Protein AF-A0A1W9X2I6-F1 (afdb_monomer)

Solvent-accessible surface area (backbone atoms only — not comparable to full-atom values): 22082 Å² total; per-residue (Å²): 133,64,73,77,59,77,73,37,68,71,55,51,52,52,49,50,56,45,30,75,76,35,59,84,73,40,57,72,68,56,37,52,52,53,51,53,50,51,55,56,53,47,56,72,68,49,77,68,73,69,90,64,49,73,66,58,52,51,52,49,51,30,52,51,52,50,56,52,43,40,50,56,50,19,35,79,42,22,36,32,58,79,85,54,83,68,60,89,79,49,78,88,78,37,54,67,73,51,78,44,55,80,88,47,31,79,42,74,39,84,32,86,70,83,34,97,81,33,44,44,32,42,50,57,54,49,49,48,48,42,47,30,18,29,31,52,37,17,44,46,42,68,82,39,82,53,65,65,60,48,46,54,49,49,70,63,31,55,76,45,26,62,57,74,88,72,52,70,66,57,51,52,49,42,49,51,35,38,48,51,44,52,51,51,51,54,47,47,54,72,73,45,67,84,56,77,63,27,74,37,51,56,40,43,38,56,50,32,23,51,46,44,36,58,53,54,42,46,77,70,74,44,54,71,47,82,44,74,46,39,44,71,23,35,65,49,44,40,37,78,63,57,62,46,54,67,65,62,56,50,30,64,75,65,70,60,72,61,76,92,74,62,78,78,92,72,77,58,83,65,49,63,64,51,78,39,78,40,79,43,98,85,76,45,65,35,34,40,35,42,41,58,69,77,84,86,91,72,52,69,82,81,67,43,97,58,97,50,93,62,55,71,46,56,81,71,56,39,44,36,38,39,25,15,31,89,39,49,70,47,39,35,49,49,40,47,53,43,50,51,47,28,72,73,69,76,44,72,65,46,76,46,73,33,55,56,68,72,60,30,85,36,72,79,46,73,46,60,84,82,39,45,72,60,53,51,46,62,57,69,72,49,78,84,129

Foldseek 3Di:
DDPVQVVDPVSLVVLVVQCVVPLVRHDPVNSCVVVVVVVVVVVVVDPPPPPDDPVNVLVLVLLVVLLVQLLACLQVQAPFAPLDDRHDDDPCNDQVVSPHDPVQQQPKYAAPAQDPVRIDGSVSVSVLSCLQDRYQKHKHAPLFPDPVLVVVCCNQRRVCSLQDDDDPVLVVLLVVQLVLLVVVQVVCCVPLPPDWQQHCPFQSLVRSLLLLLQVLVVVVVAAEEEAEDERHCQVVCCCRPVVDDPVVVVCLSVVPDDPVPDDPPDDHPSQDKDWHFDQHPVRGTHIYIYHYDYDDDDDPVRVDPDPDPCVVCSVVSAMEMRGHSVPSSSSSSVSSVQVVSCVVPVGHHHYHNHTDDQDPSTNPDDCCVPCVPSNVSSVVPDDDD

Nearest PDB structures (foldseek):
  6r2b-assembly1_B  TM=8.689E-01  e=6.543E-29  Mycolicibacterium smegmatis MC2 155
  6r2b-assembly2_C  TM=8.763E-01  e=9.701E-29  Mycolicibacterium smegmatis MC2 155
  6sy1-assembly1_A  TM=8.929E-01  e=2.909E-21  Homo sapiens
  6sy1-assembly1_B  TM=8.937E-01  e=3.256E-21  Homo sapiens
  5rvy-assembly1_B  TM=8.989E-01  e=4.827E-21  Homo sapiens

Structure (mmCIF, N/CA/C/O backbone):
data_AF-A0A1W9X2I6-F1
#
_entry.id   AF-A0A1W9X2I6-F1
#
loop_
_atom_site.group_PDB
_atom_site.id
_atom_site.type_symbol
_atom_site.label_atom_id
_atom_site.label_alt_id
_atom_site.label_comp_id
_atom_site.label_asym_id
_atom_site.label_entity_id
_atom_site.label_seq_id
_atom_site.pdbx_PDB_ins_code
_atom_site.Cartn_x
_atom_site.Cartn_y
_atom_site.Cartn_z
_atom_site.occupancy
_atom_site.B_iso_or_equiv
_atom_site.auth_seq_id
_atom_site.auth_comp_id
_atom_site.auth_asym_id
_atom_site.auth_atom_id
_atom_site.pdbx_PDB_model_num
ATOM 1 N N . MET A 1 1 ? -65.850 -13.785 35.058 1.00 58.19 1 MET A N 1
ATOM 2 C CA . MET A 1 1 ? -65.980 -12.599 35.938 1.00 58.19 1 MET A CA 1
ATOM 3 C C . MET A 1 1 ? -67.031 -11.643 35.356 1.00 58.19 1 MET A C 1
ATOM 5 O O . MET A 1 1 ? -66.900 -11.293 34.188 1.00 58.19 1 MET A O 1
ATOM 9 N N . GLU A 1 2 ? -68.091 -11.275 36.093 1.00 56.69 2 GLU A N 1
ATOM 10 C CA . GLU A 1 2 ? -69.067 -10.262 35.633 1.00 56.69 2 GLU A CA 1
ATOM 11 C C . GLU A 1 2 ? -68.526 -8.838 35.856 1.00 56.69 2 GLU A C 1
ATOM 13 O O . GLU A 1 2 ? -67.976 -8.525 36.910 1.00 56.69 2 GLU A O 1
ATOM 18 N N . ILE A 1 3 ? -68.678 -7.957 34.862 1.00 56.00 3 ILE A N 1
ATOM 19 C CA . ILE A 1 3 ? -68.078 -6.606 34.843 1.00 56.00 3 ILE A CA 1
ATOM 20 C C . ILE A 1 3 ? -68.606 -5.721 35.989 1.00 56.00 3 ILE A C 1
ATOM 22 O O . ILE A 1 3 ? -67.876 -4.901 36.544 1.00 56.00 3 ILE A O 1
ATOM 26 N N . THR A 1 4 ? -69.857 -5.918 36.395 1.00 59.72 4 THR A N 1
ATOM 27 C CA . THR A 1 4 ? -70.511 -5.213 37.507 1.00 59.72 4 THR A CA 1
ATOM 28 C C . THR A 1 4 ? -69.862 -5.491 38.863 1.00 59.72 4 THR A C 1
ATOM 30 O O . THR A 1 4 ? -69.806 -4.592 39.701 1.00 59.72 4 THR A O 1
ATOM 33 N N . GLU A 1 5 ? -69.313 -6.690 39.075 1.00 57.72 5 GLU A N 1
ATOM 34 C CA . GLU A 1 5 ? -68.635 -7.062 40.325 1.00 57.72 5 GLU A CA 1
ATOM 35 C C . GLU A 1 5 ? -67.229 -6.449 40.438 1.00 57.72 5 GLU A C 1
ATOM 37 O O . GLU A 1 5 ? -66.774 -6.121 41.533 1.00 57.72 5 GLU A O 1
ATOM 42 N N . THR A 1 6 ? -66.558 -6.217 39.305 1.00 59.56 6 THR A N 1
ATOM 43 C CA . THR A 1 6 ? -65.202 -5.630 39.247 1.00 59.56 6 THR A CA 1
ATOM 44 C C . THR A 1 6 ? -65.143 -4.123 39.505 1.00 59.56 6 THR A C 1
ATOM 46 O O . THR A 1 6 ? -64.059 -3.552 39.575 1.00 59.56 6 THR A O 1
ATOM 49 N N . LEU A 1 7 ? -66.294 -3.464 39.662 1.00 62.22 7 LEU A N 1
ATOM 50 C CA . LEU A 1 7 ? -66.395 -2.019 39.904 1.00 62.22 7 LEU A CA 1
ATOM 51 C C . LEU A 1 7 ? -66.646 -1.669 41.383 1.00 62.22 7 LEU A C 1
ATOM 53 O O . LEU A 1 7 ? -66.723 -0.491 41.727 1.00 62.22 7 LEU A O 1
ATOM 57 N N . ASN A 1 8 ? -66.763 -2.666 42.270 1.00 81.38 8 ASN A N 1
ATOM 58 C CA . ASN A 1 8 ? -66.995 -2.461 43.701 1.00 81.38 8 ASN A CA 1
ATOM 59 C C . ASN A 1 8 ? -65.741 -2.796 44.525 1.00 81.38 8 ASN A C 1
ATOM 61 O O . ASN A 1 8 ? -65.448 -3.962 44.782 1.00 81.38 8 ASN A O 1
ATOM 65 N N . ALA A 1 9 ? -65.034 -1.766 44.997 1.00 77.62 9 ALA A N 1
ATOM 66 C CA . ALA A 1 9 ? -63.784 -1.909 45.749 1.00 77.62 9 ALA A CA 1
ATOM 67 C C . ALA A 1 9 ? -63.910 -2.787 47.010 1.00 77.62 9 ALA A C 1
ATOM 69 O O . ALA A 1 9 ? -63.012 -3.576 47.297 1.00 77.62 9 ALA A O 1
ATOM 70 N N . ASN A 1 10 ? -65.040 -2.716 47.722 1.00 80.06 10 ASN A N 1
ATOM 71 C CA . ASN A 1 10 ? -65.262 -3.513 48.934 1.00 80.06 10 ASN A CA 1
ATOM 72 C C . ASN A 1 10 ? -65.408 -5.008 48.618 1.00 80.06 10 ASN A C 1
ATOM 74 O O . ASN A 1 10 ? -65.025 -5.857 49.420 1.00 80.06 10 ASN A O 1
ATOM 78 N N . TYR A 1 11 ? -65.959 -5.337 47.448 1.00 83.75 11 TYR A N 1
ATOM 79 C CA . TYR A 1 11 ? -66.089 -6.722 47.003 1.00 83.75 11 TYR A CA 1
ATOM 80 C C . TYR A 1 11 ? -64.733 -7.304 46.593 1.00 83.75 11 TYR A C 1
ATOM 82 O O . TYR A 1 11 ? -64.411 -8.425 46.980 1.00 83.75 11 TYR A O 1
ATOM 90 N N . ILE A 1 12 ? -63.909 -6.526 45.885 1.00 82.94 12 ILE A N 1
ATOM 91 C CA . ILE A 1 12 ? -62.549 -6.932 45.499 1.00 82.94 12 ILE A CA 1
ATOM 92 C C . ILE A 1 12 ? -61.693 -7.210 46.740 1.00 82.94 12 ILE A C 1
ATOM 94 O O . ILE A 1 12 ? -61.029 -8.244 46.795 1.00 82.94 12 ILE A O 1
ATOM 98 N N . ASP A 1 13 ? -61.744 -6.337 47.751 1.00 83.69 13 ASP A N 1
ATOM 99 C CA . ASP A 1 13 ? -60.986 -6.531 48.993 1.00 83.69 13 ASP A CA 1
ATOM 100 C C . ASP A 1 13 ? -61.453 -7.785 49.754 1.00 83.69 13 ASP A C 1
ATOM 102 O O . ASP A 1 13 ? -60.635 -8.596 50.185 1.00 83.69 13 ASP A O 1
ATOM 106 N N . ALA A 1 14 ? -62.764 -8.043 49.815 1.00 84.88 14 ALA A N 1
ATOM 107 C CA . ALA A 1 14 ? -63.292 -9.276 50.402 1.00 84.88 14 ALA A CA 1
ATOM 108 C C . ALA A 1 14 ? -62.803 -10.543 49.667 1.00 84.88 14 ALA A C 1
ATOM 110 O O . ALA A 1 14 ? -62.422 -11.521 50.318 1.00 84.88 14 ALA A O 1
ATOM 111 N N . GLN A 1 15 ? -62.764 -10.527 48.327 1.00 86.38 15 GLN A N 1
ATOM 112 C CA . GLN A 1 15 ? -62.213 -11.631 47.528 1.00 86.38 15 GLN A CA 1
ATOM 113 C C . GLN A 1 15 ? -60.702 -11.798 47.748 1.00 86.38 15 GLN A C 1
ATOM 115 O O . GLN A 1 15 ? -60.215 -12.926 47.828 1.00 86.38 15 GLN A O 1
ATOM 120 N N . TYR A 1 16 ? -59.963 -10.701 47.916 1.00 83.38 16 TYR A N 1
ATOM 121 C CA . TYR A 1 16 ? -58.530 -10.738 48.200 1.00 83.38 16 TYR A CA 1
ATOM 122 C C . TYR A 1 16 ? -58.228 -11.346 49.579 1.00 83.38 16 TYR A C 1
ATOM 124 O O . TYR A 1 16 ? -57.356 -12.208 49.698 1.00 83.38 16 TYR A O 1
ATOM 132 N N . GLN A 1 17 ? -58.989 -10.982 50.619 1.00 85.81 17 GLN A N 1
ATOM 133 C CA . GLN A 1 17 ? -58.852 -11.598 51.946 1.00 85.81 17 GLN A CA 1
ATOM 134 C C . GLN A 1 17 ? -59.194 -13.094 51.919 1.00 85.81 17 GLN A C 1
ATOM 136 O O . GLN A 1 17 ? -58.493 -13.905 52.526 1.00 85.81 17 GLN A O 1
ATOM 141 N N . LEU A 1 18 ? -60.231 -13.486 51.172 1.00 85.06 18 LEU A N 1
ATOM 142 C CA . LEU A 1 18 ? -60.578 -14.896 50.970 1.00 85.06 18 LEU A CA 1
ATOM 143 C C . LEU A 1 18 ? -59.443 -15.664 50.285 1.00 85.06 18 LEU A C 1
ATOM 145 O O . LEU A 1 18 ? -59.067 -16.735 50.770 1.00 85.06 18 LEU A O 1
ATOM 149 N N . TRP A 1 19 ? -58.858 -15.095 49.228 1.00 87.44 19 TRP A N 1
ATOM 150 C CA . TRP A 1 19 ? -57.713 -15.663 48.515 1.00 87.44 19 TRP A CA 1
ATOM 151 C C . TRP A 1 19 ? -56.489 -15.846 49.429 1.00 87.44 19 TRP A C 1
ATOM 153 O O . TRP A 1 19 ? -55.891 -16.923 49.418 1.00 87.44 19 TRP A O 1
ATOM 163 N N . LYS A 1 20 ? -56.187 -14.883 50.317 1.00 83.38 20 LYS A N 1
ATOM 164 C CA . LYS A 1 20 ? -55.103 -15.008 51.318 1.00 83.38 20 LYS A CA 1
ATOM 165 C C . LYS A 1 20 ? -55.281 -16.178 52.283 1.00 83.38 20 LYS A C 1
ATOM 167 O O . LYS A 1 20 ? -54.297 -16.760 52.728 1.00 83.38 20 LYS A O 1
ATOM 172 N N . THR A 1 21 ? -56.522 -16.538 52.619 1.00 86.50 21 THR A N 1
ATOM 173 C CA . THR A 1 21 ? -56.786 -17.711 53.476 1.00 86.50 21 THR A CA 1
ATOM 174 C C . THR A 1 21 ? -56.692 -19.044 52.730 1.00 86.50 21 THR A C 1
ATOM 176 O O . THR A 1 21 ? -56.659 -20.096 53.366 1.00 86.50 21 THR A O 1
ATOM 179 N N . GLY A 1 22 ? -56.676 -19.024 51.395 1.00 83.81 22 GLY A N 1
ATOM 180 C CA . GLY A 1 22 ? -56.599 -20.213 50.556 1.00 83.81 22 GLY A CA 1
ATOM 181 C C . GLY A 1 22 ? -56.913 -19.897 49.086 1.00 83.81 22 GLY A C 1
ATOM 182 O O . GLY A 1 22 ? -58.064 -19.571 48.788 1.00 83.81 22 GLY A O 1
ATOM 183 N N . PRO A 1 23 ? -55.963 -20.074 48.144 1.00 80.94 23 PRO A N 1
ATOM 184 C CA . PRO A 1 23 ? -56.152 -19.721 46.729 1.00 80.94 23 PRO A CA 1
ATOM 185 C C . PRO A 1 23 ? -57.308 -20.449 46.027 1.00 80.94 23 PRO A C 1
ATOM 187 O O . PRO A 1 23 ? -57.912 -19.918 45.102 1.00 80.94 23 PRO A O 1
ATOM 190 N N . SER A 1 24 ? -57.671 -21.647 46.496 1.00 83.31 24 SER A N 1
ATOM 191 C CA . SER A 1 24 ? -58.791 -22.441 45.973 1.00 83.31 24 SER A CA 1
ATOM 192 C C . SER A 1 24 ? -60.174 -21.978 46.449 1.00 83.31 24 SER A C 1
ATOM 194 O O . SER A 1 24 ? -61.182 -22.548 46.030 1.00 83.31 24 SER A O 1
ATOM 196 N N . ARG A 1 25 ? -60.245 -20.976 47.339 1.00 83.31 25 ARG A N 1
ATOM 197 C CA . ARG A 1 25 ? -61.506 -20.465 47.910 1.00 83.31 25 ARG A CA 1
ATOM 198 C C . ARG A 1 25 ? -62.161 -19.372 47.071 1.00 83.31 25 ARG A C 1
ATOM 200 O O . ARG A 1 25 ? -63.309 -19.027 47.332 1.00 83.31 25 ARG A O 1
ATOM 207 N N . VAL A 1 26 ? -61.451 -18.847 46.078 1.00 87.94 26 VAL A N 1
ATOM 208 C CA . VAL A 1 26 ? -61.981 -17.897 45.098 1.00 87.94 26 VAL A CA 1
ATOM 209 C C . VAL A 1 26 ? -62.112 -18.571 43.736 1.00 87.94 26 VAL A C 1
ATOM 211 O O . VAL A 1 26 ? -61.492 -19.600 43.464 1.00 87.94 26 VAL A O 1
ATOM 214 N N . SER A 1 27 ? -62.934 -17.997 42.858 1.00 85.62 27 SER A N 1
ATOM 215 C CA . SER A 1 27 ? -63.051 -18.491 41.482 1.00 85.62 27 SER A CA 1
ATOM 216 C C . SER A 1 27 ? -61.701 -18.439 40.753 1.00 85.62 27 SER A C 1
ATOM 218 O O . SER A 1 27 ? -60.849 -17.605 41.063 1.00 85.62 27 SER A O 1
ATOM 220 N N . ARG A 1 28 ? -61.534 -19.282 39.731 1.00 81.06 28 ARG A N 1
ATOM 221 C CA . ARG A 1 28 ? -60.298 -19.368 38.939 1.00 81.06 28 ARG A CA 1
ATOM 222 C C . ARG A 1 28 ? -59.864 -18.019 38.347 1.00 81.06 28 ARG A C 1
ATOM 224 O O . ARG A 1 28 ? -58.676 -17.719 38.364 1.00 81.06 28 ARG A O 1
ATOM 231 N N . ASP A 1 29 ? -60.814 -17.195 37.903 1.00 81.38 29 ASP A N 1
ATOM 232 C CA . ASP A 1 29 ? -60.541 -15.857 37.360 1.00 81.38 29 ASP A CA 1
ATOM 233 C C . ASP A 1 29 ? -59.942 -14.920 38.427 1.00 81.38 29 ASP A C 1
ATOM 235 O O . ASP A 1 29 ? -58.978 -14.207 38.160 1.00 81.38 29 ASP A O 1
ATOM 239 N N . TRP A 1 30 ? -60.475 -14.958 39.655 1.00 83.56 30 TRP A N 1
ATOM 240 C CA . TRP A 1 30 ? -59.967 -14.185 40.798 1.00 83.56 30 TRP A CA 1
ATOM 241 C C . TRP A 1 30 ? -58.610 -14.695 41.285 1.00 83.56 30 TRP A C 1
ATOM 243 O O . TRP A 1 30 ? -57.750 -13.893 41.641 1.00 83.56 30 TRP A O 1
ATOM 253 N N . CYS A 1 31 ? -58.391 -16.012 41.255 1.00 83.31 31 CYS A N 1
ATOM 254 C CA . CYS A 1 31 ? -57.097 -16.596 41.592 1.00 83.31 31 CYS A CA 1
ATOM 255 C C . CYS A 1 31 ? -56.005 -16.085 40.642 1.00 83.31 31 CYS A C 1
ATOM 257 O O . CYS A 1 31 ? -54.986 -15.596 41.114 1.00 83.31 31 CYS A O 1
ATOM 259 N N . PHE A 1 32 ? -56.251 -16.106 39.326 1.00 80.75 32 PHE A N 1
ATOM 260 C CA . PHE A 1 32 ? -55.308 -15.567 38.341 1.00 80.75 32 PHE A CA 1
ATOM 261 C C . PHE A 1 32 ? -55.120 -14.051 38.456 1.00 80.75 32 PHE A C 1
ATOM 263 O O . PHE A 1 32 ? -54.011 -13.557 38.264 1.00 80.75 32 PHE A O 1
ATOM 270 N N . PHE A 1 33 ? -56.184 -13.310 38.774 1.00 82.69 33 PHE A N 1
ATOM 271 C CA . PHE A 1 33 ? -56.110 -11.866 38.979 1.00 82.69 33 PHE A CA 1
ATOM 272 C C . PHE A 1 33 ? -55.178 -11.505 40.149 1.00 82.69 33 PHE A C 1
ATOM 274 O O . PHE A 1 33 ? -54.262 -10.704 39.970 1.00 82.69 33 PHE A O 1
ATOM 281 N N . PHE A 1 34 ? -55.351 -12.125 41.323 1.00 85.88 34 PHE A N 1
ATOM 282 C CA . PHE A 1 34 ? -54.514 -11.843 42.497 1.00 85.88 34 PHE A CA 1
ATOM 283 C C . PHE A 1 34 ? -53.106 -12.434 42.395 1.00 85.88 34 PHE A C 1
ATOM 285 O O . PHE A 1 34 ? -52.149 -11.775 42.793 1.00 85.88 34 PHE A O 1
ATOM 292 N N . GLU A 1 35 ? -52.957 -13.616 41.794 1.00 80.69 35 GLU A N 1
ATOM 293 C CA . GLU A 1 35 ? -51.647 -14.202 41.494 1.00 80.69 35 GLU A CA 1
ATOM 294 C C . GLU A 1 35 ? -50.850 -13.303 40.539 1.00 80.69 35 GLU A C 1
ATOM 296 O O . GLU A 1 35 ? -49.674 -13.048 40.778 1.00 80.69 35 GLU A O 1
ATOM 301 N N . GLY A 1 36 ? -51.492 -12.731 39.513 1.00 74.00 36 GLY A N 1
ATOM 302 C CA . GLY A 1 36 ? -50.869 -11.759 38.611 1.00 74.00 36 GLY A CA 1
ATOM 303 C C . GLY A 1 36 ? -50.436 -10.461 39.304 1.00 74.00 36 GLY A C 1
ATOM 304 O O . GLY A 1 36 ? -49.377 -9.922 38.975 1.00 74.00 36 GLY A O 1
ATOM 305 N N . PHE A 1 37 ? -51.210 -9.983 40.285 1.00 73.12 37 PHE A N 1
ATOM 306 C CA . PHE A 1 37 ? -50.859 -8.816 41.101 1.00 73.12 37 PHE A CA 1
ATOM 307 C C . PHE A 1 37 ? -49.712 -9.102 42.077 1.00 73.12 37 PHE A C 1
ATOM 309 O O . PHE A 1 37 ? -48.791 -8.295 42.146 1.00 73.12 37 PHE A O 1
ATOM 316 N N . GLU A 1 38 ? -49.690 -10.249 42.766 1.00 71.50 38 GLU A N 1
ATOM 317 C CA . GLU A 1 38 ? -48.538 -10.632 43.599 1.00 71.50 38 GLU A CA 1
ATOM 318 C C . GLU A 1 38 ? -47.286 -10.908 42.768 1.00 71.50 38 GLU A C 1
ATOM 320 O O . GLU A 1 38 ? -46.182 -10.600 43.206 1.00 71.50 38 GLU A O 1
ATOM 325 N N . LEU A 1 39 ? -47.419 -11.443 41.552 1.00 67.31 39 LEU A N 1
ATOM 326 C CA . LEU A 1 39 ? -46.282 -11.610 40.649 1.00 67.31 39 LEU A CA 1
ATOM 327 C C . LEU A 1 39 ? -45.718 -10.252 40.202 1.00 67.31 39 LEU A C 1
ATOM 329 O O . LEU A 1 39 ? -44.510 -10.115 40.013 1.00 67.31 39 LEU A O 1
ATOM 333 N N . ALA A 1 40 ? -46.582 -9.247 40.031 1.00 62.22 40 ALA A N 1
ATOM 334 C CA . ALA A 1 40 ? -46.190 -7.875 39.719 1.00 62.22 40 ALA A CA 1
ATOM 335 C C . ALA A 1 40 ? -45.610 -7.134 40.938 1.00 62.22 40 ALA A C 1
ATOM 337 O O . ALA A 1 40 ? -44.663 -6.368 40.777 1.00 62.22 40 ALA A O 1
ATOM 338 N N . ASP A 1 41 ? -46.106 -7.397 42.147 1.00 61.75 41 ASP A N 1
ATOM 339 C CA . ASP A 1 41 ? -45.588 -6.802 43.386 1.00 61.75 41 ASP A CA 1
ATOM 340 C C . ASP A 1 41 ? -44.258 -7.459 43.812 1.00 61.75 41 ASP A C 1
ATOM 342 O O . ASP A 1 41 ? -43.296 -6.781 44.174 1.00 61.75 41 ASP A O 1
ATOM 346 N N . ASN A 1 42 ? -44.107 -8.771 43.596 1.00 52.56 42 ASN A N 1
ATOM 347 C CA . ASN A 1 42 ? -42.828 -9.477 43.734 1.00 52.56 42 ASN A CA 1
ATOM 348 C C . ASN A 1 42 ? -41.791 -9.071 42.672 1.00 52.56 42 ASN A C 1
ATOM 350 O O . ASN A 1 42 ? -40.595 -9.234 42.908 1.00 52.56 42 ASN A O 1
ATOM 354 N N . ARG A 1 43 ? -42.194 -8.478 41.536 1.00 51.09 43 ARG A N 1
ATOM 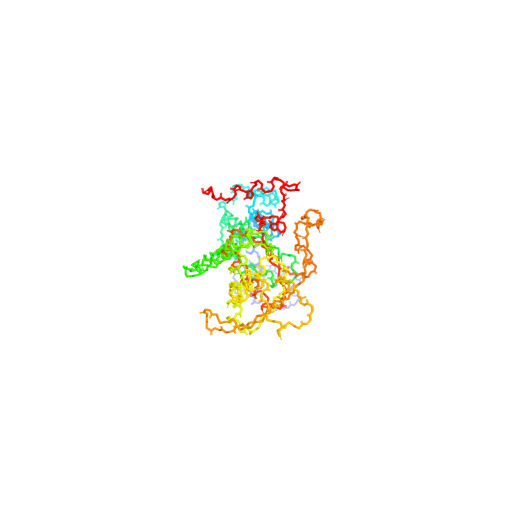355 C CA . ARG A 1 43 ? -41.244 -7.819 40.613 1.00 51.09 43 ARG A CA 1
ATOM 356 C C . ARG A 1 43 ? -40.650 -6.532 41.192 1.00 51.09 43 ARG A C 1
ATOM 358 O O . ARG A 1 43 ? -39.571 -6.154 40.754 1.00 51.09 43 ARG A O 1
ATOM 365 N N . ASN A 1 44 ? -41.294 -5.904 42.179 1.00 48.41 44 ASN A N 1
ATOM 366 C CA . ASN A 1 44 ? -40.725 -4.774 42.922 1.00 48.41 44 ASN A CA 1
ATOM 367 C C . ASN A 1 44 ? -39.900 -5.216 44.148 1.00 48.41 44 ASN A C 1
ATOM 369 O O . ASN A 1 44 ? -39.059 -4.450 44.613 1.00 48.41 44 ASN A O 1
ATOM 373 N N . ALA A 1 45 ? -40.094 -6.444 44.650 1.00 43.09 45 ALA A N 1
ATOM 374 C CA . ALA A 1 45 ? -39.290 -7.036 45.730 1.00 43.09 45 ALA A CA 1
ATOM 375 C C . ALA A 1 45 ? -38.077 -7.846 45.229 1.00 43.09 45 ALA A C 1
ATOM 377 O O . ALA A 1 45 ? -37.129 -8.088 45.977 1.00 43.09 45 ALA A O 1
ATOM 378 N N . GLY A 1 46 ? -38.061 -8.223 43.950 1.00 40.47 46 GLY A N 1
ATOM 379 C CA . GLY A 1 46 ? -36.856 -8.653 43.264 1.00 40.47 46 GLY A CA 1
ATOM 380 C C . GLY A 1 46 ? -36.018 -7.438 42.891 1.00 40.47 46 GLY A C 1
ATOM 381 O O . GLY A 1 46 ? -36.190 -6.879 41.810 1.00 40.47 46 GLY A O 1
ATOM 382 N N . GLN A 1 47 ? -35.063 -7.062 43.744 1.00 42.84 47 GLN A N 1
ATOM 383 C CA . GLN A 1 47 ? -33.829 -6.459 43.247 1.00 42.84 47 GLN A CA 1
ATOM 384 C C . GLN A 1 47 ? -33.207 -7.460 42.267 1.00 42.84 47 GLN A C 1
ATOM 386 O O . GLN A 1 47 ? -32.383 -8.291 42.635 1.00 42.84 47 GLN A O 1
ATOM 391 N N . GLY A 1 48 ? -33.630 -7.414 41.005 1.00 38.94 48 GLY A N 1
ATOM 392 C CA . GLY A 1 48 ? -32.742 -7.802 39.932 1.00 38.94 48 GLY A CA 1
ATOM 393 C C . GLY A 1 48 ? -31.543 -6.885 40.080 1.00 38.94 48 GLY A C 1
ATOM 394 O O . GLY A 1 48 ? -31.683 -5.672 39.915 1.00 38.94 48 GLY A O 1
ATOM 395 N N . GLU A 1 49 ? -30.402 -7.439 40.487 1.00 41.28 49 GLU A N 1
ATOM 396 C CA . GLU A 1 49 ? -29.123 -6.756 40.365 1.00 41.28 49 GLU A CA 1
ATOM 397 C C . GLU A 1 49 ? -29.115 -6.066 39.001 1.00 41.28 49 GLU A C 1
ATOM 399 O O . GLU A 1 49 ? -29.313 -6.708 37.967 1.00 41.28 49 GLU A O 1
ATOM 404 N N . SER A 1 50 ? -28.949 -4.744 38.979 1.00 43.91 50 SER A N 1
ATOM 405 C CA . SER A 1 50 ? -28.611 -4.063 37.738 1.00 43.91 50 SER A CA 1
ATOM 406 C C . SER A 1 50 ? -27.235 -4.586 37.340 1.00 43.91 50 SER A C 1
ATOM 408 O O . SER A 1 50 ? -26.219 -4.054 37.778 1.00 43.91 50 SER A O 1
ATOM 410 N N . VAL A 1 51 ? -27.209 -5.661 36.544 1.00 54.09 51 VAL A N 1
ATOM 411 C CA . VAL A 1 51 ? -26.007 -6.396 36.103 1.00 54.09 51 VAL A CA 1
ATOM 412 C C . VAL A 1 51 ? -25.015 -5.483 35.361 1.00 54.09 51 VAL A C 1
ATOM 414 O O . VAL A 1 51 ? -23.857 -5.836 35.174 1.00 54.09 51 VAL A O 1
ATOM 417 N N . CYS A 1 52 ? -25.427 -4.271 34.982 1.00 57.25 52 CYS A N 1
ATOM 418 C CA . CYS A 1 52 ? -24.536 -3.226 34.505 1.00 57.25 52 CYS A CA 1
ATOM 419 C C . CYS A 1 52 ? -24.757 -1.941 35.310 1.00 57.25 52 CYS A C 1
ATOM 421 O O . CYS A 1 52 ? -25.860 -1.389 35.330 1.00 57.25 52 CYS A O 1
ATOM 423 N N . THR A 1 53 ? -23.713 -1.451 35.976 1.00 80.31 53 THR A N 1
ATOM 424 C CA . THR A 1 53 ? -23.749 -0.111 36.571 1.00 80.31 53 THR A CA 1
ATOM 425 C C . THR A 1 53 ? -23.705 0.934 35.452 1.00 80.31 53 THR A C 1
ATOM 427 O O . THR A 1 53 ? -23.066 0.721 34.417 1.00 80.31 53 THR A O 1
ATOM 430 N N . LEU A 1 54 ? -24.370 2.082 35.640 1.00 83.44 54 LEU A N 1
ATOM 431 C CA . LEU A 1 54 ? -24.312 3.202 34.685 1.00 83.44 54 LEU A CA 1
ATOM 432 C C . LEU A 1 54 ? -22.857 3.565 34.345 1.00 83.44 54 LEU A C 1
ATOM 434 O O . LEU A 1 54 ? -22.527 3.831 33.194 1.00 83.44 54 LEU A O 1
ATOM 438 N N . ASP A 1 55 ? -21.982 3.507 35.345 1.00 82.94 55 ASP A N 1
ATOM 439 C CA . ASP A 1 55 ? -20.561 3.785 35.200 1.00 82.94 55 ASP A CA 1
ATOM 440 C C . ASP A 1 55 ? -19.839 2.761 34.302 1.00 82.94 55 ASP A C 1
ATOM 442 O O . ASP A 1 55 ? -19.098 3.144 33.399 1.00 82.94 55 ASP A O 1
ATOM 446 N N . GLN A 1 56 ? -20.127 1.463 34.447 1.00 83.81 56 GLN A N 1
ATOM 447 C CA . GLN A 1 56 ? -19.581 0.426 33.564 1.00 83.81 56 GLN A CA 1
ATOM 448 C C . GLN A 1 56 ? -20.069 0.584 32.115 1.00 83.81 56 GLN A C 1
ATOM 450 O O . GLN A 1 56 ? -19.284 0.434 31.176 1.00 83.81 56 GLN A O 1
ATOM 455 N N . SER A 1 57 ? -21.338 0.960 31.921 1.00 87.88 57 SER A N 1
ATOM 456 C CA . SER A 1 57 ? -21.884 1.274 30.591 1.00 87.88 57 SER A CA 1
ATOM 457 C C . SER A 1 57 ? -21.193 2.486 29.954 1.00 87.88 57 SER A C 1
ATOM 459 O O . SER A 1 57 ? -20.851 2.458 28.770 1.00 87.88 57 SER A O 1
ATOM 461 N N . LEU A 1 58 ? -20.937 3.540 30.737 1.00 90.38 58 LEU A N 1
ATOM 462 C CA . LEU A 1 58 ? -20.219 4.729 30.273 1.00 90.38 58 LEU A CA 1
ATOM 463 C C . LEU A 1 58 ? -18.772 4.402 29.890 1.00 90.38 58 LEU A C 1
ATOM 465 O O . LEU A 1 58 ? -18.317 4.830 28.829 1.00 90.38 58 LEU A O 1
ATOM 469 N N . ARG A 1 59 ? -18.059 3.610 30.701 1.00 90.69 59 ARG A N 1
ATOM 470 C CA . ARG A 1 59 ? -16.697 3.160 30.369 1.00 90.69 59 ARG A CA 1
ATOM 471 C C . ARG A 1 59 ? -16.681 2.324 29.086 1.00 90.69 59 ARG A C 1
ATOM 473 O O . ARG A 1 59 ? -15.868 2.590 28.205 1.00 90.69 59 ARG A O 1
ATOM 480 N N . GLN A 1 60 ? -17.629 1.400 28.912 1.00 92.75 60 GLN A N 1
ATOM 481 C CA . GLN A 1 60 ? -17.759 0.628 27.670 1.00 92.75 60 GLN A CA 1
ATOM 482 C C . GLN A 1 60 ? -17.992 1.535 26.446 1.00 92.75 60 GLN A C 1
ATOM 484 O O . GLN A 1 60 ? -17.375 1.328 25.401 1.00 92.75 60 GLN A O 1
ATOM 489 N N . ALA A 1 61 ? -18.830 2.570 26.562 1.00 93.19 61 ALA A N 1
ATOM 490 C CA . ALA A 1 61 ? -19.064 3.529 25.478 1.00 93.19 61 ALA A CA 1
ATOM 491 C C . ALA A 1 61 ? -17.805 4.346 25.118 1.00 93.19 61 ALA A C 1
ATOM 493 O O . ALA A 1 61 ? -17.555 4.616 23.937 1.00 93.19 61 ALA A O 1
ATOM 494 N N . ARG A 1 62 ? -16.976 4.700 26.112 1.00 94.81 62 ARG A N 1
ATOM 495 C CA . ARG A 1 62 ? -15.672 5.354 25.890 1.00 94.81 62 ARG A CA 1
ATOM 496 C C . ARG A 1 62 ? -14.722 4.448 25.108 1.00 94.81 62 ARG A C 1
ATOM 498 O O . ARG A 1 62 ? -14.094 4.908 24.158 1.00 94.81 62 ARG A O 1
ATOM 505 N N . VAL A 1 63 ? -14.679 3.156 25.437 1.00 94.62 63 VAL A N 1
ATOM 506 C CA . VAL A 1 63 ? -13.862 2.168 24.711 1.00 94.62 63 VAL A CA 1
ATOM 507 C C . VAL A 1 63 ? -14.353 1.963 23.274 1.00 94.62 63 VAL A C 1
ATOM 509 O O . VAL A 1 63 ? -13.540 1.889 22.354 1.00 94.62 63 VAL A O 1
ATOM 512 N N . GLU A 1 64 ? -15.664 1.942 23.022 1.00 93.56 64 GLU A N 1
ATOM 513 C CA . GLU A 1 64 ? -16.176 1.909 21.641 1.00 93.56 64 GLU A CA 1
ATOM 514 C C . GLU A 1 64 ? -15.831 3.185 20.856 1.00 93.56 64 GLU A C 1
ATOM 516 O O . GLU A 1 64 ? -15.478 3.107 19.677 1.00 93.56 64 GLU A O 1
ATOM 521 N N . SER A 1 65 ? -15.852 4.347 21.514 1.00 94.88 65 SER A N 1
ATOM 522 C CA . SER A 1 65 ? -15.436 5.621 20.909 1.00 94.88 65 SER A CA 1
ATOM 523 C C . SER A 1 65 ? -13.942 5.625 20.562 1.00 94.88 65 SER A C 1
ATOM 525 O O . SER A 1 65 ? -13.568 6.039 19.464 1.00 94.88 65 SER A O 1
ATOM 527 N N . LEU A 1 66 ? -13.097 5.087 21.448 1.00 95.50 66 LEU A N 1
ATOM 528 C CA . LEU A 1 66 ? -11.667 4.867 21.211 1.00 95.50 66 LEU A CA 1
ATOM 529 C C . LEU A 1 66 ? -11.446 3.971 19.984 1.00 95.50 66 LEU A C 1
ATOM 531 O O . LEU A 1 66 ? -10.736 4.348 19.053 1.00 95.50 66 LEU A O 1
ATOM 535 N N . LYS A 1 67 ? -12.117 2.813 19.935 1.00 94.62 67 LYS A N 1
ATOM 536 C CA . LYS A 1 67 ? -12.052 1.875 18.801 1.00 94.62 67 LYS A CA 1
ATOM 537 C C . LYS A 1 67 ? -12.449 2.533 17.486 1.00 94.62 67 LYS A C 1
ATOM 539 O O . LYS A 1 67 ? -11.762 2.362 16.480 1.00 94.62 67 LYS A O 1
ATOM 544 N N . TYR A 1 68 ? -13.555 3.278 17.486 1.00 95.12 68 TYR A N 1
ATOM 545 C CA . TYR A 1 68 ? -13.992 4.036 16.317 1.00 95.12 68 TYR A CA 1
ATOM 546 C C . TYR A 1 68 ? -12.913 5.028 15.876 1.00 95.12 68 TYR A C 1
ATOM 548 O O . TYR A 1 68 ? -12.585 5.095 14.694 1.00 95.12 68 TYR A O 1
ATOM 556 N N . ARG A 1 69 ? -12.307 5.752 16.823 1.00 96.31 69 ARG A N 1
ATOM 557 C CA . ARG A 1 69 ? -11.317 6.779 16.506 1.00 96.31 69 ARG A CA 1
ATOM 558 C C . ARG A 1 69 ? -10.008 6.220 15.958 1.00 96.31 69 ARG A C 1
ATOM 560 O O . ARG A 1 69 ? -9.447 6.832 15.060 1.00 96.31 69 ARG A O 1
ATOM 567 N N . TYR A 1 70 ? -9.556 5.052 16.416 1.00 96.31 70 TYR A N 1
ATOM 568 C CA . TYR A 1 70 ? -8.412 4.358 15.808 1.00 96.31 70 TYR A CA 1
ATOM 569 C C . TYR A 1 70 ? -8.700 3.887 14.378 1.00 96.31 70 TYR A C 1
ATOM 571 O O . TYR A 1 70 ? -7.824 3.970 13.526 1.00 96.31 70 TYR A O 1
ATOM 579 N N . ARG A 1 71 ? -9.925 3.436 14.085 1.00 96.56 71 ARG A N 1
ATOM 580 C CA . ARG A 1 71 ? -10.325 3.065 12.714 1.00 96.56 71 ARG A CA 1
ATOM 581 C C . ARG A 1 71 ? -10.390 4.268 11.776 1.00 96.56 71 ARG A C 1
ATOM 583 O O . ARG A 1 71 ? -10.146 4.126 10.586 1.00 96.56 71 ARG A O 1
ATOM 590 N N . ASP A 1 72 ? -10.763 5.422 12.318 1.00 96.19 72 ASP A N 1
ATOM 591 C CA . ASP A 1 72 ? -10.923 6.673 11.580 1.00 96.19 72 ASP A CA 1
ATOM 592 C C . ASP A 1 72 ? -9.584 7.395 11.369 1.00 96.19 72 ASP A C 1
ATOM 594 O O . ASP A 1 72 ? -9.264 7.769 10.252 1.00 96.19 72 ASP A O 1
ATOM 598 N N . LEU A 1 73 ? -8.777 7.546 12.427 1.00 96.25 73 LEU A N 1
ATOM 599 C CA . LEU A 1 73 ? -7.555 8.360 12.429 1.00 96.25 73 LEU A CA 1
ATOM 600 C C . LEU A 1 73 ? -6.259 7.588 12.695 1.00 96.25 73 LEU A C 1
ATOM 602 O O . LEU A 1 73 ? -5.191 8.199 12.742 1.00 96.25 73 LEU A O 1
ATOM 606 N N . GLY A 1 74 ? -6.302 6.269 12.891 1.00 95.88 74 GLY A N 1
ATOM 607 C CA . GLY A 1 74 ? -5.106 5.477 13.205 1.00 95.88 74 GLY A CA 1
ATOM 608 C C . GLY A 1 74 ? -3.999 5.634 12.161 1.00 95.88 74 GLY A C 1
ATOM 609 O O . GLY A 1 74 ? -2.826 5.723 12.523 1.00 95.88 74 GLY A O 1
ATOM 610 N N . HIS A 1 75 ? -4.384 5.805 10.892 1.00 95.19 75 HIS A N 1
ATOM 611 C CA . HIS A 1 75 ? -3.478 6.072 9.775 1.00 95.19 75 HIS A CA 1
ATOM 612 C C . HIS A 1 75 ? -2.624 7.345 9.948 1.00 95.19 75 HIS A C 1
ATOM 614 O O . HIS A 1 75 ? -1.538 7.426 9.378 1.00 95.19 75 HIS A O 1
ATOM 620 N N . LEU A 1 76 ? -3.059 8.324 10.757 1.00 93.50 76 LEU A N 1
ATOM 621 C CA . LEU A 1 76 ? -2.273 9.530 11.048 1.00 93.50 76 LEU A CA 1
ATOM 622 C C . LEU A 1 76 ? -1.061 9.248 11.945 1.00 93.50 76 LEU A C 1
ATOM 624 O O . LEU A 1 76 ? -0.113 10.034 11.927 1.00 93.50 76 LEU A O 1
ATOM 628 N N . LEU A 1 77 ? -1.126 8.169 12.733 1.00 94.69 77 LEU A N 1
ATOM 629 C CA . LEU A 1 77 ? -0.065 7.685 13.619 1.00 94.69 77 LEU A CA 1
ATOM 630 C C . LEU A 1 77 ? 0.720 6.518 12.991 1.00 94.69 77 LEU A C 1
ATOM 632 O O . LEU A 1 77 ? 1.696 6.055 13.573 1.00 94.69 77 LEU A O 1
ATOM 636 N N . ALA A 1 78 ? 0.310 6.031 11.816 1.00 94.25 78 ALA A N 1
ATOM 637 C CA . ALA A 1 78 ? 1.015 4.964 11.121 1.00 94.25 78 ALA A CA 1
ATOM 638 C C . ALA A 1 78 ? 2.440 5.385 10.741 1.00 94.25 78 ALA A C 1
ATOM 640 O O . ALA A 1 78 ? 2.680 6.495 10.259 1.00 94.25 78 ALA A O 1
ATOM 641 N N . CYS A 1 79 ? 3.389 4.472 10.934 1.00 93.62 79 CYS A N 1
ATOM 642 C CA . CYS A 1 79 ? 4.770 4.682 10.533 1.00 93.62 79 CYS A CA 1
ATOM 643 C C . CYS A 1 79 ? 4.916 4.384 9.042 1.00 93.62 79 CYS A C 1
ATOM 645 O O . CYS A 1 79 ? 5.195 3.254 8.648 1.00 93.62 79 CYS A O 1
ATOM 647 N N . LEU A 1 80 ? 4.670 5.399 8.217 1.00 91.81 80 LEU A N 1
ATOM 648 C CA . LEU A 1 80 ? 4.582 5.268 6.760 1.00 91.81 80 LEU A CA 1
ATOM 649 C C . LEU A 1 80 ? 5.814 5.807 6.032 1.00 91.81 80 LEU A C 1
ATOM 651 O O . LEU A 1 80 ? 6.195 5.249 5.012 1.00 91.81 80 LEU A O 1
ATOM 655 N N . ASP A 1 81 ? 6.425 6.875 6.545 1.00 90.44 81 ASP A N 1
ATOM 656 C CA . ASP A 1 81 ? 7.582 7.512 5.916 1.00 90.44 81 ASP A CA 1
ATOM 657 C C . ASP A 1 81 ? 8.876 6.760 6.277 1.00 90.44 81 ASP A C 1
ATOM 659 O O . ASP A 1 81 ? 9.244 6.743 7.452 1.00 90.44 81 ASP A O 1
ATOM 663 N N . PRO A 1 82 ? 9.586 6.156 5.306 1.00 88.75 82 PRO A N 1
ATOM 664 C CA . PRO A 1 82 ? 10.855 5.471 5.557 1.00 88.75 82 PRO A CA 1
ATOM 665 C C . PRO A 1 82 ? 12.013 6.414 5.920 1.00 88.75 82 PRO A C 1
ATOM 667 O O . PRO A 1 82 ? 13.053 5.945 6.375 1.00 88.75 82 PRO A O 1
ATOM 670 N N . LEU A 1 83 ? 11.871 7.730 5.717 1.00 87.81 83 LEU A N 1
ATOM 671 C CA . LEU A 1 83 ? 12.917 8.723 5.997 1.00 87.81 83 LEU A CA 1
ATOM 672 C C . LEU A 1 83 ? 12.729 9.466 7.324 1.00 87.81 83 LEU A C 1
ATOM 674 O O . LEU A 1 83 ? 13.541 10.336 7.659 1.00 87.81 83 LEU A O 1
ATOM 678 N N . SER A 1 84 ? 11.656 9.177 8.055 1.00 86.56 84 SER A N 1
ATOM 679 C CA . SER A 1 84 ? 11.318 9.855 9.304 1.00 86.56 84 SER A CA 1
ATOM 680 C C . SER A 1 84 ? 11.118 8.849 10.429 1.00 86.56 84 SER A C 1
ATOM 682 O O . SER A 1 84 ? 10.729 7.705 10.209 1.00 86.56 84 SER A O 1
ATOM 684 N N . GLU A 1 85 ? 11.368 9.284 11.661 1.00 85.25 85 GLU A N 1
ATOM 685 C CA . GLU A 1 85 ? 11.097 8.459 12.835 1.00 85.25 85 GLU A CA 1
ATOM 686 C C . GLU A 1 85 ? 9.591 8.229 13.009 1.00 85.25 85 GLU A C 1
ATOM 688 O O . GLU A 1 85 ? 8.764 9.116 12.771 1.00 85.25 85 GLU A O 1
ATOM 693 N N . CYS A 1 86 ? 9.227 7.027 13.457 1.00 86.62 86 CYS A N 1
ATOM 694 C CA . CYS A 1 86 ? 7.840 6.699 13.751 1.00 86.62 86 CYS A CA 1
ATOM 695 C C . CYS A 1 86 ? 7.331 7.523 14.944 1.00 86.62 86 CYS A C 1
ATOM 697 O O . CYS A 1 86 ? 7.939 7.527 16.015 1.00 86.62 86 CYS A O 1
ATOM 699 N N . ALA A 1 87 ? 6.163 8.149 14.804 1.00 84.81 87 ALA A N 1
ATOM 700 C CA . ALA A 1 87 ? 5.474 8.757 15.936 1.00 84.81 87 ALA A CA 1
ATOM 701 C C . ALA A 1 87 ? 4.803 7.681 16.810 1.00 84.81 87 ALA A C 1
ATOM 703 O O . ALA A 1 87 ? 4.203 6.735 16.304 1.00 84.81 87 ALA A O 1
ATOM 704 N N . PHE A 1 88 ? 4.860 7.846 18.135 1.00 81.69 88 PHE A N 1
ATOM 705 C CA . PHE A 1 88 ? 4.253 6.905 19.090 1.00 81.69 88 PHE A CA 1
ATOM 706 C C . PHE A 1 88 ? 3.040 7.472 19.829 1.00 81.69 88 PHE A C 1
ATOM 708 O O . PHE A 1 88 ? 2.354 6.728 20.525 1.00 81.69 88 PHE A O 1
ATOM 715 N N . ILE A 1 89 ? 2.758 8.768 19.707 1.00 85.31 89 ILE A N 1
ATOM 716 C CA . ILE A 1 89 ? 1.661 9.424 20.422 1.00 85.31 89 ILE A CA 1
ATOM 717 C C . ILE A 1 89 ? 0.940 10.354 19.453 1.00 85.31 89 ILE A C 1
ATOM 719 O O . ILE A 1 89 ? 1.572 11.082 18.690 1.00 85.31 89 ILE A O 1
ATOM 723 N N . HIS A 1 90 ? -0.389 10.340 19.503 1.00 89.88 90 HIS A N 1
ATOM 724 C CA . HIS A 1 90 ? -1.223 11.317 18.820 1.00 89.88 90 HIS A CA 1
ATOM 725 C C . HIS A 1 90 ? -2.281 11.835 19.804 1.00 89.88 90 HIS A C 1
ATOM 727 O O . HIS A 1 90 ? -3.034 11.014 20.329 1.00 89.88 90 HIS A O 1
ATOM 733 N N . PRO A 1 91 ? -2.411 13.158 20.029 1.00 91.44 91 PRO A N 1
ATOM 734 C CA . PRO A 1 91 ? -3.333 13.705 21.033 1.00 91.44 91 PRO A CA 1
ATOM 735 C C . PRO A 1 91 ? -4.789 13.242 20.876 1.00 91.44 91 PRO A C 1
ATOM 737 O O . PRO A 1 91 ? -5.493 13.047 21.856 1.00 91.44 91 PRO A O 1
ATOM 740 N N . LEU A 1 92 ? -5.242 13.021 19.635 1.00 90.94 92 LEU A N 1
ATOM 741 C CA . LEU A 1 92 ? -6.606 12.547 19.335 1.00 90.94 92 LEU A CA 1
ATOM 742 C C . LEU A 1 92 ? -6.816 11.027 19.489 1.00 90.94 92 LEU A C 1
ATOM 744 O O . LEU A 1 92 ? -7.927 10.555 19.256 1.00 90.94 92 LEU A O 1
ATOM 748 N N . LEU A 1 93 ? -5.766 10.265 19.805 1.00 92.94 93 LEU A N 1
ATOM 749 C CA . LEU A 1 93 ? -5.796 8.806 19.993 1.00 92.94 93 LEU A CA 1
ATOM 750 C C . LEU A 1 93 ? -5.360 8.386 21.405 1.00 92.94 93 LEU A C 1
ATOM 752 O O . LEU A 1 93 ? -5.323 7.191 21.704 1.00 92.94 93 LEU A O 1
ATOM 756 N N . ASP A 1 94 ? -5.020 9.356 22.252 1.00 91.44 94 ASP A N 1
ATOM 757 C CA . ASP A 1 94 ? -4.568 9.132 23.618 1.00 91.44 94 ASP A CA 1
ATOM 758 C C . ASP A 1 94 ? -5.750 8.923 24.581 1.00 91.44 94 ASP A C 1
ATOM 760 O O . ASP A 1 94 ? -6.845 9.443 24.354 1.00 91.44 94 ASP A O 1
ATOM 764 N N . LEU A 1 95 ? -5.539 8.175 25.667 1.00 93.12 95 LEU A N 1
ATOM 765 C CA . LEU A 1 95 ? -6.589 7.801 26.628 1.00 93.12 95 LEU A CA 1
ATOM 766 C C . LEU A 1 95 ? -7.377 8.998 27.193 1.00 93.12 95 LEU A C 1
ATOM 768 O O . LEU A 1 95 ? -8.615 8.920 27.233 1.00 93.12 95 LEU A O 1
ATOM 772 N N . PRO A 1 96 ? -6.732 10.126 27.566 1.00 93.69 96 PRO A N 1
ATOM 773 C CA . PRO A 1 96 ? -7.443 11.271 28.124 1.00 93.69 96 PRO A CA 1
ATOM 774 C C . PRO A 1 96 ? -8.466 11.880 27.160 1.00 93.69 96 PRO A C 1
ATOM 776 O O . PRO A 1 96 ? -9.487 12.396 27.614 1.00 93.69 96 PRO A O 1
ATOM 779 N N . ALA A 1 97 ? -8.264 11.764 25.840 1.00 91.94 97 ALA A N 1
ATOM 780 C CA . ALA A 1 97 ? -9.208 12.268 24.838 1.00 91.94 97 ALA A CA 1
ATOM 781 C C . ALA A 1 97 ? -10.577 11.559 24.887 1.00 91.94 97 ALA A C 1
ATOM 783 O O . ALA A 1 97 ? -11.564 12.085 24.374 1.00 91.94 97 ALA A O 1
ATOM 784 N N . PHE A 1 98 ? -10.649 10.392 25.534 1.00 93.88 98 PHE A N 1
ATOM 785 C CA . PHE A 1 98 ? -11.865 9.591 25.696 1.00 93.88 98 PHE A CA 1
ATOM 786 C C . PHE A 1 98 ? -12.333 9.516 27.154 1.00 93.88 98 PHE A C 1
ATOM 788 O O . PHE A 1 98 ? -13.278 8.788 27.451 1.00 93.88 98 PHE A O 1
ATOM 795 N N . GLY A 1 99 ? -11.687 10.243 28.075 1.00 92.25 99 GLY A N 1
ATOM 796 C CA . GLY A 1 99 ? -11.963 10.142 29.510 1.00 92.25 99 GLY A CA 1
ATOM 797 C C . GLY A 1 99 ? -11.602 8.772 30.095 1.00 92.25 99 GLY A C 1
ATOM 798 O O . GLY A 1 99 ? -12.307 8.286 30.982 1.00 92.25 99 GLY A O 1
ATOM 799 N N . LEU A 1 100 ? -10.561 8.132 29.556 1.00 94.12 100 LEU A N 1
ATOM 800 C CA . LEU A 1 100 ? -9.969 6.896 30.068 1.00 94.12 100 LEU A CA 1
ATOM 801 C C . LEU A 1 100 ? -8.630 7.215 30.743 1.00 94.12 100 LEU A C 1
ATOM 803 O O . LEU A 1 100 ? -7.970 8.200 30.406 1.00 94.12 100 LEU A O 1
ATOM 807 N N . THR A 1 101 ? -8.234 6.378 31.694 1.00 93.88 101 THR A N 1
ATOM 808 C CA . THR A 1 101 ? -6.994 6.527 32.465 1.00 93.88 101 THR A CA 1
ATOM 809 C C . THR A 1 101 ? -6.176 5.241 32.441 1.00 93.88 101 THR A C 1
ATOM 811 O O . THR A 1 101 ? -6.659 4.192 32.022 1.00 93.88 101 THR A O 1
ATOM 814 N N . GLU A 1 102 ? -4.937 5.294 32.928 1.00 92.50 102 GLU A N 1
ATOM 815 C CA . GLU A 1 102 ? -4.091 4.099 33.050 1.00 92.50 102 GLU A CA 1
ATOM 816 C C . GLU A 1 102 ? -4.713 3.023 33.958 1.00 92.50 102 GLU A C 1
ATOM 818 O O . GLU A 1 102 ? -4.545 1.836 33.703 1.00 92.50 102 GLU A O 1
ATOM 823 N N . ASN A 1 103 ? -5.533 3.417 34.940 1.00 92.31 103 ASN A N 1
ATOM 824 C CA . ASN A 1 103 ? -6.260 2.489 35.818 1.00 92.31 103 ASN A CA 1
ATOM 825 C C . ASN A 1 103 ? -7.323 1.650 35.081 1.00 92.31 103 ASN A C 1
ATOM 827 O O . ASN A 1 103 ? -7.845 0.678 35.633 1.00 92.31 103 ASN A O 1
ATOM 831 N N . ASP A 1 104 ? -7.684 2.036 33.856 1.00 92.25 104 ASP A N 1
ATOM 832 C CA . ASP A 1 104 ? -8.655 1.315 33.036 1.00 92.25 104 ASP A CA 1
ATOM 833 C C . ASP A 1 104 ? -7.993 0.256 32.140 1.00 92.25 104 ASP A C 1
ATOM 835 O O . ASP A 1 104 ? -8.699 -0.564 31.558 1.00 92.25 104 ASP A O 1
ATOM 839 N N . LEU A 1 105 ? -6.655 0.232 32.037 1.00 93.19 105 LEU A N 1
ATOM 840 C CA . LEU A 1 105 ? -5.913 -0.651 31.126 1.00 93.19 105 LEU A CA 1
ATOM 841 C C . LEU A 1 105 ? -6.138 -2.143 31.404 1.00 93.19 105 LEU A C 1
ATOM 843 O O . LEU A 1 105 ? -6.332 -2.916 30.462 1.00 93.19 105 LEU A O 1
ATOM 847 N N . ASP A 1 106 ? -6.159 -2.526 32.680 1.00 94.12 106 ASP A N 1
ATOM 848 C CA . ASP A 1 106 ? -6.341 -3.917 33.115 1.00 94.12 106 ASP A CA 1
ATOM 849 C C . ASP A 1 106 ? -7.820 -4.329 33.193 1.00 94.12 106 ASP A C 1
ATOM 851 O O . ASP A 1 106 ? -8.149 -5.503 33.381 1.00 94.12 106 ASP A O 1
ATOM 855 N N . GLN A 1 107 ? -8.745 -3.376 33.037 1.00 92.62 107 GLN A N 1
ATOM 856 C CA . GLN A 1 107 ? -10.172 -3.671 33.059 1.00 92.62 107 GLN A CA 1
ATOM 857 C C . GLN A 1 107 ? -10.599 -4.347 31.758 1.00 92.62 107 GLN A C 1
ATOM 859 O O . GLN A 1 107 ? -10.166 -3.988 30.662 1.00 92.62 107 GLN A O 1
ATOM 864 N N . THR A 1 108 ? -11.484 -5.334 31.888 1.00 92.69 108 THR A N 1
ATOM 865 C CA . THR A 1 108 ? -11.994 -6.108 30.756 1.00 92.69 108 THR A CA 1
ATOM 866 C C . THR A 1 108 ? -13.229 -5.447 30.161 1.00 92.69 108 THR A C 1
ATOM 868 O O . THR A 1 108 ? -14.183 -5.126 30.871 1.00 92.69 108 THR A O 1
ATOM 871 N N . PHE A 1 109 ? -13.225 -5.300 28.839 1.00 92.19 109 PHE A N 1
ATOM 872 C CA . PHE A 1 109 ? -14.319 -4.717 28.074 1.00 92.19 109 PHE A CA 1
ATOM 873 C C . PHE A 1 109 ? -14.849 -5.705 27.048 1.00 92.19 109 PHE A C 1
ATOM 875 O O . PHE A 1 109 ? -14.121 -6.553 26.522 1.00 92.19 109 PHE A O 1
ATOM 882 N N . TYR A 1 110 ? -16.132 -5.569 26.724 1.00 88.44 110 TYR A N 1
ATOM 883 C CA . TYR A 1 110 ? -16.727 -6.350 25.654 1.00 88.44 110 TYR A CA 1
ATOM 884 C C . TYR A 1 110 ? -16.167 -5.906 24.302 1.00 88.44 110 TYR A C 1
ATOM 886 O O . TYR A 1 110 ? -16.118 -4.718 23.972 1.00 88.44 110 TYR A O 1
ATOM 894 N N . THR A 1 111 ? -15.761 -6.875 23.493 1.00 82.81 111 THR A N 1
ATOM 895 C CA . THR A 1 111 ? -15.280 -6.657 22.140 1.00 82.81 111 THR A CA 1
ATOM 896 C C . THR A 1 111 ? -15.612 -7.825 21.227 1.00 82.81 111 THR A C 1
ATOM 898 O O . THR A 1 111 ? -15.055 -8.910 21.312 1.00 82.81 111 THR A O 1
ATOM 901 N N . ARG A 1 112 ? -16.470 -7.564 20.243 1.00 72.00 112 ARG A N 1
ATOM 902 C CA . ARG A 1 112 ? -16.907 -8.583 19.285 1.00 72.00 112 ARG A CA 1
ATOM 903 C C . ARG A 1 112 ? -15.785 -9.156 18.398 1.00 72.00 112 ARG A C 1
ATOM 905 O O . ARG A 1 112 ? -15.952 -10.263 17.905 1.00 72.00 112 ARG A O 1
ATOM 912 N N . ARG A 1 113 ? -14.704 -8.402 18.137 1.00 67.56 113 ARG A N 1
ATOM 913 C CA . ARG A 1 113 ? -13.710 -8.710 17.076 1.00 67.56 113 ARG A CA 1
ATOM 914 C C . ARG A 1 113 ? -12.270 -8.914 17.541 1.00 67.56 113 ARG A C 1
ATOM 916 O O . ARG A 1 113 ? -11.452 -9.343 16.740 1.00 67.56 113 ARG A O 1
ATOM 923 N N . PHE A 1 114 ? -11.950 -8.596 18.794 1.00 65.00 114 PHE A N 1
ATOM 924 C CA . PHE A 1 114 ? -10.555 -8.630 19.258 1.00 65.00 114 PHE A CA 1
ATOM 925 C C . PHE A 1 114 ? -10.183 -9.902 20.017 1.00 65.00 114 PHE A C 1
ATOM 927 O O . PHE A 1 114 ? -9.003 -10.168 20.179 1.00 65.00 114 PHE A O 1
ATOM 934 N N . SER A 1 115 ? -11.162 -10.703 20.441 1.00 64.06 115 SER A N 1
ATOM 935 C CA . SER A 1 115 ? -10.909 -11.934 21.186 1.00 64.06 115 SER A CA 1
ATOM 936 C C . SER A 1 115 ? -11.920 -13.018 20.825 1.00 64.06 115 SER A C 1
ATOM 938 O O . SER A 1 115 ? -13.088 -12.727 20.556 1.00 64.06 115 SER A O 1
ATOM 940 N N . GLN A 1 116 ? -11.483 -14.280 20.877 1.00 67.44 116 GLN A N 1
ATOM 941 C CA . GLN A 1 116 ? -12.360 -15.449 20.757 1.00 67.44 116 GLN A CA 1
ATOM 942 C C . GLN A 1 116 ? -13.420 -15.484 21.868 1.00 67.44 116 GLN A C 1
ATOM 944 O O . GLN A 1 116 ? -14.531 -15.957 21.646 1.00 67.44 116 GLN A O 1
ATOM 949 N N . THR A 1 117 ? -13.102 -14.935 23.044 1.00 71.19 117 THR A N 1
ATOM 950 C CA . THR A 1 117 ? -14.015 -14.847 24.195 1.00 71.19 117 THR A CA 1
ATOM 951 C C . THR A 1 117 ? -14.945 -13.634 24.132 1.00 71.19 117 THR A C 1
ATOM 953 O O . THR A 1 117 ? -15.753 -13.431 25.033 1.00 71.19 117 THR A O 1
ATOM 956 N N . GLN A 1 118 ? -14.840 -12.814 23.078 1.00 81.69 118 GLN A N 1
ATOM 957 C CA . GLN A 1 118 ? -15.571 -11.555 22.900 1.00 81.69 118 GLN A CA 1
ATOM 958 C C . GLN A 1 118 ? -15.348 -10.518 24.015 1.00 81.69 118 GLN A C 1
ATOM 960 O O . GLN A 1 118 ? -16.102 -9.551 24.136 1.00 81.69 118 GLN A O 1
ATOM 965 N N . GLN A 1 119 ? -14.313 -10.699 24.832 1.00 88.25 119 GLN A N 1
ATOM 966 C CA . GLN A 1 119 ? -13.908 -9.790 25.896 1.00 88.25 119 GLN A CA 1
ATOM 967 C C . GLN A 1 119 ? -12.382 -9.726 25.941 1.00 88.25 119 GLN A C 1
ATOM 969 O O . GLN A 1 119 ? -11.718 -10.736 25.704 1.00 88.25 119 GLN A O 1
ATOM 974 N N . ALA A 1 120 ? -11.833 -8.544 26.210 1.00 91.06 120 ALA A N 1
ATOM 975 C CA . ALA A 1 120 ? -10.391 -8.343 26.339 1.00 91.06 120 ALA A CA 1
ATOM 976 C C . ALA A 1 120 ? -10.086 -7.157 27.273 1.00 91.06 120 ALA A C 1
ATOM 978 O O . ALA A 1 120 ? -10.903 -6.228 27.348 1.00 91.06 120 ALA A O 1
ATOM 979 N N . PRO A 1 121 ? -8.932 -7.151 27.966 1.00 94.25 121 PRO A N 1
ATOM 980 C CA . PRO A 1 121 ? -8.430 -5.972 28.662 1.00 94.25 121 PRO A CA 1
ATOM 981 C C . PRO A 1 121 ? -8.277 -4.779 27.711 1.00 94.25 121 PRO A C 1
ATOM 983 O O . PRO A 1 121 ? -7.929 -4.951 26.538 1.00 94.25 121 PRO A O 1
ATOM 986 N N . LEU A 1 122 ? -8.491 -3.557 28.204 1.00 94.62 122 LEU A N 1
ATOM 987 C CA . LEU A 1 122 ? -8.317 -2.344 27.395 1.00 94.62 122 LEU A CA 1
ATOM 988 C C . LEU A 1 122 ? -6.907 -2.246 26.797 1.00 94.62 122 LEU A C 1
ATOM 990 O O . LEU A 1 122 ? -6.764 -1.843 25.641 1.00 94.62 122 LEU A O 1
ATOM 994 N N . LEU A 1 123 ? -5.883 -2.661 27.546 1.00 94.56 123 LEU A N 1
ATOM 995 C CA . LEU A 1 123 ? -4.506 -2.717 27.060 1.00 94.56 123 LEU A CA 1
ATOM 996 C C . LEU A 1 123 ? -4.378 -3.569 25.789 1.00 94.56 123 LEU A C 1
ATOM 998 O O . LEU A 1 123 ? -3.778 -3.127 24.809 1.00 94.56 123 LEU A O 1
ATOM 1002 N N . GLU A 1 124 ? -4.980 -4.758 25.781 1.00 92.81 124 GLU A N 1
ATOM 1003 C CA . GLU A 1 124 ? -4.963 -5.663 24.629 1.00 92.81 124 GLU A CA 1
ATOM 1004 C C . GLU A 1 124 ? -5.728 -5.058 23.443 1.00 92.81 124 GLU A C 1
ATOM 1006 O O . GLU A 1 124 ? -5.241 -5.075 22.312 1.00 92.81 124 GLU A O 1
ATOM 1011 N N . ILE A 1 125 ? -6.888 -4.437 23.694 1.00 93.25 125 ILE A N 1
ATOM 1012 C CA . ILE A 1 125 ? -7.670 -3.747 22.655 1.00 93.25 125 ILE A CA 1
ATOM 1013 C C . ILE A 1 125 ? -6.826 -2.655 21.982 1.00 93.25 125 ILE A C 1
ATOM 1015 O O . ILE A 1 125 ? -6.784 -2.573 20.753 1.00 93.25 125 ILE A O 1
ATOM 1019 N N . ILE A 1 126 ? -6.130 -1.831 22.769 1.00 93.38 126 ILE A N 1
ATOM 1020 C CA . ILE A 1 126 ? -5.262 -0.765 22.254 1.00 93.38 126 ILE A CA 1
ATOM 1021 C C . ILE A 1 126 ? -4.093 -1.348 21.466 1.00 93.38 126 ILE A C 1
ATOM 1023 O O . ILE A 1 126 ? -3.777 -0.834 20.394 1.00 93.38 126 ILE A O 1
ATOM 1027 N N . GLN A 1 127 ? -3.462 -2.416 21.958 1.00 93.06 127 GLN A N 1
ATOM 1028 C CA . GLN A 1 127 ? -2.375 -3.089 21.246 1.00 93.06 127 GLN A CA 1
ATOM 1029 C C . GLN A 1 127 ? -2.832 -3.576 19.870 1.00 93.06 127 GLN A C 1
ATOM 1031 O O . GLN A 1 127 ? -2.190 -3.246 18.875 1.00 93.06 127 GLN A O 1
ATOM 1036 N N . VAL A 1 128 ? -3.980 -4.256 19.785 1.00 93.00 128 VAL A N 1
ATOM 1037 C CA . VAL A 1 128 ? -4.526 -4.726 18.503 1.00 93.00 128 VAL A CA 1
ATOM 1038 C C . VAL A 1 128 ? -4.831 -3.560 17.562 1.00 93.00 128 VAL A C 1
ATOM 1040 O O . VAL A 1 128 ? -4.459 -3.608 16.389 1.00 93.00 128 VAL A O 1
ATOM 1043 N N . LEU A 1 129 ? -5.459 -2.487 18.052 1.00 94.12 129 LEU A N 1
ATOM 1044 C CA . LEU A 1 129 ? -5.754 -1.300 17.240 1.00 94.12 129 LEU A CA 1
ATOM 1045 C C . LEU A 1 129 ? -4.478 -0.628 16.716 1.00 94.12 129 LEU A C 1
ATOM 1047 O O . LEU A 1 129 ? -4.404 -0.291 15.534 1.00 94.12 129 LEU A O 1
ATOM 1051 N N . ARG A 1 130 ? -3.464 -0.462 17.573 1.00 94.44 130 ARG A N 1
ATOM 1052 C CA . ARG A 1 130 ? -2.173 0.132 17.197 1.00 94.44 130 ARG A CA 1
ATOM 1053 C C . ARG A 1 130 ? -1.432 -0.739 16.196 1.00 94.44 130 ARG A C 1
ATOM 1055 O O . ARG A 1 130 ? -0.892 -0.216 15.227 1.00 94.44 130 ARG A O 1
ATOM 1062 N N . GLU A 1 131 ? -1.425 -2.050 16.402 1.00 94.12 131 GLU A N 1
ATOM 1063 C CA . GLU A 1 131 ? -0.810 -3.001 15.477 1.00 94.12 131 GLU A CA 1
ATOM 1064 C C . GLU A 1 131 ? -1.504 -3.015 14.114 1.00 94.12 131 GLU A C 1
ATOM 1066 O O . GLU A 1 131 ? -0.820 -3.044 13.095 1.00 94.12 131 GLU A O 1
ATOM 1071 N N . THR A 1 132 ? -2.834 -2.908 14.093 1.00 95.19 132 THR A N 1
ATOM 1072 C CA . THR A 1 132 ? -3.633 -2.946 12.860 1.00 95.19 132 THR A CA 1
ATOM 1073 C C . THR A 1 132 ? -3.554 -1.650 12.050 1.00 95.19 132 THR A C 1
ATOM 1075 O O . THR A 1 132 ? -3.451 -1.710 10.824 1.00 95.19 132 THR A O 1
ATOM 1078 N N . TYR A 1 133 ? -3.647 -0.489 12.711 1.00 96.62 133 TYR A N 1
ATOM 1079 C CA . TYR A 1 133 ? -3.890 0.801 12.048 1.00 96.62 133 TYR A CA 1
ATOM 1080 C C . TYR A 1 133 ? -2.738 1.810 12.160 1.00 96.62 133 TYR A C 1
ATOM 1082 O O . TYR A 1 133 ? -2.780 2.834 11.481 1.00 96.62 133 TYR A O 1
ATOM 1090 N N . CYS A 1 134 ? -1.738 1.563 13.018 1.00 95.62 134 CYS A N 1
ATOM 1091 C CA . CYS A 1 134 ? -0.677 2.531 13.341 1.00 95.62 134 CYS A CA 1
ATOM 1092 C C . CYS A 1 134 ? 0.750 1.992 13.121 1.00 95.62 134 CYS A C 1
ATOM 1094 O O . CYS A 1 134 ? 1.713 2.579 13.613 1.00 95.62 134 CYS A O 1
ATOM 1096 N N . ARG A 1 135 ? 0.922 0.871 12.412 1.00 93.69 135 ARG A N 1
ATOM 1097 C CA . ARG A 1 135 ? 2.245 0.305 12.082 1.00 93.69 135 ARG A CA 1
ATOM 1098 C C . ARG A 1 135 ? 2.636 0.672 10.650 1.00 93.69 135 ARG A C 1
ATOM 1100 O O . ARG A 1 135 ? 2.508 1.826 10.261 1.00 93.69 135 ARG A O 1
ATOM 1107 N N . SER A 1 136 ? 3.112 -0.300 9.876 1.00 94.75 136 SER A N 1
ATOM 1108 C CA . SER A 1 136 ? 3.526 -0.138 8.480 1.00 94.75 136 SER A CA 1
ATOM 1109 C C . SER A 1 136 ? 2.361 0.012 7.501 1.00 94.75 136 SER A C 1
ATOM 1111 O O . SER A 1 136 ? 2.600 0.242 6.321 1.00 94.75 136 SER A O 1
ATOM 1113 N N . VAL A 1 137 ? 1.119 -0.143 7.970 1.00 97.00 137 VAL A N 1
ATOM 1114 C CA . VAL A 1 137 ? -0.096 0.047 7.176 1.00 97.00 137 VAL A CA 1
ATOM 1115 C C . VAL A 1 137 ? -0.996 1.048 7.892 1.00 97.00 137 VAL A C 1
ATOM 1117 O O . VAL A 1 137 ? -1.383 0.833 9.041 1.00 97.00 137 VAL A O 1
ATOM 1120 N N . GLY A 1 138 ? -1.324 2.137 7.204 1.00 96.50 138 GLY A N 1
ATOM 1121 C CA . GLY A 1 138 ? -2.366 3.086 7.582 1.00 96.50 138 GLY A CA 1
ATOM 1122 C C . GLY A 1 138 ? -3.549 2.921 6.637 1.00 96.50 138 GLY A C 1
ATOM 1123 O O . GLY A 1 138 ? -3.354 2.786 5.433 1.00 96.50 138 GLY A O 1
ATOM 1124 N N . VAL A 1 139 ? -4.774 2.909 7.157 1.00 97.38 139 VAL A N 1
ATOM 1125 C CA . VAL A 1 139 ? -5.969 2.643 6.342 1.00 97.38 139 VAL A CA 1
ATOM 1126 C C . VAL A 1 139 ? -6.996 3.745 6.530 1.00 97.38 139 VAL A C 1
ATOM 1128 O O . VAL A 1 139 ? -7.384 4.039 7.659 1.00 97.38 139 VAL A O 1
ATOM 1131 N N . GLU A 1 140 ? -7.474 4.303 5.423 1.00 96.88 140 GLU A N 1
ATOM 1132 C CA . GLU A 1 140 ? -8.611 5.218 5.389 1.00 96.88 140 GLU A CA 1
ATOM 1133 C C . GLU A 1 140 ? -9.794 4.496 4.746 1.00 96.88 140 GLU A C 1
ATOM 1135 O O . GLU A 1 140 ? -9.790 4.177 3.555 1.00 96.88 140 GLU A O 1
ATOM 1140 N N . PHE A 1 141 ? -10.810 4.190 5.550 1.00 96.88 141 PHE A N 1
ATOM 1141 C CA . PHE A 1 141 ? -11.989 3.456 5.081 1.00 96.88 141 PHE A CA 1
ATOM 1142 C C . PHE A 1 141 ? -13.280 3.822 5.817 1.00 96.88 141 PHE A C 1
ATOM 1144 O O . PHE A 1 141 ? -14.370 3.429 5.407 1.00 96.88 141 PHE A O 1
ATOM 1151 N N . MET A 1 142 ? -13.202 4.568 6.919 1.00 97.00 142 MET A N 1
ATOM 1152 C CA . MET A 1 142 ? -14.396 4.932 7.684 1.00 97.00 142 MET A CA 1
ATOM 1153 C C . MET A 1 142 ? -15.309 5.897 6.919 1.00 97.00 142 MET A C 1
ATOM 1155 O O . MET A 1 142 ? -16.521 5.895 7.162 1.00 97.00 142 MET A O 1
ATOM 1159 N N . HIS A 1 143 ? -14.761 6.629 5.937 1.00 94.38 143 HIS A N 1
ATOM 1160 C CA . HIS A 1 143 ? -15.521 7.471 5.011 1.00 94.38 143 HIS A CA 1
ATOM 1161 C C . HIS A 1 143 ? -16.423 6.677 4.066 1.00 94.38 143 HIS A C 1
ATOM 1163 O O . HIS A 1 143 ? -17.373 7.256 3.556 1.00 94.38 143 HIS A O 1
ATOM 1169 N N . LEU A 1 144 ? -16.193 5.374 3.857 1.00 93.81 144 LEU A N 1
ATOM 1170 C CA . LEU A 1 144 ? -17.049 4.534 3.014 1.00 93.81 144 LEU A CA 1
ATOM 1171 C C . LEU A 1 144 ? -18.504 4.563 3.503 1.00 93.81 144 LEU A C 1
ATOM 1173 O O . LEU A 1 144 ? -18.778 4.347 4.683 1.00 93.81 144 LEU A O 1
ATOM 1177 N N . GLN A 1 145 ? -19.453 4.804 2.597 1.00 92.00 145 GLN A N 1
ATOM 1178 C CA . GLN A 1 145 ? -20.873 4.901 2.953 1.00 92.00 145 GLN A CA 1
ATOM 1179 C C . GLN A 1 145 ? -21.479 3.545 3.326 1.00 92.00 145 GLN A C 1
ATOM 1181 O O . GLN A 1 145 ? -22.249 3.473 4.287 1.00 92.00 145 GLN A O 1
ATOM 1186 N N . ASP A 1 146 ? -21.109 2.475 2.619 1.00 94.56 146 ASP A N 1
ATOM 1187 C CA . ASP A 1 146 ? -21.654 1.140 2.854 1.00 94.56 146 ASP A CA 1
ATOM 1188 C C . ASP A 1 146 ? -21.092 0.531 4.161 1.00 94.56 146 ASP A C 1
ATOM 1190 O O . ASP A 1 146 ? -19.881 0.313 4.303 1.00 94.56 146 ASP A O 1
ATOM 1194 N N . PRO A 1 147 ? -21.942 0.235 5.165 1.00 94.88 147 PRO A N 1
ATOM 1195 C CA . PRO A 1 147 ? -21.516 -0.468 6.371 1.00 94.88 147 PRO A CA 1
ATOM 1196 C C . PRO A 1 147 ? -20.968 -1.879 6.113 1.00 94.88 147 PRO A C 1
ATOM 1198 O O . PRO A 1 147 ? -20.155 -2.349 6.914 1.00 94.88 147 PRO A O 1
ATOM 1201 N N . ALA A 1 148 ? -21.404 -2.563 5.050 1.00 95.94 148 ALA A N 1
ATOM 1202 C CA . ALA A 1 148 ? -20.936 -3.900 4.697 1.00 95.94 148 ALA A CA 1
ATOM 1203 C C . ALA A 1 148 ? -19.469 -3.878 4.256 1.00 95.94 148 ALA A C 1
ATOM 1205 O O . ALA A 1 148 ? -18.692 -4.711 4.716 1.00 95.94 148 ALA A O 1
ATOM 1206 N N . GLU A 1 149 ? -19.065 -2.880 3.469 1.00 96.44 149 GLU A N 1
ATOM 1207 C CA . GLU A 1 149 ? -17.671 -2.683 3.055 1.00 96.44 149 GLU A CA 1
ATOM 1208 C C . GLU A 1 149 ? -16.755 -2.408 4.251 1.00 96.44 149 GLU A C 1
ATOM 1210 O O . GLU A 1 149 ? -15.734 -3.072 4.433 1.00 96.44 149 GLU A O 1
ATOM 1215 N N . ARG A 1 150 ? -17.157 -1.483 5.135 1.00 96.00 150 ARG A N 1
ATOM 1216 C CA . ARG A 1 150 ? -16.396 -1.186 6.362 1.00 96.00 150 ARG A CA 1
ATOM 1217 C C . ARG A 1 150 ? -16.255 -2.413 7.249 1.00 96.00 150 ARG A C 1
ATOM 1219 O O . ARG A 1 150 ? -15.190 -2.650 7.812 1.00 96.00 150 ARG A O 1
ATOM 1226 N N . ARG A 1 151 ? -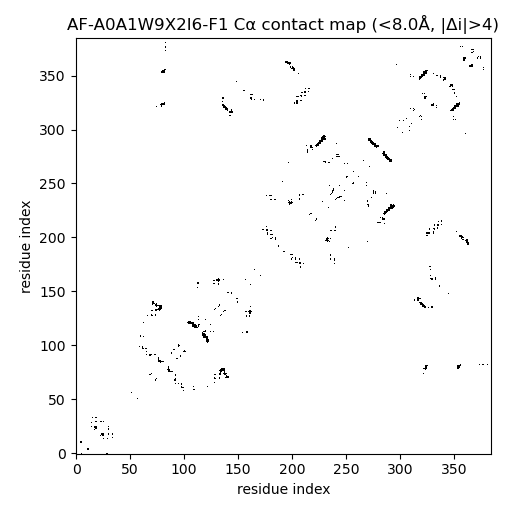17.328 -3.194 7.376 1.00 94.38 151 ARG A N 1
ATOM 1227 C CA . ARG A 1 151 ? -17.326 -4.440 8.143 1.00 94.38 151 ARG A CA 1
ATOM 1228 C C . ARG A 1 151 ? -16.401 -5.478 7.516 1.00 94.38 151 ARG A C 1
ATOM 1230 O O . ARG A 1 151 ? -15.595 -6.054 8.230 1.00 94.38 151 ARG A O 1
ATOM 1237 N N . TRP A 1 152 ? -16.477 -5.663 6.203 1.00 96.56 152 TRP A N 1
ATOM 1238 C CA . TRP A 1 152 ? -15.634 -6.599 5.463 1.00 96.56 152 TRP A CA 1
ATOM 1239 C C . TRP A 1 152 ? -14.146 -6.285 5.634 1.00 96.56 152 TRP A C 1
ATOM 1241 O O . TRP A 1 152 ? -13.349 -7.198 5.849 1.00 96.56 152 TRP A O 1
ATOM 1251 N N . LEU A 1 153 ? -13.785 -4.997 5.599 1.00 96.38 153 LEU A N 1
ATOM 1252 C CA . LEU A 1 153 ? -12.419 -4.536 5.839 1.00 96.38 153 LEU A CA 1
ATOM 1253 C C . LEU A 1 153 ? -11.993 -4.828 7.282 1.00 96.38 153 LEU A C 1
ATOM 1255 O O . LEU A 1 153 ? -10.947 -5.432 7.498 1.00 96.38 153 LEU A O 1
ATOM 1259 N N . GLN A 1 154 ? -12.818 -4.472 8.272 1.00 94.94 154 GLN A N 1
ATOM 1260 C CA . GLN A 1 154 ? -12.538 -4.768 9.685 1.00 94.94 154 GLN A CA 1
ATOM 1261 C C . GLN A 1 154 ? -12.319 -6.267 9.922 1.00 94.94 154 GLN A C 1
ATOM 1263 O O . GLN A 1 154 ? -11.353 -6.647 10.579 1.00 94.94 154 GLN A O 1
ATOM 1268 N N . ASP A 1 155 ? -13.174 -7.112 9.343 1.00 92.44 155 ASP A N 1
ATOM 1269 C CA . ASP A 1 155 ? -13.141 -8.564 9.525 1.00 92.44 155 ASP A CA 1
ATOM 1270 C C . ASP A 1 155 ? -11.904 -9.217 8.871 1.00 92.44 155 ASP A C 1
ATOM 1272 O O . ASP A 1 155 ? -11.521 -10.319 9.257 1.00 92.44 155 ASP A O 1
ATOM 1276 N N . ARG A 1 156 ? -11.246 -8.545 7.916 1.00 93.31 156 ARG A N 1
ATOM 1277 C CA . ARG A 1 156 ? -9.994 -9.010 7.290 1.00 93.31 156 ARG A CA 1
ATOM 1278 C C . ARG A 1 156 ? -8.732 -8.396 7.883 1.00 93.31 156 ARG A C 1
ATOM 1280 O O . ARG A 1 156 ? -7.688 -9.034 7.834 1.00 93.31 156 ARG A O 1
ATOM 1287 N N . MET A 1 157 ? -8.810 -7.183 8.425 1.00 94.56 157 MET A N 1
ATOM 1288 C CA . MET A 1 157 ? -7.643 -6.463 8.943 1.00 94.56 157 MET A CA 1
ATOM 1289 C C . MET A 1 157 ? -7.382 -6.748 10.422 1.00 94.56 157 MET A C 1
ATOM 1291 O O . MET A 1 157 ? -6.252 -7.058 10.792 1.00 94.56 157 MET A O 1
ATOM 1295 N N . GLU A 1 158 ? -8.411 -6.646 11.270 1.00 93.19 158 GLU A N 1
ATOM 1296 C CA . GLU A 1 158 ? -8.260 -6.687 12.734 1.00 93.19 158 GLU A CA 1
ATOM 1297 C C . GLU A 1 158 ? -7.794 -8.058 13.260 1.00 93.19 158 GLU A C 1
ATOM 1299 O O . GLU A 1 158 ? -6.908 -8.073 14.116 1.00 93.19 158 GLU A O 1
ATOM 1304 N N . PRO A 1 159 ? -8.281 -9.211 12.749 1.00 89.88 159 PRO A N 1
ATOM 1305 C CA . PRO A 1 159 ? -7.846 -10.517 13.256 1.00 89.88 159 PRO A CA 1
ATOM 1306 C C . PRO A 1 159 ? -6.366 -10.824 13.006 1.00 89.88 159 PRO A C 1
ATOM 1308 O O . PRO A 1 159 ? -5.714 -11.443 13.843 1.00 89.88 159 PRO A O 1
ATOM 1311 N N . VAL A 1 160 ? -5.829 -10.383 11.865 1.00 90.94 160 VAL A N 1
ATOM 1312 C CA . VAL A 1 160 ? -4.414 -10.577 11.487 1.00 90.94 160 VAL A CA 1
ATOM 1313 C C . VAL A 1 160 ? -3.554 -9.354 11.784 1.00 90.94 160 VAL A C 1
ATOM 1315 O O . VAL A 1 160 ? -2.367 -9.346 11.476 1.00 90.94 160 VAL A O 1
ATOM 1318 N N . ARG A 1 161 ? -4.148 -8.299 12.353 1.00 93.38 161 ARG A N 1
ATOM 1319 C CA . ARG A 1 161 ? -3.487 -7.043 12.729 1.00 93.38 161 ARG A CA 1
ATOM 1320 C C . ARG A 1 161 ? -2.700 -6.394 11.587 1.00 93.38 161 ARG A C 1
ATOM 1322 O O . ARG A 1 161 ? -1.643 -5.812 11.816 1.00 93.38 161 ARG A O 1
ATOM 1329 N N . ASN A 1 162 ? -3.190 -6.556 10.354 1.00 93.75 162 ASN A N 1
ATOM 1330 C CA . ASN A 1 162 ? -2.485 -6.210 9.109 1.00 93.75 162 ASN A CA 1
ATOM 1331 C C . ASN A 1 162 ? -1.034 -6.732 9.011 1.00 93.75 162 ASN A C 1
ATOM 1333 O O . ASN A 1 162 ? -0.199 -6.150 8.322 1.00 93.75 162 ASN A O 1
ATOM 1337 N N . GLN A 1 163 ? -0.743 -7.845 9.683 1.00 89.31 163 GLN A N 1
ATOM 1338 C CA . GLN A 1 163 ? 0.560 -8.503 9.737 1.00 89.31 163 GLN A CA 1
ATOM 1339 C C . GLN A 1 163 ? 0.375 -10.003 9.461 1.00 89.31 163 GLN A C 1
ATOM 1341 O O . GLN A 1 163 ? 0.492 -10.825 10.375 1.00 89.31 163 GLN A O 1
ATOM 1346 N N . PRO A 1 164 ? 0.017 -10.395 8.223 1.00 81.75 164 PRO A N 1
ATOM 1347 C CA . PRO A 1 164 ? -0.219 -11.798 7.924 1.00 81.75 164 PRO A CA 1
ATOM 1348 C C . PRO A 1 164 ? 1.063 -12.611 8.114 1.00 81.75 164 PRO A C 1
ATOM 1350 O O . PRO A 1 164 ? 2.152 -12.209 7.700 1.00 81.75 164 PRO A O 1
ATOM 1353 N N . ALA A 1 165 ? 0.924 -13.797 8.699 1.00 85.12 165 ALA A N 1
ATOM 1354 C CA . ALA A 1 165 ? 2.018 -14.749 8.789 1.00 85.12 165 ALA A CA 1
ATOM 1355 C C . ALA A 1 165 ? 2.312 -15.317 7.393 1.00 85.12 165 ALA A C 1
ATOM 1357 O O . ALA A 1 165 ? 1.588 -16.177 6.894 1.00 85.12 165 ALA A O 1
ATOM 1358 N N . LEU A 1 166 ? 3.364 -14.817 6.745 1.00 87.19 166 LEU A N 1
ATOM 1359 C CA . LEU A 1 166 ? 3.824 -15.362 5.472 1.00 87.19 166 LEU A CA 1
ATOM 1360 C C . LEU A 1 166 ? 4.632 -16.641 5.696 1.00 87.19 166 LEU A C 1
ATOM 1362 O O . LEU A 1 166 ? 5.562 -16.673 6.508 1.00 87.19 166 LEU A O 1
ATOM 1366 N N . GLU A 1 167 ? 4.312 -17.673 4.919 1.00 90.38 167 GLU A N 1
ATOM 1367 C CA . GLU A 1 167 ? 5.109 -18.894 4.856 1.00 90.38 167 GLU A CA 1
ATOM 1368 C C . GLU A 1 167 ? 6.528 -18.603 4.353 1.00 90.38 167 GLU A C 1
ATOM 1370 O O . GLU A 1 167 ? 6.777 -17.638 3.620 1.00 90.38 167 GLU A O 1
ATOM 1375 N N . ARG A 1 168 ? 7.473 -19.473 4.728 1.00 94.00 168 ARG A N 1
ATOM 1376 C CA . ARG A 1 168 ? 8.894 -19.328 4.387 1.00 94.00 168 ARG A CA 1
ATOM 1377 C C . ARG A 1 168 ? 9.114 -19.119 2.887 1.00 94.00 168 ARG A C 1
ATOM 1379 O O . ARG A 1 168 ? 9.895 -18.249 2.511 1.00 94.00 168 ARG A O 1
ATOM 1386 N N . ASP A 1 169 ? 8.406 -19.866 2.048 1.00 92.38 169 ASP A N 1
ATOM 1387 C CA . ASP A 1 169 ? 8.547 -19.783 0.593 1.00 92.38 169 ASP A CA 1
ATOM 1388 C C . ASP A 1 169 ? 8.044 -18.441 0.048 1.00 92.38 169 ASP A C 1
ATOM 1390 O O . ASP A 1 169 ? 8.676 -17.849 -0.830 1.00 92.38 169 ASP A O 1
ATOM 1394 N N . GLY A 1 170 ? 6.975 -17.896 0.638 1.00 92.88 170 GLY A N 1
ATOM 1395 C CA . GLY A 1 170 ? 6.498 -16.544 0.352 1.00 92.88 170 GLY A CA 1
ATOM 1396 C C . GLY A 1 170 ? 7.549 -15.484 0.686 1.00 92.88 170 GLY A C 1
ATOM 1397 O O . GLY A 1 170 ? 7.831 -14.614 -0.139 1.00 92.88 170 GLY A O 1
ATOM 1398 N N . LYS A 1 171 ? 8.203 -15.596 1.848 1.00 95.31 171 LYS A N 1
ATOM 1399 C CA . LYS A 1 171 ? 9.283 -14.677 2.253 1.00 95.31 171 LYS A CA 1
ATOM 1400 C C . LYS A 1 171 ? 10.502 -14.767 1.337 1.00 95.31 171 LYS A C 1
ATOM 1402 O O . LYS A 1 171 ? 11.041 -13.742 0.925 1.00 95.31 171 LYS A O 1
ATOM 1407 N N . ILE A 1 172 ? 10.909 -15.983 0.967 1.00 96.69 172 ILE A N 1
ATOM 1408 C CA . ILE A 1 172 ? 12.006 -16.212 0.016 1.00 96.69 172 ILE A CA 1
ATOM 1409 C C . ILE A 1 172 ? 11.669 -15.602 -1.347 1.00 96.69 172 ILE A C 1
ATOM 1411 O O . ILE A 1 172 ? 12.522 -14.967 -1.965 1.00 96.69 172 ILE A O 1
ATOM 1415 N N . ARG A 1 173 ? 10.426 -15.744 -1.816 1.00 95.62 173 ARG A N 1
ATOM 1416 C CA . ARG A 1 173 ? 9.988 -15.150 -3.082 1.00 95.62 173 ARG A CA 1
ATOM 1417 C C . ARG A 1 173 ? 10.050 -13.625 -3.054 1.00 95.62 173 ARG A C 1
ATOM 1419 O O . ARG A 1 173 ? 10.584 -13.038 -3.994 1.00 95.62 173 ARG A O 1
ATOM 1426 N N . ILE A 1 174 ? 9.556 -13.004 -1.983 1.00 96.62 174 ILE A N 1
ATOM 1427 C CA . ILE A 1 174 ? 9.639 -11.551 -1.785 1.00 96.62 174 ILE A CA 1
ATOM 1428 C C . ILE A 1 174 ? 11.099 -11.094 -1.839 1.00 96.62 174 ILE A C 1
ATOM 1430 O O . ILE A 1 174 ? 11.431 -10.198 -2.614 1.00 96.62 174 ILE A O 1
ATOM 1434 N N . LEU A 1 175 ? 11.981 -11.758 -1.086 1.00 97.12 175 LEU A N 1
ATOM 1435 C CA . LEU A 1 175 ? 13.409 -11.449 -1.076 1.00 97.12 175 LEU A CA 1
ATOM 1436 C C . LEU A 1 175 ? 14.033 -11.585 -2.472 1.00 97.12 175 LEU A C 1
ATOM 1438 O O . LEU A 1 175 ? 14.730 -10.682 -2.924 1.00 97.12 175 LEU A O 1
ATOM 1442 N N . ASN A 1 176 ? 13.739 -12.670 -3.189 1.00 97.50 176 ASN A N 1
ATOM 1443 C CA . ASN A 1 176 ? 14.247 -12.882 -4.544 1.00 97.50 176 ASN A CA 1
ATOM 1444 C C . ASN A 1 176 ? 13.798 -11.776 -5.507 1.00 97.50 176 ASN A C 1
ATOM 1446 O O . ASN A 1 176 ? 14.603 -11.309 -6.311 1.00 97.50 176 ASN A O 1
ATOM 1450 N N . LYS A 1 177 ? 12.541 -11.330 -5.417 1.00 97.62 177 LYS A N 1
ATOM 1451 C CA . LYS A 1 177 ? 12.010 -10.235 -6.243 1.00 97.62 177 LYS A CA 1
ATOM 1452 C C . LYS A 1 177 ? 12.672 -8.895 -5.916 1.00 97.62 177 LYS A C 1
ATOM 1454 O O . LYS A 1 177 ? 13.010 -8.159 -6.840 1.00 97.62 177 LYS A O 1
ATOM 1459 N N . LEU A 1 178 ? 12.945 -8.616 -4.640 1.00 97.12 178 LEU A N 1
ATOM 1460 C CA . LEU A 1 178 ? 13.735 -7.448 -4.230 1.00 97.12 178 LEU A CA 1
ATOM 1461 C C . LEU A 1 178 ? 15.171 -7.519 -4.763 1.00 97.12 178 LEU A C 1
ATOM 1463 O O . LEU A 1 178 ? 15.670 -6.545 -5.322 1.00 97.12 178 LEU A O 1
ATOM 1467 N N . CYS A 1 179 ? 15.825 -8.681 -4.665 1.00 97.12 179 CYS A N 1
ATOM 1468 C CA . CYS A 1 179 ? 17.163 -8.879 -5.220 1.00 97.12 179 CYS A CA 1
ATOM 1469 C C . CYS A 1 179 ? 17.184 -8.684 -6.741 1.00 97.12 179 CYS A C 1
ATOM 1471 O O . CYS A 1 179 ? 18.077 -8.012 -7.248 1.00 97.12 179 CYS A O 1
ATOM 1473 N N . GLN A 1 180 ? 16.204 -9.225 -7.469 1.00 96.31 180 GLN A N 1
ATOM 1474 C CA . GLN A 1 180 ? 16.066 -9.019 -8.915 1.00 96.31 180 GLN A CA 1
ATOM 1475 C C . GLN A 1 180 ? 15.917 -7.532 -9.256 1.00 96.31 180 GLN A C 1
ATOM 1477 O O . GLN A 1 180 ? 16.619 -7.037 -10.140 1.00 96.31 180 GLN A O 1
ATOM 1482 N N . ALA A 1 181 ? 15.066 -6.813 -8.518 1.00 96.38 181 ALA A N 1
ATOM 1483 C CA . ALA A 1 181 ? 14.862 -5.381 -8.696 1.00 96.38 181 ALA A CA 1
ATOM 1484 C C . ALA A 1 181 ? 16.159 -4.587 -8.477 1.00 96.38 181 ALA A C 1
ATOM 1486 O O . ALA A 1 181 ? 16.558 -3.813 -9.349 1.00 96.38 181 ALA A O 1
ATOM 1487 N N . ALA A 1 182 ? 16.847 -4.829 -7.358 1.00 94.81 182 ALA A N 1
ATOM 1488 C CA . ALA A 1 182 ? 18.067 -4.118 -6.983 1.00 94.81 182 ALA A CA 1
ATOM 1489 C C . ALA A 1 182 ? 19.255 -4.450 -7.903 1.00 94.81 182 ALA A C 1
ATOM 1491 O O . ALA A 1 182 ? 20.011 -3.565 -8.305 1.00 94.81 182 ALA A O 1
ATOM 1492 N N . VAL A 1 183 ? 19.438 -5.724 -8.269 1.00 96.06 183 VAL A N 1
ATOM 1493 C CA . VAL A 1 183 ? 20.521 -6.150 -9.172 1.00 96.06 183 VAL A CA 1
ATOM 1494 C C . VAL A 1 183 ? 20.333 -5.551 -10.561 1.00 96.06 183 VAL A C 1
ATOM 1496 O O . VAL A 1 183 ? 21.310 -5.097 -11.158 1.00 96.06 183 VAL A O 1
ATOM 1499 N N . PHE A 1 184 ? 19.097 -5.509 -11.061 1.00 96.00 184 PHE A N 1
ATOM 1500 C CA . PHE A 1 184 ? 18.790 -4.911 -12.355 1.00 96.00 184 PHE A CA 1
ATOM 1501 C C . PHE A 1 184 ? 19.145 -3.419 -12.393 1.00 96.00 184 PHE A C 1
ATOM 1503 O O . PHE A 1 184 ? 19.857 -2.982 -13.298 1.00 96.00 184 PHE A O 1
ATOM 1510 N N . GLU A 1 185 ? 18.749 -2.652 -11.374 1.00 93.81 185 GLU A N 1
ATOM 1511 C CA . GLU A 1 185 ? 19.084 -1.224 -11.283 1.00 93.81 185 GLU A CA 1
ATOM 1512 C C . GLU A 1 185 ? 20.593 -0.989 -11.181 1.00 93.81 185 GLU A C 1
ATOM 1514 O O . GLU A 1 185 ? 21.157 -0.195 -11.940 1.00 93.81 185 GLU A O 1
ATOM 1519 N N . ARG A 1 186 ? 21.284 -1.748 -10.319 1.00 92.88 186 ARG A N 1
ATOM 1520 C CA . ARG A 1 186 ? 22.747 -1.667 -10.175 1.00 92.88 186 ARG A CA 1
ATOM 1521 C C . ARG A 1 186 ? 23.473 -2.006 -11.474 1.00 92.88 186 ARG A C 1
ATOM 1523 O O . ARG A 1 186 ? 24.490 -1.385 -11.790 1.00 92.88 186 ARG A O 1
ATOM 1530 N N . PHE A 1 187 ? 22.972 -2.982 -12.231 1.00 94.56 187 PHE A N 1
ATOM 1531 C CA . PHE A 1 187 ? 23.524 -3.333 -13.535 1.00 94.56 187 PHE A CA 1
ATOM 1532 C C . PHE A 1 187 ? 23.373 -2.179 -14.526 1.00 94.56 187 PHE A C 1
ATOM 1534 O O . PHE A 1 187 ? 24.369 -1.772 -15.132 1.00 94.56 187 PHE A O 1
ATOM 1541 N N . LEU A 1 188 ? 22.163 -1.624 -14.658 1.00 92.69 188 LEU A N 1
ATOM 1542 C CA . LEU A 1 188 ? 21.905 -0.504 -15.562 1.00 92.69 188 LEU A CA 1
ATOM 1543 C C . LEU A 1 188 ? 22.746 0.719 -15.190 1.00 92.69 188 LEU A C 1
ATOM 1545 O O . LEU A 1 188 ? 23.358 1.321 -16.069 1.00 92.69 188 LEU A O 1
ATOM 1549 N N . HIS A 1 189 ? 22.849 1.030 -13.896 1.00 90.44 189 HIS A N 1
ATOM 1550 C CA . HIS A 1 189 ? 23.677 2.126 -13.402 1.00 90.44 189 HIS A CA 1
ATOM 1551 C C . HIS A 1 189 ? 25.153 1.956 -13.784 1.00 90.44 189 HIS A C 1
ATOM 1553 O O . HIS A 1 189 ? 25.782 2.894 -14.269 1.00 90.44 189 HIS A O 1
ATOM 1559 N N . LYS A 1 190 ? 25.703 0.745 -13.617 1.00 92.12 190 LYS A N 1
ATOM 1560 C CA . LYS A 1 190 ? 27.112 0.456 -13.917 1.00 92.12 190 LYS A CA 1
ATOM 1561 C C . LYS A 1 190 ? 27.411 0.415 -15.418 1.00 92.12 190 LYS A C 1
ATOM 1563 O O . LYS A 1 190 ? 28.503 0.801 -15.828 1.00 92.12 190 LYS A O 1
ATOM 1568 N N . LYS A 1 191 ? 26.500 -0.123 -16.233 1.00 92.69 191 LYS A N 1
ATOM 1569 C CA . LYS A 1 191 ? 26.736 -0.354 -17.670 1.00 92.69 191 LYS A CA 1
ATOM 1570 C C . LYS A 1 191 ? 26.358 0.828 -18.551 1.00 92.69 191 LYS A C 1
ATOM 1572 O O . LYS A 1 191 ? 27.053 1.076 -19.530 1.00 92.69 191 LYS A O 1
ATOM 1577 N N . TYR A 1 192 ? 25.309 1.560 -18.196 1.00 88.88 192 TYR A N 1
ATOM 1578 C CA . TYR A 1 192 ? 24.769 2.662 -18.990 1.00 88.88 192 TYR A CA 1
ATOM 1579 C C . TYR A 1 192 ? 24.837 3.974 -18.203 1.00 88.88 192 TYR A C 1
ATOM 1581 O O . TYR A 1 192 ? 23.831 4.651 -17.987 1.00 88.88 192 TYR A O 1
ATOM 1589 N N . MET A 1 193 ? 26.046 4.325 -17.753 1.00 84.81 193 MET A N 1
ATOM 1590 C CA . MET A 1 193 ? 26.297 5.558 -17.004 1.00 84.81 193 MET A CA 1
ATOM 1591 C C . MET A 1 193 ? 25.833 6.789 -17.793 1.00 84.81 193 MET A C 1
ATOM 1593 O O . MET A 1 193 ? 26.125 6.922 -18.980 1.00 84.81 193 MET A O 1
ATOM 1597 N N . GLY A 1 194 ? 25.106 7.687 -17.127 1.00 80.19 194 GLY A N 1
ATOM 1598 C CA . GLY A 1 194 ? 24.593 8.924 -17.722 1.00 80.19 194 GLY A CA 1
ATOM 1599 C C . GLY A 1 194 ? 23.372 8.757 -18.635 1.00 80.19 194 GLY A C 1
ATOM 1600 O O . GLY A 1 194 ? 22.843 9.758 -19.109 1.00 80.19 194 GLY A O 1
ATOM 1601 N N . GLN A 1 195 ? 22.887 7.532 -18.873 1.00 86.00 195 GLN A N 1
ATOM 1602 C CA . GLN A 1 195 ? 21.626 7.332 -19.585 1.00 86.00 195 GLN A CA 1
ATOM 1603 C C . GLN A 1 195 ? 20.438 7.355 -18.624 1.00 86.00 195 GLN A C 1
ATOM 1605 O O . GLN A 1 195 ? 20.431 6.659 -17.607 1.00 86.00 195 GLN A O 1
ATOM 1610 N N . THR A 1 196 ? 19.399 8.103 -18.996 1.00 86.62 196 THR A N 1
ATOM 1611 C CA . THR A 1 196 ? 18.165 8.190 -18.215 1.00 86.62 196 THR A CA 1
ATOM 1612 C C . THR A 1 196 ? 17.391 6.871 -18.258 1.00 86.62 196 THR A C 1
ATOM 1614 O O . THR A 1 196 ? 17.129 6.305 -19.332 1.00 86.62 196 THR A O 1
ATOM 1617 N N . ARG A 1 197 ? 17.039 6.369 -17.070 1.00 87.38 197 ARG A N 1
ATOM 1618 C CA . ARG A 1 197 ? 16.265 5.129 -16.884 1.00 87.38 197 ARG A CA 1
ATOM 1619 C C . ARG A 1 197 ? 15.101 5.263 -15.902 1.00 87.38 197 ARG A C 1
ATOM 1621 O O . ARG A 1 197 ? 14.257 4.372 -15.892 1.00 87.38 197 ARG A O 1
ATOM 1628 N N . PHE A 1 198 ? 15.040 6.360 -15.142 1.00 89.62 198 PHE A N 1
ATOM 1629 C CA . PHE A 1 198 ? 14.030 6.606 -14.109 1.00 89.62 198 PHE A CA 1
ATOM 1630 C C . PHE A 1 198 ? 13.988 5.487 -13.062 1.00 89.62 198 PHE A C 1
ATOM 1632 O O . PHE A 1 198 ? 12.974 4.804 -12.894 1.00 89.62 198 PHE A O 1
ATOM 1639 N N . SER A 1 199 ? 15.125 5.308 -12.391 1.00 90.75 199 SER A N 1
ATOM 1640 C CA . SER A 1 199 ? 15.399 4.251 -11.420 1.00 90.75 199 SER A CA 1
ATOM 1641 C C . SER A 1 199 ? 14.269 4.042 -10.404 1.00 90.75 199 SER A C 1
ATOM 1643 O O . SER A 1 199 ? 13.636 4.987 -9.912 1.00 90.75 199 SER A O 1
ATOM 1645 N N . LEU A 1 200 ? 14.033 2.769 -10.080 1.00 94.69 200 LEU A N 1
ATOM 1646 C CA . LEU A 1 200 ? 13.146 2.351 -8.998 1.00 94.69 200 LEU A CA 1
ATOM 1647 C C . LEU A 1 200 ? 13.812 2.398 -7.612 1.00 94.69 200 LEU A C 1
ATOM 1649 O O . LEU A 1 200 ? 13.128 2.165 -6.623 1.00 94.69 200 LEU A O 1
ATOM 1653 N N . GLU A 1 201 ? 15.109 2.693 -7.514 1.00 92.69 201 GLU A N 1
ATOM 1654 C CA . GLU A 1 201 ? 15.858 2.602 -6.253 1.00 92.69 201 GLU A CA 1
ATOM 1655 C C . GLU A 1 201 ? 15.251 3.489 -5.145 1.00 92.69 201 GLU A C 1
ATOM 1657 O O . GLU A 1 201 ? 14.982 4.685 -5.346 1.00 92.69 201 GLU A O 1
ATOM 1662 N N . GLY A 1 202 ? 15.031 2.881 -3.974 1.00 89.50 202 GLY A N 1
ATOM 1663 C CA . GLY A 1 202 ? 14.256 3.416 -2.848 1.00 89.50 202 GLY A CA 1
ATOM 1664 C C . GLY A 1 202 ? 12.764 3.051 -2.867 1.00 89.50 202 GLY A C 1
ATOM 1665 O O . GLY A 1 202 ? 12.030 3.449 -1.966 1.00 89.50 202 GLY A O 1
ATOM 1666 N N . GLY A 1 203 ? 12.298 2.332 -3.894 1.00 93.31 203 GLY A N 1
ATOM 1667 C CA . GLY A 1 203 ? 10.915 1.881 -4.095 1.00 93.31 203 GLY A CA 1
ATOM 1668 C C . GLY A 1 203 ? 10.809 0.457 -4.659 1.00 93.31 203 GLY A C 1
ATOM 1669 O O . GLY A 1 203 ? 9.801 0.104 -5.274 1.00 93.31 203 GLY A O 1
ATOM 1670 N N . GLU A 1 204 ? 11.838 -0.371 -4.466 1.00 95.50 204 GLU A N 1
ATOM 1671 C CA . GLU A 1 204 ? 11.971 -1.729 -5.009 1.00 95.50 204 GLU A CA 1
ATOM 1672 C C . GLU A 1 204 ? 10.818 -2.652 -4.601 1.00 95.50 204 GLU A C 1
ATOM 1674 O O . GLU A 1 204 ? 10.462 -3.557 -5.356 1.00 95.50 204 GLU A O 1
ATOM 1679 N N . THR A 1 205 ? 10.187 -2.386 -3.454 1.00 96.19 205 THR A N 1
ATOM 1680 C CA . THR A 1 205 ? 8.998 -3.085 -2.941 1.00 96.19 205 THR A CA 1
ATOM 1681 C C . THR A 1 205 ? 7.816 -3.101 -3.914 1.00 96.19 205 THR A C 1
ATOM 1683 O O . THR A 1 205 ? 6.979 -4.003 -3.848 1.00 96.19 205 THR A O 1
ATOM 1686 N N . LEU A 1 206 ? 7.771 -2.188 -4.889 1.00 96.38 206 LEU A N 1
ATOM 1687 C CA . LEU A 1 206 ? 6.797 -2.244 -5.980 1.00 96.38 206 LEU A CA 1
ATOM 1688 C C . LEU A 1 206 ? 6.839 -3.587 -6.736 1.00 96.38 206 LEU A C 1
ATOM 1690 O O . LEU A 1 206 ? 5.795 -4.105 -7.126 1.00 96.38 206 LEU A O 1
ATOM 1694 N N . ILE A 1 207 ? 8.025 -4.175 -6.922 1.00 97.69 207 ILE A N 1
ATOM 1695 C CA . ILE A 1 207 ? 8.207 -5.415 -7.691 1.00 97.69 207 ILE A CA 1
ATOM 1696 C C . ILE A 1 207 ? 7.598 -6.641 -6.996 1.00 97.69 207 ILE A C 1
ATOM 1698 O O . ILE A 1 207 ? 6.763 -7.294 -7.625 1.00 97.69 207 ILE A O 1
ATOM 1702 N N . PRO A 1 208 ? 7.934 -6.983 -5.733 1.00 97.38 208 PRO A N 1
ATOM 1703 C CA . PRO A 1 208 ? 7.252 -8.074 -5.039 1.00 97.38 208 PRO A CA 1
ATOM 1704 C C . PRO A 1 208 ? 5.754 -7.801 -4.847 1.00 97.38 208 PRO A C 1
ATOM 1706 O O . PRO A 1 208 ? 4.969 -8.745 -4.884 1.00 97.38 208 PRO A O 1
ATOM 1709 N N . MET A 1 209 ? 5.335 -6.537 -4.697 1.00 96.25 209 MET A N 1
ATOM 1710 C CA . MET A 1 209 ? 3.916 -6.178 -4.604 1.00 96.25 209 MET A CA 1
ATOM 1711 C C . MET A 1 209 ? 3.152 -6.526 -5.895 1.00 96.25 209 MET A C 1
ATOM 1713 O O . MET A 1 209 ? 2.121 -7.192 -5.840 1.00 96.25 209 MET A O 1
ATOM 1717 N N . LEU A 1 210 ? 3.662 -6.134 -7.067 1.00 96.06 210 LEU A N 1
ATOM 1718 C CA . LEU A 1 210 ? 3.032 -6.465 -8.352 1.00 96.06 210 LEU A CA 1
ATOM 1719 C C . LEU A 1 210 ? 3.130 -7.959 -8.693 1.00 96.06 210 LEU A C 1
ATOM 1721 O O . LEU A 1 210 ? 2.188 -8.520 -9.246 1.00 96.06 210 LEU A O 1
ATOM 1725 N N . ASP A 1 211 ? 4.230 -8.624 -8.334 1.00 95.75 211 ASP A N 1
ATOM 1726 C CA . ASP A 1 211 ? 4.353 -10.080 -8.482 1.00 95.75 211 ASP A CA 1
ATOM 1727 C C . ASP A 1 211 ? 3.290 -10.821 -7.654 1.00 95.75 211 ASP A C 1
ATOM 1729 O O . ASP A 1 211 ? 2.641 -11.742 -8.154 1.00 95.75 211 ASP A O 1
ATOM 1733 N N . ALA A 1 212 ? 3.045 -10.374 -6.417 1.00 95.19 212 ALA A N 1
ATOM 1734 C CA . ALA A 1 212 ? 1.987 -10.918 -5.576 1.00 95.19 212 ALA A CA 1
ATOM 1735 C C . ALA A 1 212 ? 0.583 -10.640 -6.128 1.00 95.19 212 ALA A C 1
ATOM 1737 O O . ALA A 1 212 ? -0.261 -11.531 -6.054 1.00 95.19 212 ALA A O 1
ATOM 1738 N N . LEU A 1 213 ? 0.338 -9.454 -6.702 1.00 94.44 213 LEU A N 1
ATOM 1739 C CA . LEU A 1 213 ? -0.931 -9.129 -7.363 1.00 94.44 213 LEU A CA 1
ATOM 1740 C C . LEU A 1 213 ? -1.235 -10.126 -8.476 1.00 94.44 213 LEU A C 1
ATOM 1742 O O . LEU A 1 213 ? -2.297 -10.737 -8.483 1.00 94.44 213 LEU A O 1
ATOM 1746 N N . VAL A 1 214 ? -0.290 -10.283 -9.403 1.00 92.19 214 VAL A N 1
ATOM 1747 C CA . VAL A 1 214 ? -0.432 -11.127 -10.591 1.00 92.19 214 VAL A CA 1
ATOM 1748 C C . VAL A 1 214 ? -0.696 -12.582 -10.193 1.00 92.19 214 VAL A C 1
ATOM 1750 O O . VAL A 1 214 ? -1.590 -13.220 -10.749 1.00 92.19 214 VAL A O 1
ATOM 1753 N N . LEU A 1 215 ? 0.024 -13.096 -9.191 1.00 92.19 215 LEU A N 1
ATOM 1754 C CA . LEU A 1 215 ? -0.238 -14.425 -8.636 1.00 92.19 215 LEU A CA 1
ATOM 1755 C C . LEU A 1 215 ? -1.640 -14.529 -8.034 1.00 92.19 215 LEU A C 1
ATOM 1757 O O . LEU A 1 215 ? -2.391 -15.431 -8.391 1.00 92.19 215 LEU A O 1
ATOM 1761 N N . HIS A 1 216 ? -2.005 -13.591 -7.166 1.00 92.94 216 HIS A N 1
ATOM 1762 C CA . HIS A 1 216 ? -3.256 -13.639 -6.416 1.00 92.94 216 HIS A CA 1
ATOM 1763 C C . HIS A 1 216 ? -4.488 -13.553 -7.322 1.00 92.94 216 HIS A C 1
ATOM 1765 O O . HIS A 1 216 ? -5.388 -14.380 -7.225 1.00 92.94 216 HIS A O 1
ATOM 1771 N N . ILE A 1 217 ? -4.514 -12.614 -8.273 1.00 89.81 217 ILE A N 1
ATOM 1772 C CA . ILE A 1 217 ? -5.650 -12.484 -9.202 1.00 89.81 217 ILE A CA 1
ATOM 1773 C C . ILE A 1 217 ? -5.751 -13.673 -10.153 1.00 89.81 217 ILE A C 1
ATOM 1775 O O . ILE A 1 217 ? -6.851 -14.035 -10.566 1.00 89.81 217 ILE A O 1
ATOM 1779 N N . SER A 1 218 ? -4.621 -14.303 -10.489 1.00 89.25 218 SER A N 1
ATOM 1780 C CA . SER A 1 218 ? -4.654 -15.488 -11.337 1.00 89.25 218 SER A CA 1
ATOM 1781 C C . SER A 1 218 ? -5.338 -16.657 -10.635 1.00 89.25 218 SER A C 1
ATOM 1783 O O . SER A 1 218 ? -5.994 -17.431 -11.316 1.00 89.25 218 SER A O 1
ATOM 1785 N N . GLU A 1 219 ? -5.263 -16.768 -9.302 1.00 89.31 219 GLU A N 1
ATOM 1786 C CA . GLU A 1 219 ? -5.998 -17.772 -8.512 1.00 89.31 219 GLU A CA 1
ATOM 1787 C C . GLU A 1 219 ? -7.513 -17.516 -8.502 1.00 89.31 219 GLU A C 1
ATOM 1789 O O . GLU A 1 219 ? -8.290 -18.449 -8.312 1.00 89.31 219 GLU A O 1
ATOM 1794 N N . GLN A 1 220 ? -7.928 -16.278 -8.775 1.00 85.69 220 GLN A N 1
ATOM 1795 C CA . GLN A 1 220 ? -9.319 -15.814 -8.817 1.00 85.69 220 GLN A CA 1
ATOM 1796 C C . GLN A 1 220 ? -9.898 -15.789 -10.243 1.00 85.69 220 GLN A C 1
ATOM 1798 O O . GLN A 1 220 ? -10.791 -15.002 -10.543 1.00 85.69 220 GLN A O 1
ATOM 1803 N N . ASP A 1 221 ? -9.364 -16.632 -11.131 1.00 82.38 221 ASP A N 1
ATOM 1804 C CA . ASP A 1 221 ? -9.789 -16.795 -12.531 1.00 82.38 221 ASP A CA 1
ATOM 1805 C C . ASP A 1 221 ? -9.692 -15.522 -13.398 1.00 82.38 221 ASP A C 1
ATOM 1807 O O . ASP A 1 221 ? -10.296 -15.433 -14.469 1.00 82.38 221 ASP A O 1
ATOM 1811 N N . CYS A 1 222 ? -8.873 -14.547 -12.987 1.00 84.19 222 CYS A N 1
ATOM 1812 C CA . CYS A 1 222 ? -8.504 -13.428 -13.846 1.00 84.19 222 CYS A CA 1
ATOM 1813 C C . CYS A 1 222 ? -7.608 -13.921 -14.994 1.00 84.19 222 CYS A C 1
ATOM 1815 O O . CYS A 1 222 ? -6.593 -14.576 -14.754 1.00 84.19 222 CYS A O 1
ATOM 1817 N N . GLN A 1 223 ? -7.978 -13.600 -16.237 1.00 82.75 223 GLN A N 1
ATOM 1818 C CA . GLN A 1 223 ? -7.245 -14.016 -17.441 1.00 82.75 223 GLN A CA 1
ATOM 1819 C C . GLN A 1 223 ? -6.318 -12.923 -17.980 1.00 82.75 223 GLN A C 1
ATOM 1821 O O . GLN A 1 223 ? -5.266 -13.227 -18.548 1.00 82.75 223 GLN A O 1
ATOM 1826 N N . GLU A 1 224 ? -6.686 -11.654 -17.792 1.00 79.44 224 GLU A N 1
ATOM 1827 C CA . GLU A 1 224 ? -5.976 -10.516 -18.371 1.00 79.44 224 GLU A CA 1
ATOM 1828 C C . GLU A 1 224 ? -5.857 -9.362 -17.366 1.00 79.44 224 GLU A C 1
ATOM 1830 O O . GLU A 1 224 ? -6.808 -9.031 -16.657 1.00 79.44 224 GLU A O 1
ATOM 1835 N N . ILE A 1 225 ? -4.691 -8.715 -17.331 1.00 81.19 225 ILE A N 1
ATOM 1836 C CA . ILE A 1 225 ? -4.435 -7.479 -16.591 1.00 81.19 225 ILE A CA 1
ATOM 1837 C C . ILE A 1 225 ? -3.953 -6.383 -17.543 1.00 81.19 225 ILE A C 1
ATOM 1839 O O . ILE A 1 225 ? -3.029 -6.560 -18.335 1.00 81.19 225 ILE A O 1
ATOM 1843 N N . VAL A 1 226 ? -4.552 -5.203 -17.429 1.00 76.81 226 VAL A N 1
ATOM 1844 C CA . VAL A 1 226 ? -4.097 -4.001 -18.129 1.00 76.81 226 VAL A CA 1
ATOM 1845 C C . VAL A 1 226 ? -3.561 -3.018 -17.094 1.00 76.81 226 VAL A C 1
ATOM 1847 O O . VAL A 1 226 ? -4.309 -2.490 -16.277 1.00 76.81 226 VAL A O 1
ATOM 1850 N N . LEU A 1 227 ? -2.253 -2.787 -17.118 1.00 78.44 227 LEU A N 1
ATOM 1851 C CA . LEU A 1 227 ? -1.533 -1.863 -16.253 1.00 78.44 227 LEU A CA 1
ATOM 1852 C C . LEU A 1 227 ? -1.342 -0.518 -16.969 1.00 78.44 227 LEU A C 1
ATOM 1854 O O . LEU A 1 227 ? -0.896 -0.456 -18.109 1.00 78.44 227 LEU A O 1
ATOM 1858 N N . GLY A 1 228 ? -1.629 0.588 -16.294 1.00 77.06 228 GLY A N 1
ATOM 1859 C CA . GLY A 1 228 ? -1.147 1.912 -16.690 1.00 77.06 228 GLY A CA 1
ATOM 1860 C C . GLY A 1 228 ? -0.038 2.340 -15.738 1.00 77.06 228 GLY A C 1
ATOM 1861 O O . GLY A 1 228 ? -0.227 2.257 -14.528 1.00 77.06 228 GLY A O 1
ATOM 1862 N N . MET A 1 229 ? 1.114 2.783 -16.247 1.00 82.62 229 MET A N 1
ATOM 1863 C CA . MET A 1 229 ? 2.177 3.323 -15.398 1.00 82.62 229 MET A CA 1
ATOM 1864 C C . MET A 1 229 ? 3.005 4.412 -16.086 1.00 82.62 229 MET A C 1
ATOM 1866 O O . MET A 1 229 ? 3.212 4.395 -17.301 1.00 82.62 229 MET A O 1
ATOM 1870 N N . ALA A 1 230 ? 3.525 5.332 -15.272 1.00 84.19 230 ALA A N 1
ATOM 1871 C CA . ALA A 1 230 ? 4.488 6.349 -15.685 1.00 84.19 230 ALA A CA 1
ATOM 1872 C C . ALA A 1 230 ? 5.911 5.760 -15.842 1.00 84.19 230 ALA A C 1
ATOM 1874 O O . ALA A 1 230 ? 6.103 4.548 -15.934 1.00 84.19 230 ALA A O 1
ATOM 1875 N N . HIS A 1 231 ? 6.934 6.620 -15.871 1.00 85.88 231 HIS A N 1
ATOM 1876 C CA . HIS A 1 231 ? 8.320 6.227 -16.147 1.00 85.88 231 HIS A C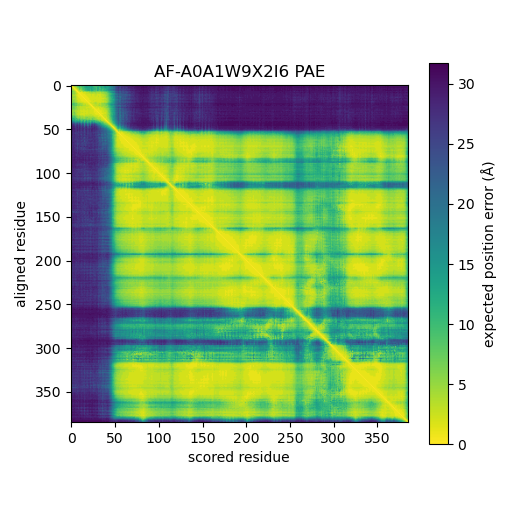A 1
ATOM 1877 C C . HIS A 1 231 ? 9.037 5.520 -14.983 1.00 85.88 231 HIS A C 1
ATOM 1879 O O . HIS A 1 231 ? 9.929 4.705 -15.221 1.00 85.88 231 HIS A O 1
ATOM 1885 N N . ARG A 1 232 ? 8.671 5.813 -13.728 1.00 88.69 232 ARG A N 1
ATOM 1886 C CA . ARG A 1 232 ? 9.437 5.384 -12.548 1.00 88.69 232 ARG A CA 1
ATOM 1887 C C . ARG A 1 232 ? 9.432 3.862 -12.391 1.00 88.69 232 ARG A C 1
ATOM 1889 O O . ARG A 1 232 ? 8.377 3.256 -12.236 1.00 88.69 232 ARG A O 1
ATOM 1896 N N . GLY A 1 233 ? 10.618 3.257 -12.444 1.00 91.81 233 GLY A N 1
ATOM 1897 C CA . GLY A 1 233 ? 10.811 1.810 -12.354 1.00 91.81 233 GLY A CA 1
ATOM 1898 C C . GLY A 1 233 ? 10.195 1.007 -13.496 1.00 91.81 233 GLY A C 1
ATOM 1899 O O . GLY A 1 233 ? 10.068 -0.210 -13.390 1.00 91.81 233 GLY A O 1
ATOM 1900 N N . ARG A 1 234 ? 9.814 1.648 -14.605 1.00 91.44 234 ARG A N 1
ATOM 1901 C CA . ARG A 1 234 ? 9.093 0.987 -15.699 1.00 91.44 234 ARG A CA 1
ATOM 1902 C C . ARG A 1 234 ? 9.883 -0.137 -16.350 1.00 91.44 234 ARG A C 1
ATOM 1904 O O . ARG A 1 234 ? 9.332 -1.201 -16.601 1.00 91.44 234 ARG A O 1
ATOM 1911 N N . LEU A 1 235 ? 11.181 0.067 -16.573 1.00 92.44 235 LEU A N 1
ATOM 1912 C CA . LEU A 1 235 ? 12.065 -0.979 -17.100 1.00 92.44 235 LEU A CA 1
ATOM 1913 C C . LEU A 1 235 ? 12.167 -2.167 -16.132 1.00 92.44 235 LEU A C 1
ATOM 1915 O O . LEU A 1 235 ? 12.246 -3.317 -16.562 1.00 92.44 235 LEU A O 1
ATOM 1919 N N . ASN A 1 236 ? 12.108 -1.882 -14.830 1.00 94.75 236 ASN A N 1
ATOM 1920 C CA . ASN A 1 236 ? 12.119 -2.882 -13.773 1.00 94.75 236 ASN A CA 1
ATOM 1921 C C . ASN A 1 236 ? 10.824 -3.708 -13.787 1.00 94.75 236 ASN A C 1
ATOM 1923 O O . ASN A 1 236 ? 10.885 -4.932 -13.804 1.00 94.75 236 ASN A O 1
ATOM 1927 N N . VAL A 1 237 ? 9.658 -3.059 -13.897 1.00 94.31 237 VAL A N 1
ATOM 1928 C CA . VAL A 1 237 ? 8.356 -3.739 -14.037 1.00 94.31 237 VAL A CA 1
ATOM 1929 C C . VAL A 1 237 ? 8.293 -4.563 -15.326 1.00 94.31 237 VAL A C 1
ATOM 1931 O O . VAL A 1 237 ? 7.923 -5.735 -15.283 1.00 94.31 237 VAL A O 1
ATOM 1934 N N . LEU A 1 238 ? 8.708 -3.999 -16.465 1.00 91.56 238 LEU A N 1
ATOM 1935 C CA . LEU A 1 238 ? 8.748 -4.717 -17.744 1.00 91.56 238 LEU A CA 1
ATOM 1936 C C . LEU A 1 238 ? 9.550 -6.018 -17.639 1.00 91.56 238 LEU A C 1
ATOM 1938 O O . LEU A 1 238 ? 9.114 -7.051 -18.132 1.00 91.56 238 LEU A O 1
ATOM 1942 N N . THR A 1 239 ? 10.695 -5.976 -16.965 1.00 93.50 239 THR A N 1
ATOM 1943 C CA . THR A 1 239 ? 11.610 -7.118 -16.880 1.00 93.50 239 THR A CA 1
ATOM 1944 C C . THR A 1 239 ? 11.204 -8.106 -15.786 1.00 93.50 239 THR A C 1
ATOM 1946 O O . THR A 1 239 ? 11.083 -9.301 -16.031 1.00 93.50 239 THR A O 1
ATOM 1949 N N . ASN A 1 240 ? 10.963 -7.617 -14.569 1.00 95.06 240 ASN A N 1
ATOM 1950 C CA . ASN A 1 240 ? 10.816 -8.456 -13.377 1.00 95.06 240 ASN A CA 1
ATOM 1951 C C . ASN A 1 240 ? 9.357 -8.821 -13.046 1.00 95.06 240 ASN A C 1
ATOM 1953 O O . ASN A 1 240 ? 9.133 -9.704 -12.211 1.00 95.06 240 ASN A O 1
ATOM 1957 N N . VAL A 1 241 ? 8.376 -8.178 -13.695 1.00 92.88 241 VAL A N 1
ATOM 1958 C CA . VAL A 1 241 ? 6.940 -8.498 -13.578 1.00 92.88 241 VAL A CA 1
ATOM 1959 C C . VAL A 1 241 ? 6.386 -9.017 -14.903 1.00 92.88 241 VAL A C 1
ATOM 1961 O O . VAL A 1 241 ? 5.758 -10.070 -14.913 1.00 92.88 241 VAL A O 1
ATOM 1964 N N . LEU A 1 242 ? 6.638 -8.323 -16.022 1.00 89.94 242 LEU A N 1
ATOM 1965 C CA . LEU A 1 242 ? 6.127 -8.736 -17.339 1.00 89.94 242 LEU A CA 1
ATOM 1966 C C . LEU A 1 242 ? 7.052 -9.676 -18.119 1.00 89.94 242 LEU A C 1
ATOM 1968 O O . LEU A 1 242 ? 6.689 -10.096 -19.216 1.00 89.94 242 LEU A O 1
ATOM 1972 N N . TYR A 1 243 ? 8.224 -10.013 -17.580 1.00 90.12 243 TYR A N 1
ATOM 1973 C CA . TYR A 1 243 ? 9.184 -10.930 -18.204 1.00 90.12 243 TYR A CA 1
ATOM 1974 C C . TYR A 1 243 ? 9.644 -10.513 -19.613 1.00 90.12 243 TYR A C 1
ATOM 1976 O O . TYR A 1 243 ? 9.986 -11.365 -20.435 1.00 90.12 243 TYR A O 1
ATOM 1984 N N . LYS A 1 244 ? 9.701 -9.203 -19.898 1.00 88.88 244 LYS A N 1
ATOM 1985 C CA . LYS A 1 244 ? 10.387 -8.690 -21.088 1.00 88.88 244 LYS A CA 1
ATOM 1986 C C . LYS A 1 244 ? 11.851 -9.116 -21.045 1.00 88.88 244 LYS A C 1
ATOM 1988 O O . LYS A 1 244 ? 12.505 -8.997 -20.008 1.00 88.88 244 LYS A O 1
ATOM 1993 N N . SER A 1 245 ? 12.359 -9.618 -22.168 1.00 90.56 245 SER A N 1
ATOM 1994 C CA . SER A 1 245 ? 13.715 -10.155 -22.220 1.00 90.56 245 SER A CA 1
ATOM 1995 C C . SER A 1 245 ? 14.758 -9.067 -21.937 1.00 90.56 245 SER A C 1
ATOM 1997 O O . SER A 1 245 ? 14.620 -7.913 -22.357 1.00 90.56 245 SER A O 1
ATOM 1999 N N . TYR A 1 246 ? 15.831 -9.444 -21.236 1.00 90.94 246 TYR A N 1
ATOM 2000 C CA . TYR A 1 246 ? 16.967 -8.551 -21.005 1.00 90.94 246 TYR A CA 1
ATOM 2001 C C . TYR A 1 246 ? 17.579 -8.069 -22.326 1.00 90.94 246 TYR A C 1
ATOM 2003 O O . TYR A 1 246 ? 17.928 -6.898 -22.440 1.00 90.94 246 TYR A O 1
ATOM 2011 N N . ASP A 1 247 ? 17.649 -8.942 -23.333 1.00 87.06 247 ASP A N 1
ATOM 2012 C CA . ASP A 1 247 ? 18.179 -8.616 -24.658 1.00 87.06 247 ASP A CA 1
ATOM 2013 C C . ASP A 1 247 ? 17.393 -7.484 -25.324 1.00 87.06 247 ASP A C 1
ATOM 2015 O O . ASP A 1 247 ? 17.998 -6.555 -25.861 1.00 87.06 247 ASP A O 1
ATOM 2019 N N . ASP A 1 248 ? 16.059 -7.513 -25.252 1.00 84.38 248 ASP A N 1
ATOM 2020 C CA . ASP A 1 248 ? 15.224 -6.454 -25.824 1.00 84.38 248 ASP A CA 1
ATOM 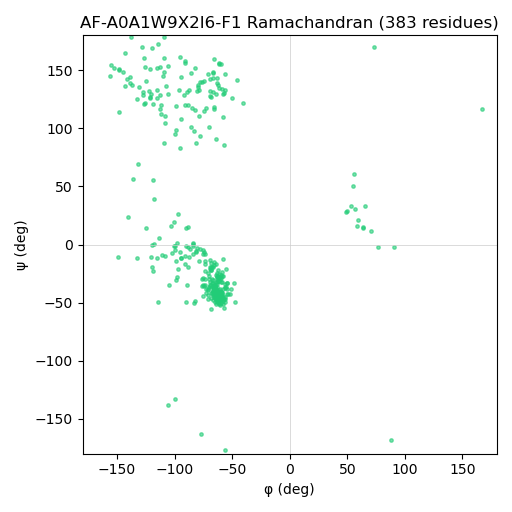2021 C C . ASP A 1 248 ? 15.431 -5.128 -25.095 1.00 84.38 248 ASP A C 1
ATOM 2023 O O . ASP A 1 248 ? 15.601 -4.092 -25.736 1.00 84.38 248 ASP A O 1
ATOM 2027 N N . ILE A 1 249 ? 15.496 -5.152 -23.759 1.00 86.94 249 ILE A N 1
ATOM 2028 C CA . ILE A 1 249 ? 15.809 -3.954 -22.971 1.00 86.94 249 ILE A CA 1
ATOM 2029 C C . ILE A 1 249 ? 17.193 -3.409 -23.350 1.00 86.94 249 ILE A C 1
ATOM 2031 O O . ILE A 1 249 ? 17.347 -2.216 -23.598 1.00 86.94 249 ILE A O 1
ATOM 2035 N N . PHE A 1 250 ? 18.221 -4.252 -23.420 1.00 89.38 250 PHE A N 1
ATOM 2036 C CA . PHE A 1 250 ? 19.592 -3.805 -23.675 1.00 89.38 250 PHE A CA 1
ATOM 2037 C C . PHE A 1 250 ? 19.804 -3.313 -25.110 1.00 89.38 250 PHE A C 1
ATOM 2039 O O . PHE A 1 250 ? 20.594 -2.388 -25.316 1.00 89.38 250 PHE A O 1
ATOM 2046 N N . ARG A 1 251 ? 19.065 -3.849 -26.091 1.00 83.44 251 ARG A N 1
ATOM 2047 C CA . ARG A 1 251 ? 19.028 -3.308 -27.461 1.00 83.44 251 ARG A CA 1
ATOM 2048 C C . ARG A 1 251 ? 18.498 -1.877 -27.500 1.00 83.44 251 ARG A C 1
ATOM 2050 O O . ARG A 1 251 ? 19.067 -1.052 -28.216 1.00 83.44 251 ARG A O 1
ATOM 2057 N N . GLU A 1 252 ? 17.486 -1.562 -26.689 1.00 81.38 252 GLU A N 1
ATOM 2058 C CA . GLU A 1 252 ? 16.951 -0.197 -26.562 1.00 81.38 252 GLU A CA 1
ATOM 2059 C C . GLU A 1 252 ? 17.986 0.776 -25.970 1.00 81.38 252 GLU A C 1
ATOM 2061 O O . GLU A 1 252 ? 18.053 1.931 -26.384 1.00 81.38 252 GLU A O 1
ATOM 2066 N N . PHE A 1 253 ? 18.846 0.325 -25.049 1.00 83.50 253 PHE A N 1
ATOM 2067 C CA . PHE A 1 253 ? 19.970 1.135 -24.548 1.00 83.50 253 PHE A CA 1
ATOM 2068 C C . PHE A 1 253 ? 21.123 1.271 -25.553 1.00 83.50 253 PHE A C 1
ATOM 2070 O O . PHE A 1 253 ? 21.842 2.272 -25.539 1.00 83.50 253 PHE A O 1
ATOM 2077 N N . ALA A 1 254 ? 21.317 0.269 -26.413 1.00 79.62 254 ALA A N 1
ATOM 2078 C CA . ALA A 1 254 ? 22.337 0.268 -27.459 1.00 79.62 254 ALA A CA 1
ATOM 2079 C C . ALA A 1 254 ? 21.895 0.994 -28.745 1.00 79.62 254 ALA A C 1
ATOM 2081 O O . ALA A 1 254 ? 22.671 1.053 -29.697 1.00 79.62 254 ALA A O 1
ATOM 2082 N N . ASN A 1 255 ? 20.659 1.510 -28.803 1.00 69.12 255 ASN A N 1
ATOM 2083 C CA . ASN A 1 255 ? 20.030 2.071 -30.008 1.00 69.12 255 ASN A CA 1
ATOM 2084 C C . ASN A 1 255 ? 20.120 1.148 -31.236 1.00 69.12 255 ASN A C 1
ATOM 2086 O O . ASN A 1 255 ? 20.176 1.605 -32.377 1.00 69.12 255 ASN A O 1
ATOM 2090 N N . THR A 1 256 ? 20.163 -0.164 -31.005 1.00 62.19 256 THR A N 1
ATOM 2091 C CA . THR A 1 256 ? 20.281 -1.161 -32.069 1.00 62.19 256 THR A CA 1
ATOM 2092 C C . THR A 1 256 ? 18.882 -1.650 -32.414 1.00 62.19 256 THR A C 1
ATOM 2094 O O . THR A 1 256 ? 18.416 -2.661 -31.891 1.00 62.19 256 THR A O 1
ATOM 2097 N N . TYR A 1 257 ? 18.187 -0.889 -33.258 1.00 62.19 257 TYR A N 1
ATOM 2098 C CA . TYR A 1 257 ? 16.853 -1.233 -33.751 1.00 62.19 257 TYR A CA 1
ATOM 2099 C C . TYR A 1 257 ? 16.961 -1.951 -35.095 1.00 62.19 257 TYR A C 1
ATOM 2101 O O . TYR A 1 257 ? 17.812 -1.603 -35.913 1.00 62.19 257 TYR A O 1
ATOM 2109 N N . ASN A 1 258 ? 16.088 -2.930 -35.342 1.00 59.75 258 ASN A N 1
ATOM 2110 C CA . ASN A 1 258 ? 15.907 -3.447 -36.694 1.00 59.75 258 ASN A CA 1
ATOM 2111 C C . ASN A 1 258 ? 15.105 -2.397 -37.495 1.00 59.75 258 ASN A C 1
ATOM 2113 O O . ASN A 1 258 ? 13.947 -2.159 -37.134 1.00 59.75 258 ASN A O 1
ATOM 2117 N N . PRO A 1 259 ? 15.673 -1.768 -38.544 1.00 59.25 259 PRO A N 1
ATOM 2118 C CA . PRO A 1 259 ? 14.988 -0.735 -39.325 1.00 59.25 259 PRO A CA 1
ATOM 2119 C C . PRO A 1 259 ? 13.634 -1.202 -39.873 1.00 59.25 259 PRO A C 1
ATOM 2121 O O . PRO A 1 259 ? 12.687 -0.423 -39.900 1.00 59.25 259 PRO A O 1
ATOM 2124 N N . ASP A 1 260 ? 13.517 -2.491 -40.206 1.00 61.53 260 ASP A N 1
ATOM 2125 C CA . ASP A 1 260 ? 12.304 -3.091 -40.774 1.00 61.53 260 ASP A CA 1
ATOM 2126 C C . ASP A 1 260 ? 11.175 -3.276 -39.743 1.00 61.53 260 ASP A C 1
ATOM 2128 O O . ASP A 1 260 ? 10.025 -3.513 -40.104 1.00 61.53 260 ASP A O 1
ATOM 2132 N N . SER A 1 261 ? 11.492 -3.170 -38.447 1.00 58.16 261 SER A N 1
ATOM 2133 C CA . SER A 1 261 ? 10.527 -3.280 -37.342 1.00 58.16 261 SER A CA 1
ATOM 2134 C C . SER A 1 261 ? 10.003 -1.928 -36.846 1.00 58.16 261 SER A C 1
ATOM 2136 O O . SER A 1 261 ? 9.103 -1.886 -36.006 1.00 58.16 261 SER A O 1
ATOM 2138 N N . LEU A 1 262 ? 10.556 -0.817 -37.347 1.00 55.72 262 LEU A N 1
ATOM 2139 C CA . LEU A 1 262 ? 10.210 0.523 -36.890 1.00 55.72 262 LEU A CA 1
ATOM 2140 C C . LEU A 1 262 ? 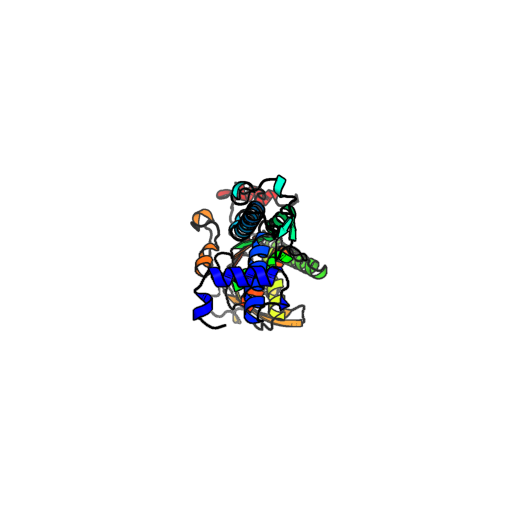8.980 1.040 -37.655 1.00 55.72 262 LEU A C 1
ATOM 2142 O O . LEU A 1 262 ? 9.077 1.492 -38.794 1.00 55.72 262 LEU A O 1
ATOM 2146 N N . VAL A 1 263 ? 7.804 0.985 -37.028 1.00 52.94 263 VAL A N 1
ATOM 2147 C CA . VAL A 1 263 ? 6.586 1.623 -37.552 1.00 52.94 263 VAL A CA 1
ATOM 2148 C C . VAL A 1 263 ? 6.385 2.962 -36.839 1.00 52.94 263 VAL A C 1
ATOM 2150 O O . VAL A 1 263 ? 6.210 3.003 -35.623 1.00 52.94 263 VAL A O 1
ATOM 2153 N N . GLY A 1 264 ? 6.389 4.065 -37.593 1.00 57.47 264 GLY A N 1
ATOM 2154 C CA . GLY A 1 264 ? 6.242 5.428 -37.061 1.00 57.47 264 GLY A CA 1
ATOM 2155 C C . GLY A 1 264 ? 7.566 6.084 -36.647 1.00 57.47 264 GLY A C 1
ATOM 2156 O O . GLY A 1 264 ? 8.644 5.603 -36.981 1.00 57.47 264 GLY A O 1
ATOM 2157 N N . SER A 1 265 ? 7.492 7.211 -35.930 1.00 51.22 265 SER A N 1
ATOM 2158 C CA . SER A 1 265 ? 8.670 7.981 -35.485 1.00 51.22 265 SER A CA 1
ATOM 2159 C C . SER A 1 265 ? 9.435 7.348 -34.315 1.00 51.22 265 SER A C 1
ATOM 2161 O O . SER A 1 265 ? 10.501 7.842 -33.955 1.00 51.22 265 SER A O 1
ATOM 2163 N N . GLY A 1 266 ? 8.892 6.282 -33.714 1.00 57.78 266 GLY A N 1
ATOM 2164 C CA . GLY A 1 266 ? 9.375 5.712 -32.456 1.00 57.78 266 GLY A CA 1
ATOM 2165 C C . GLY A 1 266 ? 9.033 6.573 -31.230 1.00 57.78 266 GLY A C 1
ATOM 2166 O O . GLY A 1 266 ? 8.574 7.708 -31.357 1.00 57.78 266 GLY A O 1
ATOM 2167 N N . ASP A 1 267 ? 9.252 6.010 -30.041 1.00 62.84 267 ASP A N 1
ATOM 2168 C CA . ASP A 1 267 ? 9.145 6.680 -28.739 1.00 62.84 267 ASP A CA 1
ATOM 2169 C C . ASP A 1 267 ? 10.247 6.142 -27.803 1.00 62.84 267 ASP A C 1
ATOM 2171 O O . ASP A 1 267 ? 10.901 5.130 -28.084 1.00 62.84 267 ASP A O 1
ATOM 2175 N N . MET A 1 268 ? 10.502 6.837 -26.698 1.00 61.22 268 MET A N 1
ATOM 2176 C CA . MET A 1 268 ? 11.539 6.481 -25.735 1.00 61.22 268 MET A CA 1
ATOM 2177 C C . MET A 1 268 ? 11.204 5.158 -25.025 1.00 61.22 268 MET A C 1
ATOM 2179 O O . MET A 1 268 ? 10.047 4.836 -24.757 1.00 61.22 268 MET A O 1
ATOM 2183 N N . LYS A 1 269 ? 12.240 4.393 -24.653 1.00 72.56 269 LYS A N 1
ATOM 2184 C CA . LYS A 1 269 ? 12.139 3.059 -24.014 1.00 72.56 269 LYS A CA 1
ATOM 2185 C C . LYS A 1 269 ? 11.174 2.978 -22.821 1.00 72.56 269 LYS A C 1
ATOM 2187 O O . LYS A 1 269 ? 10.493 1.978 -22.606 1.00 72.56 269 LYS A O 1
ATOM 2192 N N . TYR A 1 270 ? 11.060 4.059 -22.057 1.00 64.81 270 TYR A N 1
ATOM 2193 C CA . TYR A 1 270 ? 10.166 4.173 -20.904 1.00 64.81 270 TYR A CA 1
ATOM 2194 C C . TYR A 1 270 ? 8.758 4.705 -21.248 1.00 64.81 270 TYR A C 1
ATOM 2196 O O . TYR A 1 270 ? 8.000 4.999 -20.330 1.00 64.81 270 TYR A O 1
ATOM 2204 N N . HIS A 1 271 ? 8.362 4.748 -22.526 1.00 61.25 271 HIS A N 1
ATOM 2205 C CA . HIS A 1 271 ? 6.984 5.002 -22.976 1.00 61.25 271 HIS A CA 1
ATOM 2206 C C . HIS A 1 271 ? 6.374 3.856 -23.801 1.00 61.25 271 HIS A C 1
ATOM 2208 O O . HIS A 1 271 ? 5.156 3.725 -23.852 1.00 61.25 271 HIS A O 1
ATOM 2214 N N . ASN A 1 272 ? 7.167 2.953 -24.378 1.00 64.81 272 ASN A N 1
ATOM 2215 C CA . ASN A 1 272 ? 6.633 1.868 -25.215 1.00 64.81 272 ASN A CA 1
ATOM 2216 C C . ASN A 1 272 ? 5.737 0.898 -24.435 1.00 64.81 272 ASN A C 1
ATOM 2218 O O . ASN A 1 272 ? 6.134 0.426 -23.368 1.00 64.81 272 ASN A O 1
ATOM 2222 N N . GLY A 1 273 ? 4.533 0.614 -24.933 1.00 63.06 273 GLY A N 1
ATOM 2223 C CA . GLY A 1 273 ? 3.685 -0.433 -24.360 1.00 63.06 273 GLY A CA 1
ATOM 2224 C C . GLY A 1 273 ? 4.303 -1.822 -24.531 1.00 63.06 273 GLY A C 1
ATOM 2225 O O . GLY A 1 273 ? 5.177 -2.026 -25.373 1.00 63.06 273 GLY A O 1
ATOM 2226 N N . TYR A 1 274 ? 3.872 -2.779 -23.714 1.00 73.38 274 TYR A N 1
ATOM 2227 C CA . TYR A 1 274 ? 4.345 -4.161 -23.798 1.00 73.38 274 TYR A CA 1
ATOM 2228 C C . TYR A 1 274 ? 3.202 -5.118 -23.494 1.00 73.38 274 TYR A C 1
ATOM 2230 O O . TYR A 1 274 ? 2.446 -4.863 -22.560 1.00 73.38 274 TYR A O 1
ATOM 2238 N N . LEU A 1 275 ? 3.087 -6.178 -24.293 1.00 74.44 275 LEU A N 1
ATOM 2239 C CA . LEU A 1 275 ? 2.102 -7.245 -24.155 1.00 74.44 275 LEU A CA 1
ATOM 2240 C C . LEU A 1 275 ? 2.850 -8.566 -23.976 1.00 74.44 275 LEU A C 1
ATOM 2242 O O . LEU A 1 275 ? 3.730 -8.868 -24.783 1.00 74.44 275 LEU A O 1
ATOM 2246 N N . ASN A 1 276 ? 2.494 -9.345 -22.957 1.00 75.38 276 ASN A N 1
ATOM 2247 C CA . ASN A 1 276 ? 3.041 -10.688 -22.771 1.00 75.38 276 ASN A CA 1
ATOM 2248 C C . ASN A 1 276 ? 2.034 -11.634 -22.105 1.00 75.38 276 ASN A C 1
ATOM 2250 O O . ASN A 1 276 ? 1.215 -11.194 -21.296 1.00 75.38 276 ASN A O 1
ATOM 2254 N N . ASP A 1 277 ? 2.145 -12.925 -22.414 1.00 77.44 277 ASP A N 1
ATOM 2255 C CA . ASP A 1 277 ? 1.452 -14.004 -21.711 1.00 77.44 277 ASP A CA 1
ATOM 2256 C C . ASP A 1 277 ? 2.404 -14.550 -20.629 1.00 77.44 277 ASP A C 1
ATOM 2258 O O . ASP A 1 277 ? 3.429 -15.166 -20.919 1.00 77.44 277 ASP A O 1
ATOM 2262 N N . ILE A 1 278 ? 2.106 -14.262 -19.361 1.00 81.25 278 ILE A N 1
ATOM 2263 C CA . ILE A 1 278 ? 2.967 -14.582 -18.218 1.00 81.25 278 ILE A CA 1
ATOM 2264 C C . ILE A 1 278 ? 2.602 -15.956 -17.667 1.00 81.25 278 ILE A C 1
ATOM 2266 O O . ILE A 1 278 ? 1.492 -16.148 -17.172 1.00 81.25 278 ILE A O 1
ATOM 2270 N N . HIS A 1 279 ? 3.556 -16.887 -17.664 1.00 80.81 279 HIS A N 1
ATOM 2271 C CA . HIS A 1 279 ? 3.420 -18.167 -16.970 1.00 80.81 279 HIS A CA 1
ATOM 2272 C C . HIS A 1 279 ? 3.811 -18.029 -15.498 1.00 80.81 279 HIS A C 1
ATOM 2274 O O . HIS A 1 279 ? 4.951 -17.704 -15.158 1.00 80.81 279 HIS A O 1
ATOM 2280 N N . LEU A 1 280 ? 2.846 -18.266 -14.618 1.00 79.56 280 LEU A N 1
ATOM 2281 C CA . LEU A 1 280 ? 2.965 -18.022 -13.191 1.00 79.56 280 LEU A CA 1
ATOM 2282 C C . LEU A 1 280 ? 3.385 -19.266 -12.421 1.00 79.56 280 LEU A C 1
ATOM 2284 O O . LEU A 1 280 ? 3.253 -20.399 -12.877 1.00 79.56 280 LEU A O 1
ATOM 2288 N N . ALA A 1 281 ? 3.881 -19.048 -11.203 1.00 72.75 281 ALA A N 1
ATOM 2289 C CA . ALA A 1 281 ? 4.358 -20.130 -10.344 1.00 72.75 281 ALA A CA 1
ATOM 2290 C C . ALA A 1 281 ? 3.245 -21.085 -9.883 1.00 72.75 281 ALA A C 1
ATOM 2292 O O . ALA A 1 281 ? 3.534 -22.205 -9.482 1.00 72.75 281 ALA A O 1
ATOM 2293 N N . ASN A 1 282 ? 1.985 -20.660 -9.975 1.00 76.44 282 ASN A N 1
ATOM 2294 C CA . ASN A 1 282 ? 0.813 -21.506 -9.763 1.00 76.44 282 ASN A CA 1
ATOM 2295 C C . ASN A 1 282 ? 0.347 -22.218 -11.052 1.00 76.44 282 ASN A C 1
ATOM 2297 O O . ASN A 1 282 ? -0.775 -22.715 -11.104 1.00 76.44 282 ASN A O 1
ATOM 2301 N N . TYR A 1 283 ? 1.191 -22.254 -12.089 1.00 70.19 283 TYR A N 1
ATOM 2302 C CA . TYR A 1 283 ? 0.948 -22.889 -13.389 1.00 70.19 283 TYR A CA 1
ATOM 2303 C C . TYR A 1 283 ? -0.202 -22.285 -14.209 1.00 70.19 283 TYR A C 1
ATOM 2305 O O . TYR A 1 283 ? -0.640 -22.880 -15.195 1.00 70.19 283 TYR A O 1
ATOM 2313 N N . ARG A 1 284 ? -0.683 -21.092 -13.839 1.00 69.12 284 ARG A N 1
ATOM 2314 C CA . ARG A 1 284 ? -1.658 -20.330 -14.627 1.00 69.12 284 ARG A CA 1
ATOM 2315 C C . ARG A 1 284 ? -0.949 -19.388 -15.600 1.00 69.12 284 ARG A C 1
ATOM 2317 O O . ARG A 1 284 ? 0.215 -19.040 -15.410 1.00 69.12 284 ARG A O 1
ATOM 2324 N N . THR A 1 285 ? -1.658 -18.987 -16.651 1.00 58.88 285 THR A N 1
ATOM 2325 C CA . THR A 1 285 ? -1.177 -17.986 -17.612 1.00 58.88 285 THR A CA 1
ATOM 2326 C C . THR A 1 285 ? -2.027 -16.728 -17.484 1.00 58.88 285 THR A C 1
ATOM 2328 O O . THR A 1 285 ? -3.251 -16.833 -17.515 1.00 58.88 285 THR A O 1
ATOM 2331 N N . LEU A 1 286 ? -1.389 -15.566 -17.329 1.00 67.25 286 LEU A N 1
ATOM 2332 C CA . LEU A 1 286 ? -2.053 -14.262 -17.275 1.00 67.25 286 LEU A CA 1
ATOM 2333 C C . LEU A 1 286 ? -1.517 -13.369 -18.395 1.00 67.25 286 LEU A C 1
ATOM 2335 O O . LEU A 1 286 ? -0.309 -13.153 -18.485 1.00 67.25 286 LEU A O 1
ATOM 2339 N N . ARG A 1 287 ? -2.400 -12.804 -19.216 1.00 51.62 287 ARG A N 1
ATOM 2340 C CA . ARG A 1 287 ? -2.011 -11.802 -20.214 1.00 51.62 287 ARG A CA 1
ATOM 2341 C C . ARG A 1 287 ? -1.860 -10.433 -19.563 1.00 51.62 287 ARG A C 1
ATOM 2343 O O . ARG A 1 287 ? -2.759 -10.008 -18.848 1.00 51.62 287 ARG A O 1
ATOM 2350 N N . ALA A 1 288 ? -0.767 -9.721 -19.822 1.00 50.06 288 ALA A N 1
ATOM 2351 C CA . ALA A 1 288 ? -0.498 -8.423 -19.207 1.00 50.06 288 ALA A CA 1
ATOM 2352 C C . ALA A 1 288 ? -0.104 -7.339 -20.223 1.00 50.06 288 ALA A C 1
ATOM 2354 O O . ALA A 1 288 ? 0.739 -7.586 -21.086 1.00 50.06 288 ALA A O 1
ATOM 2355 N N . PHE A 1 289 ? -0.674 -6.132 -20.091 1.00 50.16 289 PHE A N 1
ATOM 2356 C CA . PHE A 1 289 ? -0.391 -4.965 -20.945 1.00 50.16 289 PHE A CA 1
ATOM 2357 C C . PHE A 1 289 ? 0.051 -3.729 -20.137 1.00 50.16 289 PHE A C 1
ATOM 2359 O O . PHE A 1 289 ? -0.535 -3.484 -19.093 1.00 50.16 289 PHE A O 1
ATOM 2366 N N . ILE A 1 290 ? 1.021 -2.922 -20.603 1.00 52.97 290 ILE A N 1
ATOM 2367 C CA . ILE A 1 290 ? 1.419 -1.634 -19.972 1.00 52.97 290 ILE A CA 1
ATOM 2368 C C . ILE A 1 290 ? 1.132 -0.404 -20.865 1.00 52.97 290 ILE A C 1
ATOM 2370 O O . ILE A 1 290 ? 1.645 -0.332 -21.977 1.00 52.97 290 ILE A O 1
ATOM 2374 N N . ASN A 1 291 ? 0.408 0.601 -20.344 1.00 43.56 291 ASN A N 1
ATOM 2375 C CA . ASN A 1 291 ? 0.050 1.894 -20.972 1.00 43.56 291 ASN A CA 1
ATOM 2376 C C . ASN A 1 291 ? 0.748 3.097 -20.271 1.00 43.56 291 ASN A C 1
ATOM 2378 O O . ASN A 1 291 ? 1.077 3.001 -19.093 1.00 43.56 291 ASN A O 1
ATOM 2382 N N . ASN A 1 292 ? 1.015 4.217 -20.957 1.00 45.28 292 ASN A N 1
ATOM 2383 C CA . ASN A 1 292 ? 2.181 5.099 -20.727 1.00 45.28 292 ASN A CA 1
ATOM 2384 C C . ASN A 1 292 ? 1.927 6.572 -20.279 1.00 45.28 292 ASN A C 1
ATOM 2386 O O . ASN A 1 292 ? 2.654 7.470 -20.692 1.00 45.28 292 ASN A O 1
ATOM 2390 N N . GLN A 1 293 ? 0.957 6.871 -19.408 1.00 33.53 293 GLN A N 1
ATOM 2391 C CA . GLN A 1 293 ? 0.556 8.266 -19.091 1.00 33.53 293 GLN A CA 1
ATOM 2392 C C . GLN A 1 293 ? 1.360 8.923 -17.924 1.00 33.53 293 GLN A C 1
ATOM 2394 O O . GLN A 1 293 ? 1.364 8.422 -16.803 1.00 33.53 293 GLN A O 1
ATOM 2399 N N . ILE A 1 294 ? 2.050 10.046 -18.207 1.00 45.88 294 ILE A N 1
ATOM 2400 C CA . ILE A 1 294 ? 3.223 10.653 -17.503 1.00 45.88 294 ILE A CA 1
ATOM 2401 C C . ILE A 1 294 ? 2.897 11.685 -16.383 1.00 45.88 294 ILE A C 1
ATOM 2403 O O . ILE A 1 294 ? 1.887 12.375 -16.460 1.00 45.88 294 ILE A O 1
ATOM 2407 N N . GLY A 1 295 ? 3.820 11.888 -15.410 1.00 38.59 295 GLY A N 1
ATOM 2408 C CA . GLY A 1 295 ? 3.848 13.031 -14.458 1.00 38.59 295 GLY A CA 1
ATOM 2409 C C . GLY A 1 295 ? 5.249 13.358 -13.865 1.00 38.59 295 GLY A C 1
ATOM 2410 O O . GLY A 1 295 ? 6.044 12.445 -13.674 1.00 38.59 295 GLY A O 1
ATOM 2411 N N . TYR A 1 296 ? 5.549 14.653 -13.620 1.00 53.84 296 TYR A N 1
ATOM 2412 C CA . TYR A 1 296 ? 6.886 15.316 -13.544 1.00 53.84 296 TYR A CA 1
ATOM 2413 C C . TYR A 1 296 ? 7.382 15.681 -12.103 1.00 53.84 296 TYR A C 1
ATOM 2415 O O . TYR A 1 296 ? 7.287 14.864 -11.193 1.00 53.84 296 TYR A O 1
ATOM 2423 N N . THR A 1 297 ? 7.975 16.871 -11.887 1.00 43.31 297 THR A N 1
ATOM 2424 C CA . THR A 1 297 ? 8.944 17.189 -10.803 1.00 43.31 297 THR A CA 1
ATOM 2425 C C . THR A 1 297 ? 8.447 17.993 -9.580 1.00 43.31 297 THR A C 1
ATOM 2427 O O . THR A 1 297 ? 9.266 18.510 -8.820 1.00 43.31 297 THR A O 1
ATOM 2430 N N . THR A 1 298 ? 7.144 18.124 -9.332 1.00 48.78 298 THR A N 1
ATOM 2431 C CA . THR A 1 298 ? 6.620 18.970 -8.233 1.00 48.78 298 THR A CA 1
ATOM 2432 C C . THR A 1 298 ? 6.696 18.291 -6.851 1.00 48.78 298 THR A C 1
ATOM 2434 O O . THR A 1 298 ? 6.344 17.122 -6.709 1.00 48.78 298 THR A O 1
ATOM 2437 N N . LEU A 1 299 ? 7.110 19.031 -5.809 1.00 47.34 299 LEU A N 1
ATOM 2438 C CA . LEU A 1 299 ? 7.116 18.558 -4.410 1.00 47.34 299 LEU A CA 1
ATOM 2439 C C . LEU A 1 299 ? 5.695 18.331 -3.863 1.00 47.34 299 LEU A C 1
ATOM 2441 O O . LEU A 1 299 ? 4.818 19.119 -4.200 1.00 47.34 299 LEU A O 1
ATOM 2445 N N . PRO A 1 300 ? 5.466 17.361 -2.950 1.00 60.22 300 PRO A N 1
ATOM 2446 C CA . PRO A 1 300 ? 4.154 17.100 -2.347 1.00 60.22 300 PRO A CA 1
ATOM 2447 C C . PRO A 1 300 ? 3.411 18.336 -1.818 1.00 60.22 300 PRO A C 1
ATOM 2449 O O . PRO A 1 300 ? 2.264 18.547 -2.191 1.00 60.22 300 PRO A O 1
ATOM 2452 N N . GLU A 1 301 ? 4.072 19.179 -1.022 1.00 62.16 301 GLU A N 1
ATOM 2453 C CA . GLU A 1 301 ? 3.508 20.394 -0.393 1.00 62.16 301 GLU A CA 1
ATOM 2454 C C . GLU A 1 301 ? 3.041 21.437 -1.421 1.00 62.16 301 GLU A C 1
ATOM 2456 O O . GLU A 1 301 ? 2.118 22.207 -1.178 1.00 62.16 301 GLU A O 1
ATOM 2461 N N . ASN A 1 302 ? 3.693 21.436 -2.587 1.00 56.22 302 ASN A N 1
ATOM 2462 C CA . ASN A 1 302 ? 3.437 22.347 -3.700 1.00 56.22 302 ASN A CA 1
ATOM 2463 C C . ASN A 1 302 ? 2.616 21.682 -4.820 1.00 56.22 302 ASN A C 1
ATOM 2465 O O . ASN A 1 302 ? 2.228 22.344 -5.778 1.00 56.22 302 ASN A O 1
ATOM 2469 N N . ALA A 1 303 ? 2.375 20.370 -4.727 1.00 58.75 303 ALA A N 1
ATOM 2470 C CA . ALA A 1 303 ? 1.620 19.581 -5.697 1.00 58.75 303 ALA A CA 1
ATOM 2471 C C . ALA A 1 303 ? 0.156 19.395 -5.277 1.00 58.75 303 ALA A C 1
ATOM 2473 O O . ALA A 1 303 ? -0.680 19.078 -6.121 1.00 58.75 303 ALA A O 1
ATOM 2474 N N . ARG A 1 304 ? -0.155 19.552 -3.983 1.00 67.12 304 ARG A N 1
ATOM 2475 C CA . ARG A 1 304 ? -1.496 19.348 -3.417 1.00 67.12 304 ARG A CA 1
ATOM 2476 C C . ARG A 1 304 ? -1.701 20.152 -2.134 1.00 67.12 304 ARG A C 1
ATOM 2478 O O . ARG A 1 304 ? -0.760 20.406 -1.397 1.00 67.12 304 ARG A O 1
ATOM 2485 N N . SER A 1 305 ? -2.957 20.476 -1.836 1.00 79.56 305 SER A N 1
ATOM 2486 C CA . SER A 1 305 ? -3.373 21.159 -0.596 1.00 79.56 305 SER A CA 1
ATOM 2487 C C . SER A 1 305 ? -3.960 20.198 0.450 1.00 79.56 305 SER A C 1
ATOM 2489 O O . SER A 1 305 ? -4.696 20.617 1.340 1.0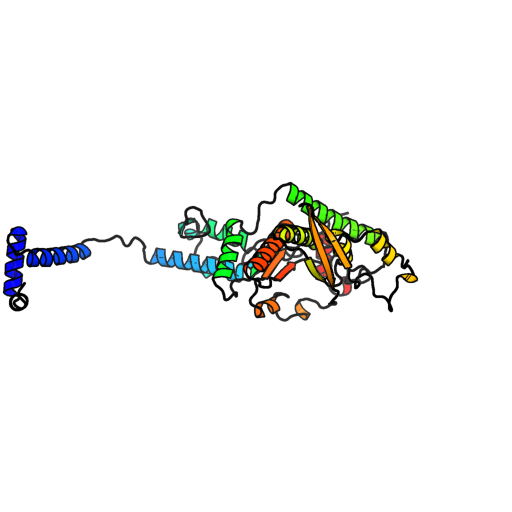0 79.56 305 SER A O 1
ATOM 2491 N N . THR A 1 306 ? -3.675 18.901 0.320 1.00 75.81 306 THR A N 1
ATOM 2492 C CA . THR A 1 306 ? -4.206 17.818 1.158 1.00 75.81 306 THR A CA 1
ATOM 2493 C C . THR A 1 306 ? -3.060 16.975 1.731 1.00 75.81 306 THR A C 1
ATOM 2495 O O . THR A 1 306 ? -1.940 17.012 1.212 1.00 75.81 306 THR A O 1
ATOM 2498 N N . ARG A 1 307 ? -3.308 16.219 2.813 1.00 77.12 307 ARG A N 1
ATOM 2499 C CA . ARG A 1 307 ? -2.255 15.447 3.504 1.00 77.12 307 ARG A CA 1
ATOM 2500 C C . ARG A 1 307 ? -1.700 14.343 2.601 1.00 77.12 307 ARG A C 1
ATOM 2502 O O . ARG A 1 307 ? -0.482 14.218 2.459 1.00 77.12 307 ARG A O 1
ATOM 2509 N N . TYR A 1 308 ? -2.576 13.594 1.939 1.00 75.31 308 TYR A N 1
ATOM 2510 C CA . TYR A 1 308 ? -2.198 12.492 1.059 1.00 75.31 308 TYR A CA 1
ATOM 2511 C C . TYR A 1 308 ? -2.460 12.839 -0.404 1.00 75.31 308 TYR A C 1
ATOM 2513 O O . TYR A 1 308 ? -3.438 13.503 -0.744 1.00 75.31 308 TYR A O 1
ATOM 2521 N N . SER A 1 309 ? -1.598 12.355 -1.304 1.00 70.25 309 SER A N 1
ATOM 2522 C CA . SER A 1 309 ? -1.824 12.454 -2.758 1.00 70.25 309 SER A CA 1
ATOM 2523 C C . SER A 1 309 ? -3.075 11.714 -3.208 1.00 70.25 309 SER A C 1
ATOM 2525 O O . SER A 1 309 ? -3.639 12.026 -4.251 1.00 70.25 309 SER A O 1
ATOM 2527 N N . THR A 1 310 ? -3.517 10.753 -2.408 1.00 72.31 310 THR A N 1
ATOM 2528 C CA . THR A 1 310 ? -4.676 9.908 -2.655 1.00 72.31 310 THR A CA 1
ATOM 2529 C C . THR A 1 310 ? -5.981 10.503 -2.132 1.00 72.31 310 THR A C 1
ATOM 2531 O O . THR A 1 310 ? -7.032 9.929 -2.391 1.00 72.31 310 THR A O 1
ATOM 2534 N N . ASP A 1 311 ? -5.964 11.675 -1.481 1.00 74.44 311 ASP A N 1
ATOM 2535 C CA . ASP A 1 311 ? -7.180 12.311 -0.950 1.00 74.44 311 ASP A CA 1
ATOM 2536 C C . ASP A 1 311 ? -8.229 12.597 -2.041 1.00 74.44 311 ASP A C 1
ATOM 2538 O O . ASP A 1 311 ? -9.426 12.560 -1.760 1.00 74.44 311 ASP A O 1
ATOM 2542 N N . ILE A 1 312 ? -7.817 12.792 -3.303 1.00 71.75 312 ILE A N 1
ATOM 2543 C CA . ILE A 1 312 ? -8.753 12.910 -4.435 1.00 71.75 312 ILE A CA 1
ATOM 2544 C C . ILE A 1 312 ? -9.634 11.663 -4.585 1.00 71.75 312 ILE A C 1
ATOM 2546 O O . ILE A 1 312 ? -10.802 11.775 -4.938 1.00 71.75 312 ILE A O 1
ATOM 2550 N N . ALA A 1 313 ? -9.125 10.478 -4.244 1.00 66.94 313 ALA A N 1
ATOM 2551 C CA . ALA A 1 313 ? -9.881 9.235 -4.319 1.00 66.94 313 ALA A CA 1
ATOM 2552 C C . ALA A 1 313 ? -10.998 9.158 -3.271 1.00 66.94 313 ALA A C 1
ATOM 2554 O O . ALA A 1 313 ? -11.963 8.424 -3.467 1.00 66.94 313 ALA A O 1
ATOM 2555 N N . LYS A 1 314 ? -10.955 9.961 -2.198 1.00 73.00 314 LYS A N 1
ATOM 2556 C CA . LYS A 1 314 ? -12.064 10.025 -1.233 1.00 73.00 314 LYS A CA 1
ATOM 2557 C C . LYS A 1 314 ? -13.362 10.506 -1.879 1.00 73.00 314 LYS A C 1
ATOM 2559 O O . LYS A 1 314 ? -14.426 10.094 -1.431 1.00 73.00 314 LYS A O 1
ATOM 2564 N N . MET A 1 315 ? -13.294 11.276 -2.975 1.00 74.94 315 MET A N 1
ATOM 2565 C CA . MET A 1 315 ? -14.481 11.640 -3.764 1.00 74.94 315 MET A CA 1
ATOM 2566 C C . MET A 1 315 ? -15.160 10.416 -4.402 1.00 74.94 315 MET A C 1
ATOM 2568 O O . MET A 1 315 ? -16.364 10.433 -4.639 1.00 74.94 315 MET A O 1
ATOM 2572 N N . LEU A 1 316 ? -14.386 9.359 -4.675 1.00 71.81 316 LEU A N 1
ATOM 2573 C CA . LEU A 1 316 ? -14.851 8.107 -5.271 1.00 71.81 316 LEU A CA 1
ATOM 2574 C C . LEU A 1 316 ? -15.362 7.118 -4.218 1.00 71.81 316 LEU A C 1
ATOM 2576 O O . LEU A 1 316 ? -15.872 6.062 -4.581 1.00 71.81 316 LEU A O 1
ATOM 2580 N N . MET A 1 317 ? -15.258 7.460 -2.925 1.00 85.50 317 MET A N 1
ATOM 2581 C CA . MET A 1 317 ? -15.718 6.625 -1.814 1.00 85.50 317 MET A CA 1
ATOM 2582 C C . MET A 1 317 ? -15.097 5.223 -1.856 1.00 85.50 317 MET A C 1
ATOM 2584 O O . MET A 1 317 ? -15.804 4.220 -1.780 1.00 85.50 317 MET A O 1
ATOM 2588 N N . VAL A 1 318 ? -13.768 5.180 -1.988 1.00 88.81 318 VAL A N 1
ATOM 2589 C CA . VAL A 1 318 ? -12.955 3.955 -2.057 1.00 88.81 318 VAL A CA 1
ATOM 2590 C C . VAL A 1 318 ? -12.010 3.848 -0.860 1.00 88.81 318 VAL A C 1
ATOM 2592 O O . VAL A 1 318 ? -11.628 4.885 -0.304 1.00 88.81 318 VAL A O 1
ATOM 2595 N N . PRO A 1 319 ? -11.624 2.631 -0.438 1.00 94.69 319 PRO A N 1
ATOM 2596 C CA . PRO A 1 319 ? -10.625 2.459 0.603 1.00 94.69 319 PRO A CA 1
ATOM 2597 C C . PRO A 1 319 ? -9.243 2.876 0.096 1.00 94.69 319 PRO A C 1
ATOM 2599 O O . PRO A 1 319 ? -8.877 2.624 -1.057 1.00 94.69 319 PRO A O 1
ATOM 2602 N N . ILE A 1 320 ? -8.475 3.498 0.987 1.00 96.19 320 ILE A N 1
ATOM 2603 C CA . ILE A 1 320 ? -7.107 3.940 0.730 1.00 96.19 320 ILE A CA 1
ATOM 2604 C C . ILE A 1 320 ? -6.192 3.253 1.740 1.00 96.19 320 ILE A C 1
ATOM 2606 O O . ILE A 1 320 ? -6.412 3.334 2.949 1.00 96.19 320 ILE A O 1
ATOM 2610 N N . PHE A 1 321 ? -5.161 2.581 1.241 1.00 97.44 321 PHE A N 1
ATOM 2611 C CA . PHE A 1 321 ? -4.141 1.935 2.056 1.00 97.44 321 PHE A CA 1
ATOM 2612 C C . PHE A 1 321 ? -2.808 2.642 1.859 1.00 97.44 321 PHE A C 1
ATOM 2614 O O . PHE A 1 321 ? -2.246 2.606 0.769 1.00 97.44 321 PHE A O 1
ATOM 2621 N N . HIS A 1 322 ? -2.278 3.244 2.912 1.00 96.56 322 HIS A N 1
ATOM 2622 C CA . HIS A 1 322 ? -0.918 3.761 2.937 1.00 96.56 322 HIS A CA 1
ATOM 2623 C C . HIS A 1 322 ? 0.009 2.684 3.475 1.00 96.56 322 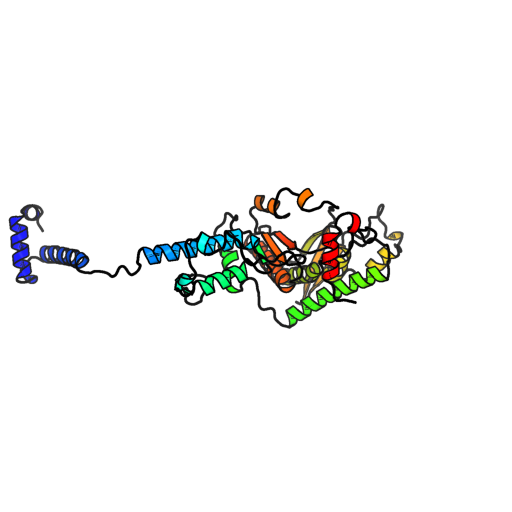HIS A C 1
ATOM 2625 O O . HIS A 1 322 ? -0.251 2.117 4.538 1.00 96.56 322 HIS A O 1
ATOM 2631 N N . VAL A 1 323 ? 1.088 2.406 2.756 1.00 95.50 323 VAL A N 1
ATOM 2632 C CA . VAL A 1 323 ? 2.006 1.317 3.078 1.00 95.50 323 VAL A CA 1
ATOM 2633 C C . VAL A 1 323 ? 3.429 1.834 3.142 1.00 95.50 323 VAL A C 1
ATOM 2635 O O . VAL A 1 323 ? 3.896 2.504 2.225 1.00 95.50 323 VAL A O 1
ATOM 2638 N N . HIS A 1 324 ? 4.125 1.479 4.215 1.00 94.69 324 HIS A N 1
ATOM 2639 C CA . HIS A 1 324 ? 5.542 1.753 4.392 1.00 94.69 324 HIS A CA 1
ATOM 2640 C C . HIS A 1 324 ? 6.376 0.982 3.356 1.00 94.69 324 HIS A C 1
ATOM 2642 O O . HIS A 1 324 ? 6.399 -0.250 3.364 1.00 94.69 324 HIS A O 1
ATOM 2648 N N . GLY A 1 325 ? 7.082 1.697 2.481 1.00 90.94 325 GLY A N 1
ATOM 2649 C CA . GLY A 1 325 ? 7.797 1.131 1.333 1.00 90.94 325 GLY A CA 1
ATOM 2650 C C . GLY A 1 325 ? 8.939 0.176 1.685 1.00 90.94 325 GLY A C 1
ATOM 2651 O O . GLY A 1 325 ? 9.210 -0.732 0.911 1.00 90.94 325 GLY A O 1
ATOM 2652 N N . GLU A 1 326 ? 9.552 0.305 2.860 1.00 91.94 326 GLU A N 1
ATOM 2653 C CA . GLU A 1 326 ? 10.582 -0.623 3.369 1.00 91.94 326 GLU A CA 1
ATOM 2654 C C . GLU A 1 326 ? 9.995 -1.874 4.063 1.00 91.94 326 GLU A C 1
ATOM 2656 O O . GLU A 1 326 ? 10.737 -2.726 4.546 1.00 91.94 326 GLU A O 1
ATOM 2661 N N . ASN A 1 327 ? 8.662 -2.025 4.118 1.00 94.75 327 ASN A N 1
ATOM 2662 C CA . ASN A 1 327 ? 8.007 -3.240 4.611 1.00 94.75 327 ASN A CA 1
ATOM 2663 C C . ASN A 1 327 ? 7.345 -4.014 3.451 1.00 94.75 327 ASN A C 1
ATOM 2665 O O . ASN A 1 327 ? 6.151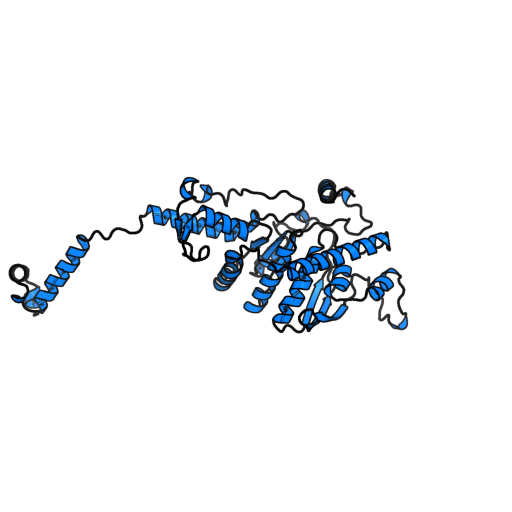 -3.842 3.176 1.00 94.75 327 ASN A O 1
ATOM 2669 N N . PRO A 1 328 ? 8.090 -4.901 2.767 1.00 95.62 328 PRO A N 1
ATOM 2670 C CA . PRO A 1 328 ? 7.580 -5.613 1.602 1.00 95.62 328 PRO A CA 1
ATOM 2671 C C . PRO A 1 328 ? 6.517 -6.661 1.953 1.00 95.62 328 PRO A C 1
ATOM 2673 O O . PRO A 1 328 ? 5.640 -6.930 1.133 1.00 95.62 328 PRO A O 1
ATOM 2676 N N . GLU A 1 329 ? 6.542 -7.225 3.167 1.00 96.25 329 GLU A N 1
ATOM 2677 C CA . GLU A 1 329 ? 5.497 -8.147 3.633 1.00 96.25 329 GLU A CA 1
ATOM 2678 C C . GLU A 1 329 ? 4.147 -7.414 3.747 1.00 96.25 329 GLU A C 1
ATOM 2680 O O . GLU A 1 329 ? 3.124 -7.918 3.278 1.00 96.25 329 GLU A O 1
ATOM 2685 N N . ALA A 1 330 ? 4.150 -6.184 4.278 1.00 95.94 330 ALA A N 1
ATOM 2686 C CA . ALA A 1 330 ? 2.960 -5.337 4.359 1.00 95.94 330 ALA A CA 1
ATOM 2687 C C . ALA A 1 330 ? 2.433 -4.920 2.974 1.00 95.94 330 ALA A C 1
ATOM 2689 O O . ALA A 1 330 ? 1.224 -4.942 2.749 1.00 95.94 330 ALA A O 1
ATOM 2690 N N . ALA A 1 331 ? 3.314 -4.595 2.023 1.00 95.94 331 ALA A N 1
ATOM 2691 C CA . ALA A 1 331 ? 2.907 -4.273 0.652 1.00 95.94 331 ALA A CA 1
ATOM 2692 C C . ALA A 1 331 ? 2.234 -5.461 -0.049 1.00 95.94 331 ALA A C 1
ATOM 2694 O O . ALA A 1 331 ? 1.183 -5.303 -0.672 1.00 95.94 331 ALA A O 1
ATOM 2695 N N . VAL A 1 332 ? 2.791 -6.665 0.114 1.00 96.75 332 VAL A N 1
ATOM 2696 C CA . VAL A 1 332 ? 2.201 -7.909 -0.403 1.00 96.75 332 VAL A CA 1
ATOM 2697 C C . VAL A 1 332 ? 0.867 -8.240 0.274 1.00 96.75 332 VAL A C 1
ATOM 2699 O O . VAL A 1 332 ? -0.054 -8.709 -0.391 1.00 96.75 332 VAL A O 1
ATOM 2702 N N . HIS A 1 333 ? 0.727 -7.988 1.576 1.00 96.38 333 HIS A N 1
ATOM 2703 C CA . HIS A 1 333 ? -0.555 -8.129 2.276 1.00 96.38 333 HIS A CA 1
ATOM 2704 C C . HIS A 1 333 ? -1.624 -7.200 1.695 1.00 96.38 333 HIS A C 1
ATOM 2706 O O . HIS A 1 333 ? -2.711 -7.636 1.317 1.00 96.38 333 HIS A O 1
ATOM 2712 N N . VAL A 1 334 ? -1.294 -5.913 1.585 1.00 97.31 334 VAL A N 1
ATOM 2713 C CA . VAL A 1 334 ? -2.240 -4.871 1.181 1.00 97.31 334 VAL A CA 1
ATOM 2714 C C . VAL A 1 334 ? -2.689 -5.037 -0.265 1.00 97.31 334 VAL A C 1
ATOM 2716 O O . VAL A 1 334 ? -3.875 -4.880 -0.539 1.00 97.31 334 VAL A O 1
ATOM 2719 N N . ILE A 1 335 ? -1.795 -5.399 -1.188 1.00 96.94 335 ILE A N 1
ATOM 2720 C CA . ILE A 1 335 ? -2.182 -5.593 -2.592 1.00 96.94 335 ILE A CA 1
ATOM 2721 C C . ILE A 1 335 ? -3.147 -6.772 -2.768 1.00 96.94 335 ILE A C 1
ATOM 2723 O O . ILE A 1 335 ? -4.093 -6.663 -3.546 1.00 96.94 335 ILE A O 1
ATOM 2727 N N . LYS A 1 336 ? -2.975 -7.849 -1.987 1.00 96.38 336 LYS A N 1
ATOM 2728 C CA . LYS A 1 336 ? -3.911 -8.982 -1.953 1.00 96.38 336 LYS A CA 1
ATOM 2729 C C . LYS A 1 336 ? -5.264 -8.567 -1.379 1.00 96.38 336 LYS A C 1
ATOM 2731 O O . LYS A 1 336 ? -6.298 -8.811 -1.999 1.00 96.38 336 LYS A O 1
ATOM 2736 N N . LEU A 1 337 ? -5.255 -7.862 -0.245 1.00 96.56 337 LEU A N 1
ATOM 2737 C CA . LEU A 1 337 ? -6.468 -7.330 0.381 1.00 96.56 337 LEU A CA 1
ATOM 2738 C C . LEU A 1 337 ? -7.232 -6.378 -0.556 1.00 96.56 337 LEU A C 1
ATOM 2740 O O . LEU A 1 337 ? -8.457 -6.449 -0.650 1.00 96.56 337 LEU A O 1
ATOM 2744 N N . ALA A 1 338 ? -6.515 -5.513 -1.273 1.00 96.25 338 ALA A N 1
ATOM 2745 C CA . ALA A 1 338 ? -7.082 -4.601 -2.258 1.00 96.25 338 ALA A CA 1
ATOM 2746 C C . ALA A 1 338 ? -7.708 -5.351 -3.440 1.00 96.25 338 ALA A C 1
ATOM 2748 O O . ALA A 1 338 ? -8.830 -5.032 -3.837 1.00 96.25 338 ALA A O 1
ATOM 2749 N N . SER A 1 339 ? -7.031 -6.375 -3.974 1.00 94.62 339 SER A N 1
ATOM 2750 C CA . SER A 1 339 ? -7.608 -7.213 -5.030 1.00 94.62 339 SER A CA 1
ATOM 2751 C C . SER A 1 339 ? -8.849 -7.970 -4.553 1.00 94.62 339 SER A C 1
ATOM 2753 O O . SER A 1 339 ? -9.858 -7.971 -5.254 1.00 94.62 339 SER A O 1
ATOM 2755 N N . ASP A 1 340 ? -8.842 -8.505 -3.329 1.00 96.31 340 ASP A N 1
ATOM 2756 C CA . ASP A 1 340 ? -10.007 -9.174 -2.742 1.00 96.31 340 ASP A CA 1
ATOM 2757 C C . ASP A 1 340 ? -11.195 -8.223 -2.586 1.00 96.31 340 ASP A C 1
ATOM 2759 O O . ASP A 1 340 ? -12.339 -8.598 -2.860 1.00 96.31 340 ASP A O 1
ATOM 2763 N N . TYR A 1 341 ? -10.939 -6.981 -2.168 1.00 95.94 341 TYR A N 1
ATOM 2764 C CA . TYR A 1 341 ? -11.976 -5.958 -2.069 1.00 95.94 341 TYR A CA 1
ATOM 2765 C C . TYR A 1 341 ? -12.537 -5.631 -3.459 1.00 95.94 341 TYR A C 1
ATOM 2767 O O . TYR A 1 341 ? -13.758 -5.615 -3.640 1.00 95.94 341 TYR A O 1
ATOM 2775 N N . ARG A 1 342 ? -11.665 -5.445 -4.461 1.00 92.00 342 ARG A N 1
ATOM 2776 C CA . ARG A 1 342 ? -12.066 -5.160 -5.848 1.00 92.00 342 ARG A CA 1
ATOM 2777 C C . ARG A 1 342 ? -12.927 -6.273 -6.437 1.00 92.00 342 ARG A C 1
ATOM 2779 O O . ARG A 1 342 ? -13.895 -5.965 -7.136 1.00 92.00 342 ARG A O 1
ATOM 2786 N N . MET A 1 343 ? -12.590 -7.532 -6.162 1.00 91.00 343 MET A N 1
ATOM 2787 C CA . MET A 1 343 ? -13.364 -8.689 -6.618 1.00 91.00 343 MET A CA 1
ATOM 2788 C C . MET A 1 343 ? -14.672 -8.857 -5.844 1.00 91.00 343 MET A C 1
ATOM 2790 O O . MET A 1 343 ? -15.680 -9.238 -6.430 1.00 91.00 343 MET A O 1
ATOM 2794 N N . THR A 1 344 ? -14.689 -8.531 -4.548 1.00 94.88 344 THR A N 1
ATOM 2795 C CA . THR A 1 344 ? -15.904 -8.638 -3.726 1.00 94.88 344 THR A CA 1
ATOM 2796 C C . THR A 1 344 ? -16.935 -7.570 -4.093 1.00 94.88 344 THR A C 1
ATOM 2798 O O . THR A 1 344 ? -18.116 -7.878 -4.228 1.00 94.88 344 THR A O 1
ATOM 2801 N N . PHE A 1 345 ? -16.509 -6.310 -4.226 1.00 93.00 345 PHE A N 1
ATOM 2802 C CA . PHE A 1 345 ? -17.424 -5.167 -4.337 1.00 93.00 345 PHE A CA 1
ATOM 2803 C C . PHE A 1 345 ? -17.489 -4.549 -5.730 1.00 93.00 345 PHE A C 1
ATOM 2805 O O . PHE A 1 345 ? -18.330 -3.689 -5.978 1.00 93.00 345 PHE A O 1
ATOM 2812 N N . GLY A 1 346 ? -16.600 -4.940 -6.644 1.00 89.19 346 GLY A N 1
ATOM 2813 C CA . GLY A 1 346 ? -16.543 -4.334 -7.970 1.00 89.19 346 GLY A CA 1
ATOM 2814 C C . GLY A 1 346 ? -16.018 -2.890 -7.974 1.00 89.19 346 GLY A C 1
ATOM 2815 O O . GLY A 1 346 ? -16.158 -2.210 -8.987 1.00 89.19 346 GLY A O 1
ATOM 2816 N N . LYS A 1 347 ? -15.449 -2.416 -6.857 1.00 88.06 347 LYS A N 1
ATOM 2817 C CA . LYS A 1 347 ? -15.061 -1.017 -6.623 1.00 88.06 347 LYS A CA 1
ATOM 2818 C C . LYS A 1 347 ? -13.557 -0.816 -6.617 1.00 88.06 347 LYS A C 1
ATOM 2820 O O . LYS A 1 347 ? -12.813 -1.695 -6.187 1.00 88.06 347 LYS A O 1
ATOM 2825 N N . ASP A 1 348 ? -13.141 0.364 -7.053 1.00 87.56 348 ASP A N 1
ATOM 2826 C CA . ASP A 1 348 ? -11.740 0.766 -7.071 1.00 87.56 348 ASP A CA 1
ATOM 2827 C C . ASP A 1 348 ? -11.136 0.781 -5.660 1.00 87.56 348 ASP A C 1
ATOM 2829 O O . ASP A 1 348 ? -11.834 0.897 -4.652 1.00 87.56 348 ASP A O 1
ATOM 2833 N N . VAL A 1 349 ? -9.813 0.644 -5.602 1.00 91.75 349 VAL A N 1
ATOM 2834 C CA . VAL A 1 349 ? -9.014 0.679 -4.374 1.00 91.75 349 VAL A CA 1
ATOM 2835 C C . VAL A 1 349 ? -7.760 1.475 -4.656 1.00 91.75 349 VAL A C 1
ATOM 2837 O O . VAL A 1 349 ? -7.193 1.373 -5.745 1.00 91.75 349 VAL A O 1
ATOM 2840 N N . VAL A 1 350 ? -7.300 2.236 -3.668 1.00 92.31 350 VAL A N 1
ATOM 2841 C CA . VAL A 1 350 ? -6.061 2.996 -3.789 1.00 92.31 350 VAL A CA 1
ATOM 2842 C C . VAL A 1 350 ? -5.025 2.483 -2.802 1.00 92.31 350 VAL A C 1
ATOM 2844 O O . VAL A 1 350 ? -5.306 2.307 -1.619 1.00 92.31 350 VAL A O 1
ATOM 2847 N N . ILE A 1 351 ? -3.809 2.269 -3.301 1.00 95.44 35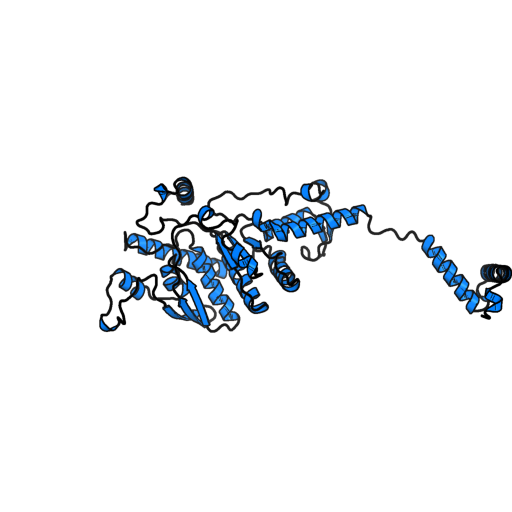1 ILE A N 1
ATOM 2848 C CA . ILE A 1 351 ? -2.640 1.927 -2.493 1.00 95.44 351 ILE A CA 1
ATOM 2849 C C . ILE A 1 351 ? -1.602 3.030 -2.681 1.00 95.44 351 ILE A C 1
ATOM 2851 O O . ILE A 1 351 ? -1.151 3.292 -3.795 1.00 95.44 351 ILE A O 1
ATOM 2855 N N . ASP A 1 352 ? -1.234 3.663 -1.580 1.00 93.88 352 ASP A N 1
ATOM 2856 C CA . ASP A 1 352 ? -0.176 4.656 -1.474 1.00 93.88 352 ASP A CA 1
ATOM 2857 C C . ASP A 1 352 ? 1.082 3.982 -0.912 1.00 93.88 352 ASP A C 1
ATOM 2859 O O . ASP A 1 352 ? 1.218 3.795 0.297 1.00 93.88 352 ASP A O 1
ATOM 2863 N N . LEU A 1 353 ? 1.983 3.551 -1.799 1.00 93.88 353 LEU A N 1
ATOM 2864 C CA . LEU A 1 353 ? 3.263 2.955 -1.411 1.00 93.88 353 LEU A CA 1
ATOM 2865 C C . LEU A 1 353 ? 4.281 4.068 -1.116 1.00 93.88 353 LEU A C 1
ATOM 2867 O O . LEU A 1 353 ? 4.909 4.620 -2.025 1.00 93.88 353 LEU A O 1
ATOM 2871 N N . VAL A 1 354 ? 4.443 4.389 0.167 1.00 92.62 354 VAL A N 1
ATOM 2872 C CA . VAL A 1 354 ? 5.267 5.504 0.639 1.00 92.62 354 VAL A CA 1
ATOM 2873 C C . VAL A 1 354 ? 6.736 5.101 0.624 1.00 92.62 354 VAL A C 1
ATOM 2875 O O . VAL A 1 354 ? 7.185 4.256 1.392 1.00 92.62 354 VAL A O 1
ATOM 2878 N N . CYS A 1 355 ? 7.491 5.708 -0.281 1.00 92.94 355 CYS A N 1
ATOM 2879 C CA . CYS A 1 355 ? 8.879 5.376 -0.574 1.00 92.94 355 CYS A CA 1
ATOM 2880 C C . CYS A 1 355 ? 9.711 6.651 -0.765 1.00 92.94 355 CYS A C 1
ATOM 2882 O O . CYS A 1 355 ? 9.180 7.764 -0.749 1.00 92.94 355 CYS A O 1
ATOM 2884 N N . TYR A 1 356 ? 11.011 6.502 -1.003 1.00 90.62 356 TYR A N 1
ATOM 2885 C CA . TYR A 1 356 ? 11.889 7.611 -1.386 1.00 90.62 356 TYR A CA 1
ATOM 2886 C C . TYR A 1 356 ? 12.506 7.353 -2.755 1.00 90.62 356 TYR A C 1
ATOM 2888 O O . TYR A 1 356 ? 12.368 6.271 -3.319 1.00 90.62 356 TYR A O 1
ATOM 2896 N N . ARG A 1 357 ? 13.143 8.368 -3.344 1.00 89.69 357 ARG A N 1
ATOM 2897 C CA . ARG A 1 357 ? 13.867 8.232 -4.612 1.00 89.69 357 ARG A CA 1
ATOM 2898 C C . ARG A 1 357 ? 15.353 8.388 -4.351 1.00 89.69 357 ARG A C 1
ATOM 2900 O O . ARG A 1 357 ? 15.788 9.428 -3.873 1.00 89.69 357 ARG A O 1
ATOM 2907 N N . ARG A 1 358 ? 16.115 7.348 -4.670 1.00 88.38 358 ARG A N 1
ATOM 2908 C CA . ARG A 1 358 ? 17.552 7.278 -4.405 1.00 88.38 358 ARG A CA 1
ATOM 2909 C C . ARG A 1 358 ? 18.373 8.346 -5.136 1.00 88.38 358 ARG A C 1
ATOM 2911 O O . ARG A 1 358 ? 19.302 8.906 -4.563 1.00 88.38 358 ARG A O 1
ATOM 2918 N N . PHE A 1 359 ? 18.030 8.597 -6.397 1.00 87.38 359 PHE A N 1
ATOM 2919 C CA . PHE A 1 359 ? 18.690 9.560 -7.283 1.00 87.38 359 PHE A CA 1
ATOM 2920 C C . PHE A 1 359 ? 17.803 10.785 -7.539 1.00 87.38 359 PHE A C 1
ATOM 2922 O O . PHE A 1 359 ? 16.662 10.844 -7.076 1.00 87.38 359 PHE A O 1
ATOM 2929 N N . GLY A 1 360 ? 18.316 11.751 -8.309 1.00 85.19 360 GLY A N 1
ATOM 2930 C CA . GLY A 1 360 ? 17.538 12.851 -8.885 1.00 85.19 360 GLY A CA 1
ATOM 2931 C C . GLY A 1 360 ? 16.355 12.381 -9.748 1.00 85.19 360 GLY A C 1
ATOM 2932 O O . GLY A 1 360 ? 16.041 11.193 -9.812 1.00 85.19 360 GLY A O 1
ATOM 2933 N N . HIS A 1 361 ? 15.618 13.314 -10.364 1.00 84.06 361 HIS A N 1
ATOM 2934 C CA . HIS A 1 361 ? 14.418 12.946 -11.135 1.00 84.06 361 HIS A CA 1
ATOM 2935 C C . HIS A 1 361 ? 14.759 12.063 -12.325 1.00 84.06 361 HIS A C 1
ATOM 2937 O O . HIS A 1 361 ? 14.099 11.047 -12.546 1.00 84.06 361 HIS A O 1
ATOM 2943 N N . ASN A 1 362 ? 15.849 12.401 -12.992 1.00 85.00 362 ASN A N 1
ATOM 2944 C CA . ASN A 1 362 ? 16.633 11.461 -13.764 1.00 85.00 362 ASN A CA 1
ATOM 2945 C C . ASN A 1 362 ? 18.026 11.292 -13.128 1.00 85.00 362 ASN A C 1
ATOM 2947 O O . ASN A 1 362 ? 18.395 12.003 -12.193 1.00 85.00 362 ASN A O 1
ATOM 2951 N N . GLU A 1 363 ? 18.814 10.346 -13.631 1.00 84.69 363 GLU A N 1
ATOM 2952 C CA . GLU A 1 363 ? 20.121 10.018 -13.050 1.00 84.69 363 GLU A CA 1
ATOM 2953 C C . GLU A 1 363 ? 21.233 11.041 -13.313 1.00 84.69 363 GLU A C 1
ATOM 2955 O O . GLU A 1 363 ? 22.313 10.904 -12.741 1.00 84.69 363 GLU A O 1
ATOM 2960 N N . GLY A 1 364 ? 20.988 12.043 -14.160 1.00 83.50 364 GLY A N 1
ATOM 2961 C CA . GLY A 1 364 ? 21.877 13.188 -14.363 1.00 83.50 364 GLY A CA 1
ATOM 2962 C C . GLY A 1 364 ? 21.516 14.412 -13.516 1.00 83.50 364 GLY A C 1
ATOM 2963 O O . GLY A 1 364 ? 22.318 15.342 -13.443 1.00 83.50 364 GLY A O 1
ATOM 2964 N N . ASP A 1 365 ? 20.343 14.429 -12.877 1.00 85.69 365 ASP A N 1
ATOM 2965 C CA . ASP A 1 365 ? 19.917 15.545 -12.034 1.00 85.69 365 ASP A CA 1
ATOM 2966 C C . ASP A 1 365 ? 20.602 15.494 -10.665 1.00 85.69 365 ASP A C 1
ATOM 2968 O O . ASP A 1 365 ? 20.686 14.434 -10.041 1.00 85.69 365 ASP A O 1
ATOM 2972 N N . GLU A 1 366 ? 20.998 16.663 -10.157 1.00 87.69 366 GLU A N 1
ATOM 2973 C CA . GLU A 1 366 ? 21.527 16.827 -8.802 1.00 87.69 366 GLU A CA 1
ATOM 2974 C C . GLU A 1 366 ? 20.421 17.331 -7.854 1.00 87.69 366 GLU A C 1
ATOM 2976 O O . GLU A 1 366 ? 20.116 18.529 -7.825 1.00 87.69 366 GLU A O 1
ATOM 2981 N N . PRO A 1 367 ? 19.781 16.441 -7.076 1.00 86.31 367 PRO A N 1
ATOM 2982 C CA . PRO A 1 367 ? 18.673 16.817 -6.208 1.00 86.31 367 PRO A CA 1
ATOM 2983 C C . PRO A 1 367 ? 19.107 17.595 -4.961 1.00 86.31 367 PRO A C 1
ATOM 2985 O O . PRO A 1 367 ? 18.273 18.245 -4.326 1.00 86.31 367 PRO A O 1
ATOM 2988 N N . TYR A 1 368 ? 20.395 17.573 -4.599 1.00 85.75 368 TYR A N 1
ATOM 2989 C CA . TYR A 1 368 ? 20.890 18.285 -3.420 1.00 85.75 368 TYR A CA 1
ATOM 2990 C C . TYR A 1 368 ? 20.724 19.807 -3.536 1.00 85.75 368 TYR A C 1
ATOM 2992 O O . TYR A 1 368 ? 20.607 20.493 -2.523 1.00 85.75 368 TYR A O 1
ATOM 3000 N N . PHE A 1 369 ? 20.649 20.342 -4.761 1.00 87.25 369 PHE A N 1
ATOM 3001 C CA . PHE A 1 369 ? 20.404 21.768 -4.989 1.00 87.25 369 PHE A CA 1
ATOM 3002 C C . PHE A 1 369 ? 19.037 22.236 -4.485 1.00 87.25 369 PHE A C 1
ATOM 3004 O O . PHE A 1 369 ? 18.896 23.394 -4.100 1.00 87.25 369 PHE A O 1
ATOM 3011 N N . THR A 1 370 ? 18.038 21.352 -4.473 1.00 84.06 370 THR A N 1
ATOM 3012 C CA . THR A 1 370 ? 16.657 21.707 -4.119 1.00 84.06 370 THR A CA 1
ATOM 3013 C C . THR A 1 370 ? 16.121 20.967 -2.896 1.00 84.06 370 THR A C 1
ATOM 3015 O O . THR A 1 370 ? 15.198 21.466 -2.258 1.00 84.06 370 THR A O 1
ATOM 3018 N N . GLN A 1 371 ? 16.674 19.802 -2.537 1.00 87.75 371 GLN A N 1
ATOM 3019 C CA . GLN A 1 371 ? 16.241 19.003 -1.380 1.00 87.75 371 GLN A CA 1
ATOM 3020 C C . GLN A 1 371 ? 17.423 18.459 -0.539 1.00 87.75 371 GLN A C 1
ATOM 3022 O O . GLN A 1 371 ? 17.500 17.250 -0.304 1.00 87.75 371 GLN A O 1
ATOM 3027 N N . PRO A 1 372 ? 18.340 19.307 -0.035 1.00 90.81 372 PRO A N 1
ATOM 3028 C CA . PRO A 1 372 ? 19.568 18.848 0.624 1.00 90.81 372 PRO A CA 1
ATOM 3029 C C . PRO A 1 372 ? 19.310 17.979 1.867 1.00 90.81 372 PRO A C 1
ATOM 3031 O O . PRO A 1 372 ? 19.859 16.887 1.977 1.00 90.81 372 PRO A O 1
ATOM 3034 N N . GLN A 1 373 ? 18.404 18.401 2.759 1.00 90.00 373 GLN A N 1
ATOM 3035 C CA . GLN A 1 373 ? 18.101 17.678 4.006 1.00 90.00 373 GLN A CA 1
ATOM 3036 C C . GLN A 1 373 ? 17.495 16.288 3.761 1.00 90.00 373 GLN A C 1
ATOM 3038 O O . GLN A 1 373 ? 17.813 15.328 4.456 1.00 90.00 373 GLN A O 1
ATOM 3043 N N . MET A 1 374 ? 16.616 16.163 2.762 1.00 87.81 374 MET A N 1
ATOM 3044 C CA . MET A 1 374 ? 16.003 14.880 2.409 1.00 87.81 374 MET A CA 1
ATOM 3045 C C . MET A 1 374 ? 17.055 13.906 1.871 1.00 87.81 374 MET A C 1
ATOM 3047 O O . MET A 1 374 ? 17.090 12.748 2.280 1.00 87.81 374 MET A O 1
ATOM 3051 N N . TYR A 1 375 ? 17.935 14.374 0.981 1.00 90.38 375 TYR A N 1
ATOM 3052 C CA . TYR A 1 375 ? 18.970 13.524 0.391 1.00 90.38 375 TYR A CA 1
ATOM 3053 C C . TYR A 1 375 ? 20.109 13.199 1.359 1.00 90.38 375 TYR A C 1
ATOM 3055 O O . TYR A 1 375 ? 20.753 12.164 1.203 1.00 90.38 375 TYR A O 1
ATOM 3063 N N . GLU A 1 376 ? 20.320 14.012 2.394 1.00 90.44 376 GLU A N 1
ATOM 3064 C CA . GLU A 1 376 ? 21.181 13.658 3.523 1.00 90.44 376 GLU A CA 1
ATOM 3065 C C . GLU A 1 376 ? 20.625 12.446 4.289 1.00 90.44 376 GLU A C 1
ATOM 3067 O O . GLU A 1 376 ? 21.346 11.469 4.495 1.00 90.44 376 GLU A O 1
ATOM 3072 N N . ARG A 1 377 ? 19.317 12.432 4.593 1.00 89.62 377 ARG A N 1
ATOM 3073 C CA . ARG A 1 377 ? 18.658 11.266 5.215 1.00 89.62 377 ARG A CA 1
ATOM 3074 C C . ARG A 1 377 ? 18.715 10.022 4.329 1.00 89.62 377 ARG A C 1
ATOM 3076 O O . ARG A 1 377 ? 19.074 8.958 4.813 1.00 89.62 377 ARG A O 1
ATOM 3083 N N . ILE A 1 378 ? 18.445 10.159 3.027 1.00 89.06 378 ILE A N 1
ATOM 3084 C CA . ILE A 1 378 ? 18.538 9.050 2.051 1.00 89.06 378 ILE A CA 1
ATOM 3085 C C . ILE A 1 378 ? 19.965 8.482 1.960 1.00 89.06 378 ILE A C 1
ATOM 3087 O O . ILE A 1 378 ? 20.157 7.304 1.663 1.00 89.06 378 ILE A O 1
ATOM 3091 N N . ARG A 1 379 ? 21.005 9.296 2.172 1.00 86.38 379 ARG A N 1
ATOM 3092 C CA . ARG A 1 379 ? 22.380 8.779 2.240 1.00 86.38 379 ARG A CA 1
ATOM 3093 C C . ARG A 1 379 ? 22.615 7.985 3.521 1.00 86.38 379 ARG A C 1
ATOM 3095 O O . ARG A 1 379 ? 23.254 6.942 3.442 1.00 86.38 379 ARG A O 1
ATOM 3102 N N . GLY A 1 380 ? 22.057 8.435 4.645 1.00 83.06 380 GLY A N 1
ATOM 3103 C CA . GLY A 1 380 ? 22.136 7.746 5.935 1.00 83.06 380 GLY A CA 1
ATOM 3104 C C . GLY A 1 380 ? 21.363 6.423 6.020 1.00 83.06 380 GLY A C 1
ATOM 3105 O O . GLY A 1 380 ? 21.623 5.645 6.930 1.00 83.06 380 GLY A O 1
ATOM 3106 N N . THR A 1 381 ? 20.442 6.134 5.092 1.00 75.94 381 THR A N 1
ATOM 3107 C CA . THR A 1 381 ? 19.705 4.852 5.058 1.00 75.94 381 THR A CA 1
ATOM 3108 C C . THR A 1 381 ? 20.488 3.709 4.411 1.00 75.94 381 THR A C 1
ATOM 3110 O O . THR A 1 381 ? 20.031 2.567 4.417 1.00 75.94 381 THR A O 1
ATOM 3113 N N . LEU A 1 382 ? 21.663 3.977 3.841 1.00 63.78 382 LEU A N 1
ATOM 3114 C CA . LEU A 1 382 ? 22.506 2.935 3.263 1.00 63.78 382 LEU A CA 1
ATOM 3115 C C . LEU A 1 382 ? 23.397 2.295 4.319 1.00 63.78 382 LEU A C 1
ATOM 3117 O O . LEU A 1 382 ? 23.916 3.008 5.175 1.00 63.78 382 LEU A O 1
ATOM 3121 N N . PRO A 1 383 ? 23.711 0.999 4.188 1.00 50.75 383 PRO A N 1
ATOM 3122 C CA . PRO A 1 383 ? 24.902 0.474 4.834 1.00 50.75 383 PRO A CA 1
ATOM 3123 C C . PRO A 1 383 ? 26.143 1.193 4.280 1.00 50.75 383 PRO A C 1
ATOM 3125 O O . PRO A 1 383 ? 26.258 1.373 3.062 1.00 50.75 383 PRO A O 1
ATOM 3128 N N . ASP A 1 384 ? 27.052 1.601 5.171 1.00 39.12 384 ASP A N 1
ATOM 3129 C CA . ASP A 1 384 ? 28.388 2.072 4.796 1.00 39.12 384 ASP A CA 1
ATOM 3130 C C . ASP A 1 384 ? 29.027 1.037 3.856 1.00 39.12 384 ASP A C 1
ATOM 3132 O O . ASP A 1 384 ? 29.023 -0.163 4.145 1.00 39.12 384 ASP A O 1
ATOM 3136 N N . ALA A 1 385 ? 29.466 1.505 2.686 1.00 33.78 385 ALA A N 1
ATOM 3137 C CA . ALA A 1 385 ? 29.945 0.672 1.584 1.00 33.78 385 ALA A CA 1
ATOM 3138 C C . ALA A 1 385 ? 31.182 -0.168 1.933 1.00 33.78 385 ALA A C 1
ATOM 3140 O O . ALA A 1 385 ? 32.082 0.359 2.628 1.00 33.78 385 ALA A O 1
#

Secondary structure (DSSP, 8-state):
--TTGGG-HHHHHHHHHHHHH-GGGS-HHHHHHHHHHHHHHHHHH-----SS-HHHHHHHHHHHHHHHHHHHHGGGTS---TTSPPP---GGGSGGGGT--GGGTTSEEE-TTT-TTSEEEHHHHHHHHHHHHSSSEEEE-TT-S-HHHHHHHHHHHTTTTT-----HHHHHHHHHHHHHHHHHHHHHHHHSTT------TT-TTHHHHHHHHHHHHHHTT--EEEEE--STTHHHHHHHTS---HHHHHHHHTT---GGG--SS---TTT--EEEEEEPTTS-EEEEEEE--------HHHH-SSSSGGGGGGGGT--EEEEETT-HHHHHHHHHHHHHHHHHH----EEEEE---SS-SSTT--GGGT-HHHHHHHHHTSPP-

Mean predicted aligned error: 11.88 Å

Radius of gyration: 32.77 Å; Cα contacts (8 Å, |Δi|>4): 509; chains: 1; bounding box: 100×45×94 Å

Sequence (385 aa):
MEITETLNANYIDAQYQLWKTGPSRVSRDWCFFFEGFELADNRNAGQGESVCTLDQSLRQARVESLKYRYRDLGHLLACLDPLSECAFIHPLLDLPAFGLTENDLDQTFYTRRFSQTQQAPLLEIIQVLRETYCRSVGVEFMHLQDPAERRWLQDRMEPVRNQPALERDGKIRILNKLCQAAVFERFLHKKYMGQTRFSLEGGETLIPMLDALVLHISEQDCQEIVLGMAHRGRLNVLTNVLYKSYDDIFREFANTYNPDSLVGSGDMKYHNGYLNDIHLANYRTLRAFINNQIGYTTLPENARSTRYSTDIAKMLMVPIFHVHGENPEAAVHVIKLASDYRMTFGKDVVIDLVCYRRFGHNEGDEPYFTQPQMYERIRGTLPDA

pLDDT: mean 83.19, std 14.85, range [33.53, 97.69]